Protein AF-0000000066094006 (afdb_homodimer)

pLDDT: mean 89.72, std 11.64, range [42.0, 98.19]

Organism: Thiobacillus denitrificans (strain ATCC 25259 / T1) (NCBI:txid292415)

Structure (mmCIF, N/CA/C/O backbone):
data_AF-0000000066094006-model_v1
#
loop_
_entity.id
_entity.type
_entity.pdbx_description
1 polymer 'Putative phosphoenolpyruvate synthase regulatory protein'
#
loop_
_atom_site.group_PDB
_atom_site.id
_atom_site.type_symbol
_atom_site.label_atom_id
_atom_site.label_alt_id
_atom_site.label_comp_id
_atom_site.label_asym_id
_atom_site.label_entity_id
_atom_site.label_seq_id
_atom_site.pdbx_PDB_ins_code
_atom_site.Cartn_x
_atom_site.Cartn_y
_atom_site.Cartn_z
_atom_site.occupancy
_atom_site.B_iso_or_equiv
_atom_site.auth_seq_id
_atom_site.auth_comp_id
_atom_site.auth_asym_id
_atom_site.auth_atom_id
_atom_site.pdbx_PDB_model_num
ATOM 1 N N . MET A 1 1 ? 19.656 -22.531 13.633 1 46.16 1 MET A N 1
ATOM 2 C CA . MET A 1 1 ? 18.594 -21.547 13.453 1 46.16 1 MET A CA 1
ATOM 3 C C . MET A 1 1 ? 17.734 -21.906 12.242 1 46.16 1 MET A C 1
ATOM 5 O O . MET A 1 1 ? 18.25 -22.016 11.125 1 46.16 1 MET A O 1
ATOM 9 N N . ASN A 1 2 ? 16.641 -22.859 12.305 1 68.5 2 ASN A N 1
ATOM 10 C CA . ASN A 1 2 ? 15.836 -23.766 11.492 1 68.5 2 ASN A CA 1
ATOM 11 C C . ASN A 1 2 ? 14.969 -23.016 10.492 1 68.5 2 ASN A C 1
ATOM 13 O O . ASN A 1 2 ? 14.109 -23.594 9.844 1 68.5 2 ASN A O 1
ATOM 17 N N . GLY A 1 3 ? 15.312 -21.766 10.242 1 89.25 3 GLY A N 1
ATOM 18 C CA . GLY A 1 3 ? 14.453 -20.969 9.383 1 89.25 3 GLY A CA 1
ATOM 19 C C . GLY A 1 3 ? 14.984 -20.844 7.965 1 89.25 3 GLY A C 1
ATOM 20 O O . GLY A 1 3 ? 16.078 -21.328 7.656 1 89.25 3 GLY A O 1
ATOM 21 N N . TYR A 1 4 ? 14.172 -20.594 6.98 1 94.12 4 TYR A N 1
ATOM 22 C CA . TYR A 1 4 ? 14.508 -20.406 5.574 1 94.12 4 TYR A CA 1
ATOM 23 C C . TYR A 1 4 ? 14.602 -18.922 5.238 1 94.12 4 TYR A C 1
ATOM 25 O O . TYR A 1 4 ? 13.828 -18.109 5.75 1 94.12 4 TYR A O 1
ATOM 33 N N . SER A 1 5 ? 15.625 -18.562 4.441 1 96.25 5 SER A N 1
ATOM 34 C CA . SER A 1 5 ? 15.648 -17.266 3.797 1 96.25 5 SER A CA 1
ATOM 35 C C . SER A 1 5 ? 14.883 -17.281 2.477 1 96.25 5 SER A C 1
ATOM 37 O O . SER A 1 5 ? 15.172 -18.094 1.597 1 96.25 5 SER A O 1
ATOM 39 N N . VAL A 1 6 ? 13.875 -16.438 2.414 1 97.12 6 VAL A N 1
ATOM 40 C CA . VAL A 1 6 ? 13.039 -16.391 1.22 1 97.12 6 VAL A CA 1
ATOM 41 C C . VAL A 1 6 ? 13.352 -15.125 0.424 1 97.12 6 VAL A C 1
ATOM 43 O O . VAL A 1 6 ? 13.086 -14.008 0.886 1 97.12 6 VAL A O 1
ATOM 46 N N . PHE A 1 7 ? 13.922 -15.336 -0.764 1 97.94 7 PHE A N 1
ATOM 47 C CA . PHE A 1 7 ? 14.25 -14.219 -1.643 1 97.94 7 PHE A CA 1
ATOM 48 C C . PHE A 1 7 ? 13.125 -13.961 -2.633 1 97.94 7 PHE A C 1
ATOM 50 O O . PHE A 1 7 ? 12.766 -14.844 -3.418 1 97.94 7 PHE A O 1
ATOM 57 N N . CYS A 1 8 ? 12.5 -12.789 -2.529 1 97.75 8 CYS A N 1
ATOM 58 C CA . CYS A 1 8 ? 11.492 -12.328 -3.475 1 97.75 8 CYS A CA 1
ATOM 59 C C . CYS A 1 8 ? 12.133 -11.516 -4.598 1 97.75 8 CYS A C 1
ATOM 61 O O . CYS A 1 8 ? 12.477 -10.352 -4.406 1 97.75 8 CYS A O 1
ATOM 63 N N . VAL A 1 9 ? 12.211 -12.133 -5.777 1 97.69 9 VAL A N 1
ATOM 64 C CA . VAL A 1 9 ? 12.961 -11.562 -6.895 1 97.69 9 VAL A CA 1
ATOM 65 C C . VAL A 1 9 ? 11.984 -11.008 -7.934 1 97.69 9 VAL A C 1
ATOM 67 O O . VAL A 1 9 ? 11.07 -11.703 -8.367 1 97.69 9 VAL A O 1
ATOM 70 N N . SER A 1 10 ? 12.195 -9.75 -8.32 1 95.69 10 SER A N 1
ATOM 71 C CA . SER A 1 10 ? 11.297 -9.086 -9.25 1 95.69 10 SER A CA 1
ATOM 72 C C . SER A 1 10 ? 12.047 -8.133 -10.172 1 95.69 10 SER A C 1
ATOM 74 O O . SER A 1 10 ? 13.078 -7.574 -9.789 1 95.69 10 SER A O 1
ATOM 76 N N . ASP A 1 11 ? 11.562 -7.98 -11.359 1 93.88 11 ASP A N 1
ATOM 77 C CA . ASP A 1 11 ? 12.148 -7 -12.266 1 93.88 11 ASP A CA 1
ATOM 78 C C . ASP A 1 11 ? 11.562 -5.609 -12.016 1 93.88 11 ASP A C 1
ATOM 80 O O . ASP A 1 11 ? 12.023 -4.625 -12.602 1 93.88 11 ASP A O 1
ATOM 84 N N . HIS A 1 12 ? 10.57 -5.504 -11.125 1 90.75 12 HIS A N 1
ATOM 85 C CA . HIS A 1 12 ? 9.992 -4.23 -10.703 1 90.75 12 HIS A CA 1
ATOM 86 C C . HIS A 1 12 ? 10.172 -4.023 -9.203 1 90.75 12 HIS A C 1
ATOM 88 O O . HIS A 1 12 ? 11.266 -4.211 -8.672 1 90.75 12 HIS A O 1
ATOM 94 N N . THR A 1 13 ? 9.102 -3.592 -8.5 1 91.25 13 THR A N 1
ATOM 95 C CA . THR A 1 13 ? 9.234 -3.213 -7.094 1 91.25 13 THR A CA 1
ATOM 96 C C . THR A 1 13 ? 9.305 -4.449 -6.207 1 91.25 13 THR A C 1
ATOM 98 O O . THR A 1 13 ? 9.82 -4.387 -5.086 1 91.25 13 THR A O 1
ATOM 101 N N . GLY A 1 14 ? 8.758 -5.527 -6.629 1 93.69 14 GLY A N 1
ATOM 102 C CA . GLY A 1 14 ? 8.75 -6.75 -5.848 1 93.69 14 GLY A CA 1
ATOM 103 C C . GLY A 1 14 ? 7.559 -6.852 -4.91 1 93.69 14 GLY A C 1
ATOM 104 O O . GLY A 1 14 ? 7.398 -7.855 -4.211 1 93.69 14 GLY A O 1
ATOM 105 N N . LEU A 1 15 ? 6.66 -5.871 -4.922 1 90.69 15 LEU A N 1
ATOM 106 C CA . LEU A 1 15 ? 5.527 -5.824 -4.004 1 90.69 15 LEU A CA 1
ATOM 107 C C . LEU A 1 15 ? 4.594 -7.008 -4.23 1 90.69 15 LEU A C 1
ATOM 109 O O . LEU A 1 15 ? 4.145 -7.645 -3.273 1 90.69 15 LEU A O 1
ATOM 113 N N . THR A 1 16 ? 4.359 -7.348 -5.469 1 91.88 16 THR A N 1
ATOM 114 C CA . THR A 1 16 ? 3.434 -8.422 -5.801 1 91.88 16 THR A CA 1
ATOM 115 C C . THR A 1 16 ? 3.99 -9.773 -5.355 1 91.88 16 THR A C 1
ATOM 117 O O . THR A 1 16 ? 3.312 -10.531 -4.66 1 91.88 16 THR A O 1
ATOM 120 N N . ILE A 1 17 ? 5.238 -10.016 -5.684 1 95.38 17 ILE A N 1
ATOM 121 C CA . ILE A 1 17 ? 5.805 -11.32 -5.375 1 95.38 17 ILE A CA 1
ATOM 122 C C . ILE A 1 17 ? 5.992 -11.461 -3.867 1 95.38 17 ILE A C 1
ATOM 124 O O . ILE A 1 17 ? 5.859 -12.555 -3.316 1 95.38 17 ILE A O 1
ATOM 128 N N . GLU A 1 18 ? 6.293 -10.375 -3.229 1 94.56 18 GLU A N 1
ATOM 129 C CA . GLU A 1 18 ? 6.395 -10.398 -1.772 1 94.56 18 GLU A CA 1
ATOM 130 C C . GLU A 1 18 ? 5.066 -10.797 -1.134 1 94.56 18 GLU A C 1
ATOM 132 O O . GLU A 1 18 ? 5.031 -11.633 -0.228 1 94.56 18 GLU A O 1
ATOM 137 N N . ALA A 1 19 ? 3.99 -10.156 -1.586 1 91.56 19 ALA A N 1
ATOM 138 C CA . ALA A 1 19 ? 2.662 -10.469 -1.065 1 91.56 19 ALA A CA 1
ATOM 139 C C . ALA A 1 19 ? 2.316 -11.938 -1.306 1 91.56 19 ALA A C 1
ATOM 141 O O . ALA A 1 19 ? 1.768 -12.609 -0.425 1 91.56 19 ALA A O 1
ATOM 142 N N . VAL A 1 20 ? 2.646 -12.438 -2.436 1 93.88 20 VAL A N 1
ATOM 143 C CA . VAL A 1 20 ? 2.395 -13.836 -2.777 1 93.88 20 VAL A CA 1
ATOM 144 C C . VAL A 1 20 ? 3.189 -14.75 -1.849 1 93.88 20 VAL A C 1
ATOM 146 O O . VAL A 1 20 ? 2.637 -15.688 -1.269 1 93.88 20 VAL A O 1
ATOM 149 N N . ALA A 1 21 ? 4.461 -14.461 -1.71 1 95.19 21 ALA A N 1
ATOM 150 C CA . ALA A 1 21 ? 5.316 -15.266 -0.845 1 95.19 21 ALA A CA 1
ATOM 151 C C . ALA A 1 21 ? 4.766 -15.32 0.577 1 95.19 21 ALA A C 1
ATOM 153 O O . ALA A 1 21 ? 4.625 -16.391 1.157 1 95.19 21 ALA A O 1
ATOM 154 N N . LYS A 1 22 ? 4.438 -14.18 1.089 1 92 22 LYS A N 1
ATOM 155 C CA . LYS A 1 22 ? 3.906 -14.109 2.447 1 92 22 LYS A CA 1
ATOM 156 C C . LYS A 1 22 ? 2.646 -14.961 2.59 1 92 22 LYS A C 1
ATOM 158 O O . LYS A 1 22 ? 2.482 -15.672 3.582 1 92 22 LYS A O 1
ATOM 163 N N . SER A 1 23 ? 1.777 -14.844 1.61 1 89.81 23 SER A N 1
ATOM 164 C CA . SER A 1 23 ? 0.522 -15.586 1.646 1 89.81 23 SER A CA 1
ATOM 165 C C . SER A 1 23 ? 0.769 -17.094 1.599 1 89.81 23 SER A C 1
ATOM 167 O O . SER A 1 23 ? 0.127 -17.844 2.322 1 89.81 23 SER A O 1
ATOM 169 N N . VAL A 1 24 ? 1.64 -17.531 0.763 1 91.31 24 VAL A N 1
ATOM 170 C CA . VAL A 1 24 ? 1.953 -18.938 0.626 1 91.31 24 VAL A CA 1
ATOM 171 C C . VAL A 1 24 ? 2.623 -19.453 1.9 1 91.31 24 VAL A C 1
ATOM 173 O O . VAL A 1 24 ? 2.234 -20.484 2.445 1 91.31 24 VAL A O 1
ATOM 176 N N . LEU A 1 25 ? 3.58 -18.688 2.41 1 92.75 25 LEU A N 1
ATOM 177 C CA . LEU A 1 25 ? 4.391 -19.125 3.541 1 92.75 25 LEU A CA 1
ATOM 178 C C . LEU A 1 25 ? 3.57 -19.125 4.828 1 92.75 25 LEU A C 1
ATOM 180 O O . LEU A 1 25 ? 3.895 -19.859 5.77 1 92.75 25 LEU A O 1
ATOM 184 N N . ALA A 1 26 ? 2.57 -18.281 4.797 1 88.75 26 ALA A N 1
ATOM 185 C CA . ALA A 1 26 ? 1.672 -18.266 5.949 1 88.75 26 ALA A CA 1
ATOM 186 C C . ALA A 1 26 ? 0.999 -19.625 6.137 1 88.75 26 ALA A C 1
ATOM 188 O O . ALA A 1 26 ? 0.467 -19.906 7.211 1 88.75 26 ALA A O 1
ATOM 189 N N . GLN A 1 27 ? 1.002 -20.469 5.121 1 88.56 27 GLN A N 1
ATOM 190 C CA . GLN A 1 27 ? 0.391 -21.797 5.188 1 88.56 27 GLN A CA 1
ATOM 191 C C . GLN A 1 27 ? 1.309 -22.797 5.891 1 88.56 27 GLN A C 1
ATOM 193 O O . GLN A 1 27 ? 0.944 -23.953 6.078 1 88.56 27 GLN A O 1
ATOM 198 N N . PHE A 1 28 ? 2.492 -22.391 6.324 1 89.75 28 PHE A N 1
ATOM 199 C CA . PHE A 1 28 ? 3.469 -23.219 7.02 1 89.75 28 PHE A CA 1
ATOM 200 C C . PHE A 1 28 ? 3.865 -22.594 8.352 1 89.75 28 PHE A C 1
ATOM 202 O O . PHE A 1 28 ? 5.027 -22.234 8.555 1 89.75 28 PHE A O 1
ATOM 209 N N . PRO A 1 29 ? 2.996 -22.625 9.289 1 86.06 29 PRO A N 1
ATOM 210 C CA . PRO A 1 29 ? 3.203 -21.891 10.531 1 86.06 29 PRO A CA 1
ATOM 211 C C . PRO A 1 29 ? 4.328 -22.453 11.383 1 86.06 29 PRO A C 1
ATOM 213 O O . PRO A 1 29 ? 4.828 -21.781 12.289 1 86.06 29 PRO A O 1
ATOM 216 N N . ARG A 1 30 ? 4.801 -23.656 11.172 1 88.25 30 ARG A N 1
ATOM 217 C CA . ARG A 1 30 ? 5.816 -24.281 12.008 1 88.25 30 ARG A CA 1
ATOM 218 C C . ARG A 1 30 ? 7.219 -23.906 11.547 1 88.25 30 ARG A C 1
ATOM 220 O O . ARG A 1 30 ? 8.203 -24.234 12.211 1 88.25 30 ARG A O 1
ATOM 227 N N . ILE A 1 31 ? 7.289 -23.281 10.445 1 91.06 31 ILE A N 1
ATOM 228 C CA . ILE A 1 31 ? 8.586 -22.922 9.875 1 91.06 31 ILE A CA 1
ATOM 229 C C . ILE A 1 31 ? 8.773 -21.406 9.938 1 91.06 31 ILE A C 1
ATOM 231 O O . ILE A 1 31 ? 7.844 -20.641 9.664 1 91.06 31 ILE A O 1
ATOM 235 N N . GLU A 1 32 ? 9.945 -21.016 10.336 1 93.06 32 GLU A N 1
ATOM 236 C CA . GLU A 1 32 ? 10.273 -19.594 10.352 1 93.06 32 GLU A CA 1
ATOM 237 C C . GLU A 1 32 ? 10.875 -19.156 9.016 1 93.06 32 GLU A C 1
ATOM 239 O O . GLU A 1 32 ? 11.703 -19.859 8.438 1 93.06 32 GLU A O 1
ATOM 244 N N . PHE A 1 33 ? 10.391 -18.062 8.562 1 94.62 33 PHE A N 1
ATOM 245 C CA . PHE A 1 33 ? 10.883 -17.516 7.297 1 94.62 33 PHE A CA 1
ATOM 246 C C . PHE A 1 33 ? 11.398 -16.094 7.473 1 94.62 33 PHE A C 1
ATOM 248 O O . PHE A 1 33 ? 10.82 -15.312 8.227 1 94.62 33 PHE A O 1
ATOM 255 N N . SER A 1 34 ? 12.484 -15.75 6.828 1 94.88 34 SER A N 1
ATOM 256 C CA . SER A 1 34 ? 12.961 -14.383 6.668 1 94.88 34 SER A CA 1
ATOM 257 C C . SER A 1 34 ? 12.867 -13.93 5.215 1 94.88 34 SER A C 1
ATOM 259 O O . SER A 1 34 ? 13.492 -14.523 4.336 1 94.88 34 SER A O 1
ATOM 261 N N . LEU A 1 35 ? 12.102 -12.922 5.031 1 94.88 35 LEU A N 1
ATOM 262 C CA . LEU A 1 35 ? 11.875 -12.469 3.664 1 94.88 35 LEU A CA 1
ATOM 263 C C . LEU A 1 35 ? 12.867 -11.375 3.281 1 94.88 35 LEU A C 1
ATOM 265 O O . LEU A 1 35 ? 13.117 -10.453 4.066 1 94.88 35 LEU A O 1
ATOM 269 N N . ILE A 1 36 ? 13.453 -11.523 2.104 1 95.38 36 ILE A N 1
ATOM 270 C CA . ILE A 1 36 ? 14.344 -10.539 1.5 1 95.38 36 ILE A CA 1
ATOM 271 C C . ILE A 1 36 ? 13.875 -10.219 0.082 1 95.38 36 ILE A C 1
ATOM 273 O O . ILE A 1 36 ? 13.781 -11.109 -0.764 1 95.38 36 ILE A O 1
ATOM 277 N N . THR A 1 37 ? 13.562 -8.961 -0.161 1 95.69 37 THR A N 1
ATOM 278 C CA . THR A 1 37 ? 13.109 -8.57 -1.49 1 95.69 37 THR A CA 1
ATOM 279 C C . THR A 1 37 ? 14.266 -8.023 -2.322 1 95.69 37 THR A C 1
ATOM 281 O O . THR A 1 37 ? 15.055 -7.211 -1.839 1 95.69 37 THR A O 1
ATOM 284 N N . LEU A 1 38 ? 14.438 -8.555 -3.51 1 96.75 38 LEU A N 1
ATOM 285 C CA . LEU A 1 38 ? 15.391 -8.086 -4.5 1 96.75 38 LEU A CA 1
ATOM 286 C C . LEU A 1 38 ? 14.68 -7.457 -5.695 1 96.75 38 LEU A C 1
ATOM 288 O O . LEU A 1 38 ? 14.422 -8.133 -6.695 1 96.75 38 LEU A O 1
ATOM 292 N N . PRO A 1 39 ? 14.422 -6.125 -5.59 1 95.75 39 PRO A N 1
ATOM 293 C CA . PRO A 1 39 ? 13.688 -5.43 -6.652 1 95.75 39 PRO A CA 1
ATOM 294 C C . PRO A 1 39 ? 14.594 -4.992 -7.801 1 95.75 39 PRO A C 1
ATOM 296 O O . PRO A 1 39 ? 15.812 -4.953 -7.648 1 95.75 39 PRO A O 1
ATOM 299 N N . PHE A 1 40 ? 14.023 -4.742 -8.93 1 93.69 40 PHE A N 1
ATOM 300 C CA . PHE A 1 40 ? 14.641 -4.121 -10.094 1 93.69 40 PHE A CA 1
ATOM 301 C C . PHE A 1 40 ? 15.734 -5.012 -10.672 1 93.69 40 PHE A C 1
ATOM 303 O O . PHE A 1 40 ? 16.812 -4.527 -11.047 1 93.69 40 PHE A O 1
ATOM 310 N N . ILE A 1 41 ? 15.484 -6.352 -10.562 1 96.12 41 ILE A N 1
ATOM 311 C CA . ILE A 1 41 ? 16.312 -7.32 -11.273 1 96.12 41 ILE A CA 1
ATOM 312 C C . ILE A 1 41 ? 15.875 -7.375 -12.742 1 96.12 41 ILE A C 1
ATOM 314 O O . ILE A 1 41 ? 15.148 -8.281 -13.148 1 96.12 41 ILE A O 1
ATOM 318 N N . ASP A 1 42 ? 16.422 -6.383 -13.531 1 94.19 42 ASP A N 1
ATOM 319 C CA . ASP A 1 42 ? 15.844 -6.168 -14.852 1 94.19 42 ASP A CA 1
ATOM 320 C C . ASP A 1 42 ? 16.875 -6.379 -15.953 1 94.19 42 ASP A C 1
ATOM 322 O O . ASP A 1 42 ? 16.625 -6.051 -17.125 1 94.19 42 ASP A O 1
ATOM 326 N N . ASP A 1 43 ? 18.031 -6.867 -15.602 1 96 43 ASP A N 1
ATOM 327 C CA . ASP A 1 43 ? 19.016 -7.246 -16.594 1 96 43 ASP A CA 1
ATOM 328 C C . ASP A 1 43 ? 19.844 -8.453 -16.141 1 96 43 ASP A C 1
ATOM 330 O O . ASP A 1 43 ? 19.719 -8.883 -14.992 1 96 43 ASP A O 1
ATOM 334 N N . ALA A 1 44 ? 20.625 -8.953 -17.125 1 96.44 44 ALA A N 1
ATOM 335 C CA . ALA A 1 44 ? 21.328 -10.219 -16.906 1 96.44 44 ALA A CA 1
ATOM 336 C C . ALA A 1 44 ? 22.375 -10.078 -15.789 1 96.44 44 ALA A C 1
ATOM 338 O O . ALA A 1 44 ? 22.547 -10.992 -14.984 1 96.44 44 ALA A O 1
ATOM 339 N N . ALA A 1 45 ? 23.047 -8.984 -15.734 1 97.62 45 ALA A N 1
ATOM 340 C CA . ALA A 1 45 ? 24.078 -8.781 -14.719 1 97.62 45 ALA A CA 1
ATOM 341 C C . ALA A 1 45 ? 23.469 -8.781 -13.32 1 97.62 45 ALA A C 1
ATOM 343 O O . ALA A 1 45 ? 23.984 -9.438 -12.414 1 97.62 45 ALA A O 1
ATOM 344 N N . LYS A 1 46 ? 22.422 -8.07 -13.156 1 97.25 46 LYS A N 1
ATOM 345 C CA . LYS A 1 46 ? 21.719 -8.039 -11.875 1 97.25 46 LYS A CA 1
ATOM 346 C C . LYS A 1 46 ? 21.203 -9.422 -11.492 1 97.25 46 LYS A C 1
ATOM 348 O O . LYS A 1 46 ? 21.281 -9.82 -10.336 1 97.25 46 LYS A O 1
ATOM 353 N N . ALA A 1 47 ? 20.625 -10.109 -12.469 1 97.81 47 ALA A N 1
ATOM 354 C CA . ALA A 1 47 ? 20.078 -11.445 -12.227 1 97.81 47 ALA A CA 1
ATOM 355 C C . ALA A 1 47 ? 21.172 -12.406 -11.773 1 97.81 47 ALA A C 1
ATOM 357 O O . ALA A 1 47 ? 20.984 -13.172 -10.82 1 97.81 47 ALA A O 1
ATOM 358 N N . ARG A 1 48 ? 22.281 -12.344 -12.438 1 97.38 48 ARG A N 1
ATOM 359 C CA . ARG A 1 48 ? 23.406 -13.203 -12.078 1 97.38 48 ARG A CA 1
ATOM 360 C C . ARG A 1 48 ? 23.906 -12.898 -10.672 1 97.38 48 ARG A C 1
ATOM 362 O O . ARG A 1 48 ? 24.172 -13.812 -9.891 1 97.38 48 ARG A O 1
ATOM 369 N N . ALA A 1 49 ? 24.031 -11.656 -10.398 1 97.5 49 ALA A N 1
ATOM 370 C CA . ALA A 1 49 ? 24.484 -11.25 -9.07 1 97.5 49 ALA A CA 1
ATOM 371 C C . ALA A 1 49 ? 23.5 -11.727 -7.996 1 97.5 49 ALA A C 1
ATOM 373 O O . ALA A 1 49 ? 23.922 -12.234 -6.953 1 97.5 49 ALA A O 1
ATOM 374 N N . ALA A 1 50 ? 22.25 -11.516 -8.234 1 97.62 50 ALA A N 1
ATOM 375 C CA . ALA A 1 50 ? 21.219 -11.938 -7.289 1 97.62 50 ALA A CA 1
ATOM 376 C C . ALA A 1 50 ? 21.25 -13.453 -7.094 1 97.62 50 ALA A C 1
ATOM 378 O O . ALA A 1 50 ? 21.203 -13.938 -5.961 1 97.62 50 ALA A O 1
ATOM 379 N N . ALA A 1 51 ? 21.328 -14.164 -8.203 1 97.81 51 ALA A N 1
ATOM 380 C CA . ALA A 1 51 ? 21.391 -15.625 -8.133 1 97.81 51 ALA A CA 1
ATOM 381 C C . ALA A 1 51 ? 22.594 -16.094 -7.32 1 97.81 51 ALA A C 1
ATOM 383 O O . ALA A 1 51 ? 22.5 -17.016 -6.52 1 97.81 51 ALA A O 1
ATOM 384 N N . GLY A 1 52 ? 23.688 -15.453 -7.559 1 96.88 52 GLY A N 1
ATOM 385 C CA . GLY A 1 52 ? 24.891 -15.773 -6.789 1 96.88 52 GLY A CA 1
ATOM 386 C C . GLY A 1 52 ? 24.719 -15.547 -5.301 1 96.88 52 GLY A C 1
ATOM 387 O O . GLY A 1 52 ? 25.141 -16.375 -4.492 1 96.88 52 GLY A O 1
ATOM 388 N N . ARG A 1 53 ? 24.109 -14.43 -4.965 1 96.19 53 ARG A N 1
ATOM 389 C CA . ARG A 1 53 ? 23.844 -14.102 -3.57 1 96.19 53 ARG A CA 1
ATOM 390 C C . ARG A 1 53 ? 22.953 -15.148 -2.916 1 96.19 53 ARG A C 1
ATOM 392 O O . ARG A 1 53 ? 23.219 -15.586 -1.793 1 96.19 53 ARG A O 1
ATOM 399 N N . VAL A 1 54 ? 21.938 -15.57 -3.602 1 96.69 54 VAL A N 1
ATOM 400 C CA . VAL A 1 54 ? 20.984 -16.531 -3.066 1 96.69 54 VAL A CA 1
ATOM 401 C C . VAL A 1 54 ? 21.656 -17.891 -2.92 1 96.69 54 VAL A C 1
ATOM 403 O O . VAL A 1 54 ? 21.453 -18.594 -1.925 1 96.69 54 VAL A O 1
ATOM 406 N N . ALA A 1 55 ? 22.516 -18.25 -3.848 1 95.56 55 ALA A N 1
ATOM 407 C CA . ALA A 1 55 ? 23.125 -19.578 -3.91 1 95.56 55 ALA A CA 1
ATOM 408 C C . ALA A 1 55 ? 24.016 -19.828 -2.703 1 95.56 55 ALA A C 1
ATOM 410 O O . ALA A 1 55 ? 24.219 -20.969 -2.291 1 95.56 55 ALA A O 1
ATOM 411 N N . VAL A 1 56 ? 24.547 -18.812 -2.123 1 95.5 56 VAL A N 1
ATOM 412 C CA . VAL A 1 56 ? 25.469 -18.984 -1.011 1 95.5 56 VAL A CA 1
ATOM 413 C C . VAL A 1 56 ? 24.719 -18.906 0.312 1 95.5 56 VAL A C 1
ATOM 415 O O . VAL A 1 56 ? 25.312 -19.016 1.385 1 95.5 56 VAL A O 1
ATOM 418 N N . THR A 1 57 ? 23.453 -18.641 0.262 1 94.69 57 THR A N 1
ATOM 419 C CA . THR A 1 57 ? 22.625 -18.578 1.462 1 94.69 57 THR A CA 1
ATOM 420 C C . THR A 1 57 ? 22.062 -19.953 1.801 1 94.69 57 THR A C 1
ATOM 422 O O . THR A 1 57 ? 21.469 -20.625 0.944 1 94.69 57 THR A O 1
ATOM 425 N N . ALA A 1 58 ? 22.312 -20.422 2.986 1 91.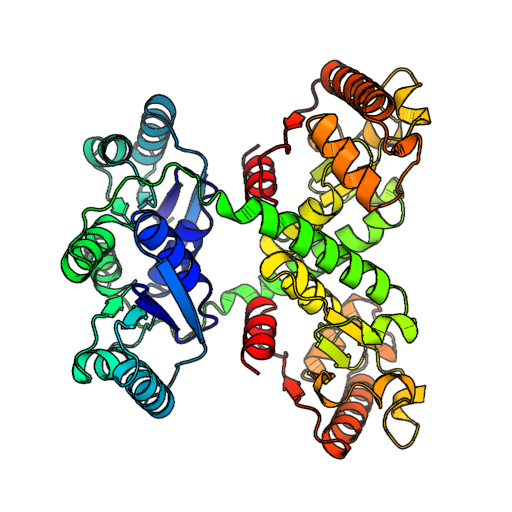44 58 ALA A N 1
ATOM 426 C CA . ALA A 1 58 ? 21.797 -21.719 3.404 1 91.44 58 ALA A CA 1
ATOM 427 C C . ALA A 1 58 ? 20.281 -21.688 3.527 1 91.44 58 ALA A C 1
ATOM 429 O O . ALA A 1 58 ? 19.703 -20.703 3.998 1 91.44 58 ALA A O 1
ATOM 430 N N . ARG A 1 59 ? 19.625 -22.812 3.055 1 93 59 ARG A N 1
ATOM 431 C CA . ARG A 1 59 ? 18.172 -22.984 3.162 1 93 59 ARG A CA 1
ATOM 432 C C . ARG A 1 59 ? 17.438 -21.797 2.533 1 93 59 ARG A C 1
ATOM 434 O O . ARG A 1 59 ? 16.609 -21.156 3.188 1 93 59 ARG A O 1
ATOM 441 N N . ALA A 1 60 ? 17.781 -21.469 1.299 1 94.94 60 ALA A N 1
ATOM 442 C CA . ALA A 1 60 ? 17.203 -20.344 0.565 1 94.94 60 ALA A CA 1
ATOM 443 C C . ALA A 1 60 ? 16.109 -20.812 -0.388 1 94.94 60 ALA A C 1
ATOM 445 O O . ALA A 1 60 ? 16.234 -21.875 -0.996 1 94.94 60 ALA A O 1
ATOM 446 N N . LEU A 1 61 ? 15.016 -20.078 -0.419 1 95.44 61 LEU A N 1
ATOM 447 C CA . LEU A 1 61 ? 13.945 -20.219 -1.401 1 95.44 61 LEU A CA 1
ATOM 448 C C . LEU A 1 61 ? 13.836 -18.969 -2.266 1 95.44 61 LEU A C 1
ATOM 450 O O . LEU A 1 61 ? 14.133 -17.875 -1.804 1 95.44 61 LEU A O 1
ATOM 454 N N . VAL A 1 62 ? 13.438 -19.172 -3.518 1 97.75 62 VAL A N 1
ATOM 455 C CA . VAL A 1 62 ? 13.273 -18.031 -4.406 1 97.75 62 VAL A CA 1
ATOM 456 C C . VAL A 1 62 ? 11.836 -17.969 -4.906 1 97.75 62 VAL A C 1
ATOM 458 O O . VAL A 1 62 ? 11.336 -18.922 -5.512 1 97.75 62 VAL A O 1
ATOM 461 N N . PHE A 1 63 ? 11.156 -16.906 -4.562 1 97.31 63 PHE A N 1
ATOM 462 C CA . PHE A 1 63 ? 9.914 -16.516 -5.227 1 97.31 63 PHE A CA 1
ATOM 463 C C . PHE A 1 63 ? 10.18 -15.461 -6.297 1 97.31 63 PHE A C 1
ATOM 465 O O . PHE A 1 63 ? 10.852 -14.461 -6.035 1 97.31 63 PHE A O 1
ATOM 472 N N . SER A 1 64 ? 9.648 -15.711 -7.5 1 96.81 64 SER A N 1
ATOM 473 C CA . SER A 1 64 ? 10.039 -14.852 -8.609 1 96.81 64 SER A CA 1
ATOM 474 C C . SER A 1 64 ? 8.82 -14.328 -9.359 1 96.81 64 SER A C 1
ATOM 476 O O . SER A 1 64 ? 7.859 -15.07 -9.586 1 96.81 64 SER A O 1
ATOM 478 N N . SER A 1 65 ? 8.812 -13.023 -9.68 1 94.5 65 SER A N 1
ATOM 479 C CA . SER A 1 65 ? 7.883 -12.43 -10.641 1 94.5 65 SER A CA 1
ATOM 480 C C . SER A 1 65 ? 8.625 -11.844 -11.836 1 94.5 65 SER A C 1
ATOM 482 O O . SER A 1 65 ? 8.203 -10.828 -12.398 1 94.5 65 SER A O 1
ATOM 484 N N . LEU A 1 66 ? 9.758 -12.469 -12.133 1 93.25 66 LEU A N 1
ATOM 485 C CA . LEU A 1 66 ? 10.484 -12.062 -13.328 1 93.25 66 LEU A CA 1
ATOM 486 C C . LEU A 1 66 ? 9.703 -12.43 -14.586 1 93.25 66 LEU A C 1
ATOM 488 O O . LEU A 1 66 ? 9.328 -13.586 -14.773 1 93.25 66 LEU A O 1
ATOM 492 N N . THR A 1 67 ? 9.492 -11.438 -15.453 1 87.69 67 THR A N 1
ATOM 493 C CA . THR A 1 67 ? 8.695 -11.672 -16.656 1 87.69 67 THR A CA 1
ATOM 494 C C . THR A 1 67 ? 9.547 -12.305 -17.75 1 87.69 67 THR A C 1
ATOM 496 O O . THR A 1 67 ? 9.031 -13.039 -18.594 1 87.69 67 THR A O 1
ATOM 499 N N . ASP A 1 68 ? 10.789 -12.008 -17.719 1 89.19 68 ASP A N 1
ATOM 500 C CA . ASP A 1 68 ? 11.703 -12.508 -18.734 1 89.19 68 ASP A CA 1
ATOM 501 C C . ASP A 1 68 ? 12.266 -13.875 -18.359 1 89.19 68 ASP A C 1
ATOM 503 O O . ASP A 1 68 ? 13.023 -13.992 -17.391 1 89.19 68 ASP A O 1
ATOM 507 N N . PRO A 1 69 ? 11.992 -14.82 -19.156 1 88.25 69 PRO A N 1
ATOM 508 C CA . PRO A 1 69 ? 12.492 -16.156 -18.844 1 88.25 69 PRO A CA 1
ATOM 509 C C . PRO A 1 69 ? 14.016 -16.234 -18.844 1 88.25 69 PRO A C 1
ATOM 511 O O . PRO A 1 69 ? 14.602 -17.047 -18.109 1 88.25 69 PRO A O 1
ATOM 514 N N . ALA A 1 70 ? 14.609 -15.391 -19.625 1 92.88 70 ALA A N 1
ATOM 515 C CA . ALA A 1 70 ? 16.062 -15.391 -19.672 1 92.88 70 ALA A CA 1
ATOM 516 C C . ALA A 1 70 ? 16.656 -14.992 -18.312 1 92.88 70 ALA A C 1
ATOM 518 O O . ALA A 1 70 ? 17.719 -15.492 -17.922 1 92.88 70 ALA A O 1
ATOM 519 N N . LEU A 1 71 ? 15.992 -14.094 -17.641 1 95 71 LEU A N 1
ATOM 520 C CA . LEU A 1 71 ? 16.453 -13.688 -16.328 1 95 71 LEU A CA 1
ATOM 521 C C . LEU A 1 71 ? 16.219 -14.797 -15.305 1 95 71 LEU A C 1
ATOM 523 O O . LEU A 1 71 ? 17.062 -15.039 -14.438 1 95 71 LEU A O 1
ATOM 527 N N . ARG A 1 72 ? 15.141 -15.477 -15.406 1 93.25 72 ARG A N 1
ATOM 528 C CA . ARG A 1 72 ? 14.789 -16.562 -14.492 1 93.25 72 ARG A CA 1
ATOM 529 C C . ARG A 1 72 ? 15.797 -17.703 -14.594 1 93.25 72 ARG A C 1
ATOM 531 O O . ARG A 1 72 ? 16.094 -18.359 -13.594 1 93.25 72 ARG A O 1
ATOM 538 N N . ALA A 1 73 ? 16.281 -17.922 -15.766 1 94.5 73 ALA A N 1
ATOM 539 C CA . ALA A 1 73 ? 17.203 -19.016 -16.031 1 94.5 73 ALA A CA 1
ATOM 540 C C . ALA A 1 73 ? 18.438 -18.938 -15.156 1 94.5 73 ALA A C 1
ATOM 542 O O . ALA A 1 73 ? 19.016 -19.969 -14.766 1 94.5 73 ALA A O 1
ATOM 543 N N . HIS A 1 74 ? 18.844 -17.734 -14.805 1 96.19 74 HIS A N 1
ATOM 544 C CA . HIS A 1 74 ? 20.031 -17.562 -13.977 1 96.19 74 HIS A CA 1
ATOM 545 C C . HIS A 1 74 ? 19.844 -18.172 -12.594 1 96.19 74 HIS A C 1
ATOM 547 O O . HIS A 1 74 ? 20.797 -18.703 -12 1 96.19 74 HIS A O 1
ATOM 553 N N . PHE A 1 75 ? 18.672 -18.141 -12.062 1 96.19 75 PHE A N 1
ATOM 554 C CA . PHE A 1 75 ? 18.375 -18.703 -10.75 1 96.19 75 PHE A CA 1
ATOM 555 C C . PHE A 1 75 ? 18.25 -20.219 -10.828 1 96.19 75 PHE A C 1
ATOM 557 O O . PHE A 1 75 ? 18.75 -20.938 -9.953 1 96.19 75 PHE A O 1
ATOM 564 N N . LYS A 1 76 ? 17.625 -20.656 -11.867 1 92.56 76 LYS A N 1
ATOM 565 C CA . LYS A 1 76 ? 17.469 -22.094 -12.07 1 92.56 76 LYS A CA 1
ATOM 566 C C . LYS A 1 76 ? 18.828 -22.75 -12.297 1 92.56 76 LYS A C 1
ATOM 568 O O . LYS A 1 76 ? 19.109 -23.812 -11.734 1 92.56 76 LYS A O 1
ATOM 573 N N . ASP A 1 77 ? 19.594 -22.156 -13.094 1 94.19 77 ASP A N 1
ATOM 574 C CA . ASP A 1 77 ? 20.922 -22.672 -13.422 1 94.19 77 ASP A CA 1
ATOM 575 C C . ASP A 1 77 ? 21.812 -22.734 -12.188 1 94.19 77 ASP A C 1
ATOM 577 O O . ASP A 1 77 ? 22.75 -23.531 -12.141 1 94.19 77 ASP A O 1
ATOM 581 N N . ALA A 1 78 ? 21.547 -21.938 -11.195 1 93.94 78 ALA A N 1
ATOM 582 C CA . ALA A 1 78 ? 22.328 -21.922 -9.953 1 93.94 78 ALA A CA 1
ATOM 583 C C . ALA A 1 78 ? 21.844 -23.016 -9 1 93.94 78 ALA A C 1
ATOM 585 O O . ALA A 1 78 ? 22.328 -23.109 -7.867 1 93.94 78 ALA A O 1
ATOM 586 N N . GLY A 1 79 ? 20.875 -23.844 -9.391 1 91.25 79 GLY A N 1
ATOM 587 C CA . GLY A 1 79 ? 20.391 -24.953 -8.594 1 91.25 79 GLY A CA 1
ATOM 588 C C . GLY A 1 79 ? 19.391 -24.547 -7.523 1 91.25 79 GLY A C 1
ATOM 589 O O . GLY A 1 79 ? 19.172 -25.266 -6.555 1 91.25 79 GLY A O 1
ATOM 590 N N . LEU A 1 80 ? 18.844 -23.359 -7.664 1 93.56 80 LEU A N 1
ATOM 591 C CA . LEU A 1 80 ? 17.953 -22.828 -6.645 1 93.56 80 LEU A CA 1
ATOM 592 C C . LEU A 1 80 ? 16.516 -23.297 -6.898 1 93.56 80 LEU A C 1
ATOM 594 O O . LEU A 1 80 ? 16.125 -23.516 -8.047 1 93.56 80 LEU A O 1
ATOM 598 N N . HIS A 1 81 ? 15.789 -23.484 -5.867 1 92 81 HIS A N 1
ATOM 599 C CA . HIS A 1 81 ? 14.352 -23.719 -5.988 1 92 81 HIS A CA 1
ATOM 600 C C . HIS A 1 81 ? 13.602 -22.422 -6.262 1 92 81 HIS A C 1
ATOM 602 O O . HIS A 1 81 ? 13.508 -21.562 -5.387 1 92 81 HIS A O 1
ATOM 608 N N . VAL A 1 82 ? 13.031 -22.328 -7.477 1 94.75 82 VAL A N 1
ATOM 609 C CA . VAL A 1 82 ? 12.375 -21.094 -7.883 1 94.75 82 VAL A CA 1
ATOM 610 C C . VAL A 1 82 ? 10.867 -21.328 -8.016 1 94.75 82 VAL A C 1
ATOM 612 O O . VAL A 1 82 ? 10.438 -22.188 -8.789 1 94.75 82 VAL A O 1
ATOM 615 N N . PHE A 1 83 ? 10.156 -20.625 -7.23 1 95.25 83 PHE A N 1
ATOM 616 C CA . PHE A 1 83 ? 8.703 -20.578 -7.375 1 95.25 83 PHE A CA 1
ATOM 617 C C . PHE A 1 83 ? 8.289 -19.328 -8.164 1 95.25 83 PHE A C 1
ATOM 619 O O . PHE A 1 83 ? 8.227 -18.234 -7.613 1 95.25 83 PHE A O 1
ATOM 626 N N . ASP A 1 84 ? 7.98 -19.516 -9.352 1 93.12 84 ASP A N 1
ATOM 627 C CA . ASP A 1 84 ? 7.711 -18.391 -10.242 1 93.12 84 ASP A CA 1
ATOM 628 C C . ASP A 1 84 ? 6.211 -18.141 -10.359 1 93.12 84 ASP A C 1
ATOM 630 O O . ASP A 1 84 ? 5.43 -19.062 -10.594 1 93.12 84 ASP A O 1
ATOM 634 N N . LEU A 1 85 ? 5.883 -16.828 -10.25 1 90.75 85 LEU A N 1
ATOM 635 C CA . LEU A 1 85 ? 4.492 -16.391 -10.273 1 90.75 85 LEU A CA 1
ATOM 636 C C . LEU A 1 85 ? 3.857 -16.672 -11.633 1 90.75 85 LEU A C 1
ATOM 638 O O . LEU A 1 85 ? 2.684 -17.031 -11.711 1 90.75 85 LEU A O 1
ATOM 642 N N . PHE A 1 86 ? 4.609 -16.609 -12.719 1 87.06 86 PHE A N 1
ATOM 643 C CA . PHE A 1 86 ? 4.047 -16.609 -14.062 1 87.06 86 PHE A CA 1
ATOM 644 C C . PHE A 1 86 ? 4.152 -17.984 -14.695 1 87.06 86 PHE A C 1
ATOM 646 O O . PHE A 1 86 ? 3.451 -18.281 -15.664 1 87.06 86 PHE A O 1
ATOM 653 N N . GLU A 1 87 ? 4.934 -18.828 -14.172 1 84.81 87 GLU A N 1
ATOM 654 C CA . GLU A 1 87 ? 5.297 -20.109 -14.781 1 84.81 87 GLU A CA 1
ATOM 655 C C . GLU A 1 87 ? 4.055 -20.922 -15.117 1 84.8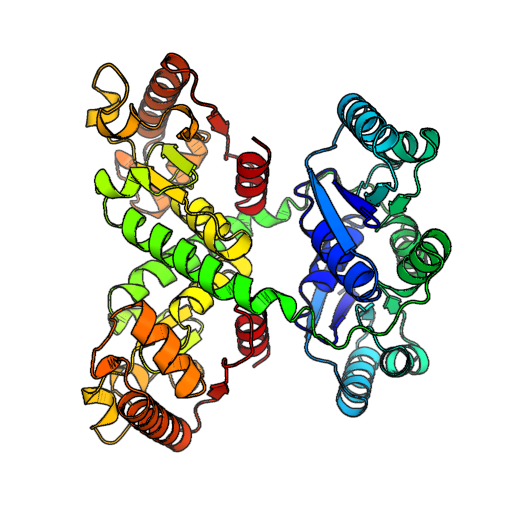1 87 GLU A C 1
ATOM 657 O O . GLU A 1 87 ? 3.982 -21.547 -16.188 1 84.81 87 GLU A O 1
ATOM 662 N N . HIS A 1 88 ? 3.041 -20.953 -14.336 1 86.81 88 HIS A N 1
ATOM 663 C CA . HIS A 1 88 ? 1.881 -21.797 -14.562 1 86.81 88 HIS A CA 1
ATOM 664 C C . HIS A 1 88 ? 0.659 -20.984 -14.961 1 86.81 88 HIS A C 1
ATOM 666 O O . HIS A 1 88 ? -0.179 -21.453 -15.734 1 86.81 88 HIS A O 1
ATOM 672 N N . VAL A 1 89 ? 0.662 -19.781 -14.547 1 90.12 89 VAL A N 1
ATOM 673 C CA . VAL A 1 89 ? -0.536 -18.969 -14.719 1 90.12 89 VAL A CA 1
ATOM 674 C C . VAL A 1 89 ? -0.585 -18.406 -16.141 1 90.12 89 VAL A C 1
ATOM 676 O O . VAL A 1 89 ? -1.617 -18.5 -16.812 1 90.12 89 VAL A O 1
ATOM 679 N N . SER A 1 90 ? 0.542 -17.922 -16.641 1 89.69 90 SER A N 1
ATOM 680 C CA . SER A 1 90 ? 0.568 -17.266 -17.938 1 89.69 90 SER A CA 1
ATOM 681 C C . SER A 1 90 ? 0.189 -18.234 -19.062 1 89.69 90 SER A C 1
ATOM 683 O O . SER A 1 90 ? -0.667 -17.922 -19.891 1 89.69 90 SER A O 1
ATOM 685 N N . PRO A 1 91 ? 0.729 -19.469 -19.016 1 90.62 91 PRO A N 1
ATOM 686 C CA . PRO A 1 91 ? 0.327 -20.406 -20.062 1 90.62 91 PRO A CA 1
ATOM 687 C C . PRO A 1 91 ? -1.157 -20.766 -20 1 90.62 91 PRO A C 1
ATOM 689 O O . PRO A 1 91 ? -1.8 -20.938 -21.047 1 90.62 91 PRO A O 1
ATOM 692 N N . ALA A 1 92 ? -1.641 -20.906 -18.812 1 92.62 92 ALA A N 1
ATOM 693 C CA . ALA A 1 92 ? -3.061 -21.219 -18.672 1 92.62 92 ALA A CA 1
ATOM 694 C C . ALA A 1 92 ? -3.93 -20.094 -19.234 1 92.62 92 ALA A C 1
ATOM 696 O O . ALA A 1 92 ? -4.926 -20.359 -19.906 1 92.62 92 ALA A O 1
ATOM 697 N N . VAL A 1 93 ? -3.537 -18.891 -19 1 93.56 93 VAL A N 1
ATOM 698 C CA . VAL A 1 93 ? -4.277 -17.734 -19.5 1 93.56 93 VAL A CA 1
ATOM 699 C C . VAL A 1 93 ? -4.156 -17.656 -21.016 1 93.56 93 VAL A C 1
ATOM 701 O O . VAL A 1 93 ? -5.133 -17.344 -21.703 1 93.56 93 VAL A O 1
ATOM 704 N N . GLU A 1 94 ? -2.979 -17.984 -21.531 1 93.56 94 GLU A N 1
ATOM 705 C CA . GLU A 1 94 ? -2.764 -18.016 -22.984 1 93.56 94 GLU A CA 1
ATOM 706 C C . GLU A 1 94 ? -3.744 -18.969 -23.656 1 93.56 94 GLU A C 1
ATOM 708 O O . GLU A 1 94 ? -4.309 -18.641 -24.703 1 93.56 94 GLU A O 1
ATOM 713 N N . ARG A 1 95 ? -3.891 -20.062 -23.031 1 94.06 95 ARG A N 1
ATOM 714 C CA . ARG A 1 95 ? -4.766 -21.078 -23.609 1 94.06 95 ARG A CA 1
ATOM 715 C C . ARG A 1 95 ? -6.207 -20.594 -23.672 1 94.06 95 ARG A C 1
ATOM 717 O O . ARG A 1 95 ? -6.887 -20.766 -24.672 1 94.06 95 ARG A O 1
ATOM 724 N N . VAL A 1 96 ? -6.625 -19.969 -22.688 1 93.12 96 VAL A N 1
ATOM 725 C CA . VAL A 1 96 ? -8.008 -19.516 -22.609 1 93.12 96 VAL A CA 1
ATOM 726 C C . VAL A 1 96 ? -8.234 -18.344 -23.562 1 93.12 96 VAL A C 1
ATOM 728 O O . VAL A 1 96 ? -9.258 -18.297 -24.25 1 93.12 96 VAL A O 1
ATOM 731 N N . LEU A 1 97 ? -7.254 -17.422 -23.625 1 93.31 97 LEU A N 1
ATOM 732 C CA . LEU A 1 97 ? -7.41 -16.219 -24.438 1 93.31 97 LEU A CA 1
ATOM 733 C C . LEU A 1 97 ? -7.09 -16.5 -25.906 1 93.31 97 LEU A C 1
ATOM 735 O O . LEU A 1 97 ? -7.477 -15.734 -26.781 1 93.31 97 LEU A O 1
ATOM 739 N N . GLY A 1 98 ? -6.344 -17.562 -26.172 1 92.44 98 GLY A N 1
ATOM 740 C CA . GLY A 1 98 ? -5.926 -17.891 -27.516 1 92.44 98 GLY A CA 1
ATOM 741 C C . GLY A 1 98 ? -4.871 -16.953 -28.062 1 92.44 98 GLY A C 1
ATOM 742 O O . GLY A 1 98 ? -4.809 -16.703 -29.266 1 92.44 98 GLY A O 1
ATOM 743 N N . GLU A 1 99 ? -4.254 -1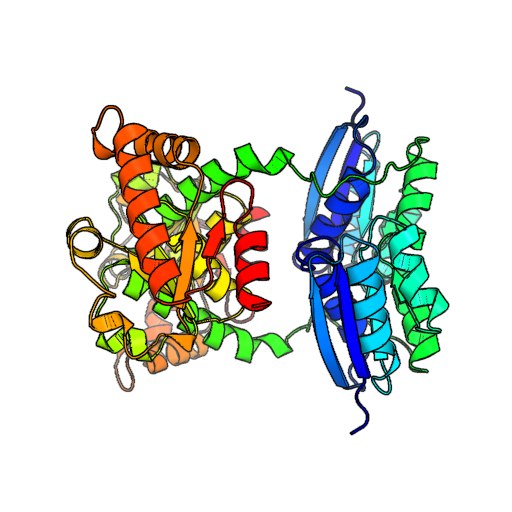6.234 -27.219 1 91.19 99 GLU A N 1
ATOM 744 C CA . GLU A 1 99 ? -3.193 -15.289 -27.547 1 91.19 99 GLU A CA 1
ATOM 745 C C . GLU A 1 99 ? -1.935 -15.562 -26.734 1 91.19 99 GLU A C 1
ATOM 747 O O . GLU A 1 99 ? -2.018 -15.867 -25.531 1 91.19 99 GLU A O 1
ATOM 752 N N . PRO A 1 100 ? -0.814 -15.508 -27.438 1 88.62 100 PRO A N 1
ATOM 753 C CA . PRO A 1 100 ? 0.421 -15.688 -26.672 1 88.62 100 PRO A CA 1
ATOM 754 C C . PRO A 1 100 ? 0.734 -14.508 -25.766 1 88.62 100 PRO A C 1
ATOM 756 O O . PRO A 1 100 ? 0.399 -13.367 -26.094 1 88.62 100 PRO A O 1
ATOM 759 N N . ALA A 1 101 ? 1.335 -14.797 -24.609 1 85.5 101 ALA A N 1
ATOM 760 C CA . ALA A 1 101 ? 1.796 -13.758 -23.688 1 85.5 101 ALA A CA 1
ATOM 761 C C . ALA A 1 101 ? 3.027 -13.047 -24.234 1 85.5 101 ALA A C 1
ATOM 763 O O . ALA A 1 101 ? 3.883 -13.672 -24.875 1 85.5 101 ALA A O 1
ATOM 764 N N . THR A 1 102 ? 2.979 -11.781 -24.172 1 82.88 102 THR A N 1
ATOM 765 C CA . THR A 1 102 ? 4.164 -10.992 -24.5 1 82.88 102 THR A CA 1
ATOM 766 C C . THR A 1 102 ? 4.785 -10.398 -23.25 1 82.88 102 THR A C 1
ATOM 768 O O . THR A 1 102 ? 4.074 -9.914 -22.375 1 82.88 102 THR A O 1
ATOM 771 N N . PRO A 1 103 ? 6.105 -10.672 -23.125 1 69.19 103 PRO A N 1
ATOM 772 C CA . PRO A 1 103 ? 6.73 -10.07 -21.953 1 69.19 103 PRO A CA 1
ATOM 773 C C . PRO A 1 103 ? 6.445 -8.578 -21.812 1 69.19 103 PRO A C 1
ATOM 775 O O . PRO A 1 103 ? 6.449 -7.855 -22.828 1 69.19 103 PRO A O 1
ATOM 778 N N . SER A 1 104 ? 5.469 -8.188 -21.016 1 58.94 104 SER A N 1
ATOM 779 C CA . SER A 1 104 ? 5.141 -6.773 -20.828 1 58.94 104 SER A CA 1
ATOM 780 C C . SER A 1 104 ? 6.305 -6.012 -20.219 1 58.94 104 SER A C 1
ATOM 782 O O . SER A 1 104 ? 6.945 -6.5 -19.281 1 58.94 104 SER A O 1
ATOM 784 N N . GLY A 1 105 ? 7.23 -5.504 -21.078 1 50.53 105 GLY A N 1
ATOM 785 C CA . GLY A 1 105 ? 8.109 -4.598 -20.359 1 50.53 105 GLY A CA 1
ATOM 786 C C . GLY A 1 105 ? 7.406 -3.84 -19.25 1 50.53 105 GLY A C 1
ATOM 787 O O . GLY A 1 105 ? 6.176 -3.76 -19.219 1 50.53 105 GLY A O 1
ATOM 788 N N . GLY A 1 106 ? 8.008 -3.707 -18.062 1 48.06 106 GLY A N 1
ATOM 789 C CA . GLY A 1 106 ? 7.68 -2.957 -16.875 1 48.06 106 GLY A CA 1
ATOM 790 C C . GLY A 1 106 ? 6.496 -2.027 -17.047 1 48.06 106 GLY A C 1
ATOM 791 O O . GLY A 1 106 ? 6.266 -1.138 -16.234 1 48.06 106 GLY A O 1
ATOM 792 N N . HIS A 1 107 ? 5.988 -1.908 -18.344 1 44.56 107 HIS A N 1
ATOM 793 C CA . HIS A 1 107 ? 5.152 -0.735 -18.594 1 44.56 107 HIS A CA 1
ATOM 794 C C . HIS A 1 107 ? 3.771 -0.902 -17.969 1 44.56 107 HIS A C 1
ATOM 796 O O . HIS A 1 107 ? 2.818 -1.281 -18.641 1 44.56 107 HIS A O 1
ATOM 802 N N . THR A 1 108 ? 3.631 -1.555 -17.031 1 45.59 108 THR A N 1
ATOM 803 C CA . THR A 1 108 ? 2.316 -1.216 -16.5 1 45.59 108 THR A CA 1
ATOM 804 C C . THR A 1 108 ? 2.102 0.295 -16.5 1 45.59 108 THR A C 1
ATOM 806 O O . THR A 1 108 ? 2.184 0.947 -15.461 1 45.59 108 THR A O 1
ATOM 809 N N . HIS A 1 109 ? 2.707 1.082 -17.547 1 42 109 HIS A N 1
ATOM 810 C CA . HIS A 1 109 ? 2.688 2.52 -17.781 1 42 109 HIS A CA 1
ATOM 811 C C . HIS A 1 109 ? 1.281 3.088 -17.641 1 42 109 HIS A C 1
ATOM 813 O O . HIS A 1 109 ? 1.083 4.301 -17.719 1 42 109 HIS A O 1
ATOM 819 N N . GLY A 1 110 ? 0.33 2.422 -18.078 1 42.69 110 GLY A N 1
ATOM 820 C CA . GLY A 1 110 ? -0.95 3.111 -18.078 1 42.69 110 GLY A CA 1
ATOM 821 C C . GLY A 1 110 ? -1.227 3.855 -16.781 1 42.69 110 GLY A C 1
ATOM 822 O O . GLY A 1 110 ? -2.309 4.418 -16.609 1 42.69 110 GLY A O 1
ATOM 823 N N . MET A 1 111 ? -0.307 3.758 -15.812 1 42.59 111 MET A N 1
ATOM 824 C CA . MET A 1 111 ? -0.592 4.199 -14.445 1 42.59 111 MET A CA 1
ATOM 825 C C . MET A 1 111 ? -0.313 5.688 -14.289 1 42.59 111 MET A C 1
ATOM 827 O O . MET A 1 111 ? -0.538 6.254 -13.219 1 42.59 111 MET A O 1
ATOM 831 N N . ALA A 1 112 ? 0.364 6.414 -15.344 1 45.72 112 ALA A N 1
ATOM 832 C CA . ALA A 1 112 ? 0.605 7.844 -15.188 1 45.72 112 ALA A CA 1
ATOM 833 C C . ALA A 1 112 ? -0.673 8.578 -14.789 1 45.72 112 ALA A C 1
ATOM 835 O O . ALA A 1 112 ? -0.647 9.453 -13.93 1 45.72 112 ALA A O 1
ATOM 836 N N . SER A 1 113 ? -1.771 8.484 -15.672 1 51.62 113 SER A N 1
ATOM 837 C CA . SER A 1 113 ? -3.055 9.117 -15.383 1 51.62 113 SER A CA 1
ATOM 838 C C . SER A 1 113 ? -3.52 8.812 -13.961 1 51.62 113 SER A C 1
ATOM 840 O O . SER A 1 113 ? -4.047 9.688 -13.273 1 51.62 113 SER A O 1
ATOM 842 N N . ASP A 1 114 ? -2.887 7.688 -13.422 1 74.25 114 ASP A N 1
ATOM 843 C CA . ASP A 1 114 ? -3.338 7.207 -12.117 1 74.25 114 ASP A CA 1
ATOM 844 C C . ASP A 1 114 ? -2.553 7.871 -10.992 1 74.25 114 ASP A C 1
ATOM 846 O O . ASP A 1 114 ? -3.104 8.141 -9.922 1 74.25 114 ASP A O 1
ATOM 850 N N . TYR A 1 115 ? -1.544 8.617 -11.484 1 74.06 115 TYR A N 1
ATOM 851 C CA . TYR A 1 115 ? -0.712 9.234 -10.461 1 74.06 115 TYR A CA 1
ATOM 852 C C . TYR A 1 115 ? -1.295 10.57 -10.008 1 74.06 115 TYR A C 1
ATOM 854 O O . TYR A 1 115 ? -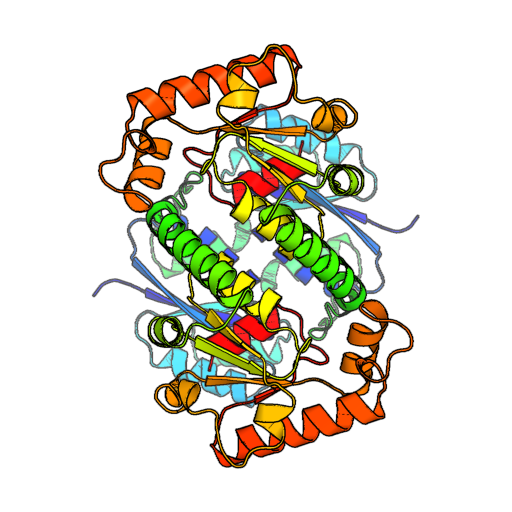1.4 10.836 -8.812 1 74.06 115 TYR A O 1
ATOM 862 N N . GLU A 1 116 ? -1.712 11.328 -10.977 1 77.94 116 GLU A N 1
ATOM 863 C CA . GLU A 1 116 ? -2.26 12.641 -10.656 1 77.94 116 GLU A CA 1
ATOM 864 C C . GLU A 1 116 ? -3.533 12.523 -9.82 1 77.94 116 GLU A C 1
ATOM 866 O O . GLU A 1 116 ? -3.732 13.281 -8.867 1 77.94 116 GLU A O 1
ATOM 871 N N . ALA A 1 117 ? -4.301 11.586 -10.25 1 83.25 117 ALA A N 1
ATOM 872 C CA . ALA A 1 117 ? -5.547 11.383 -9.516 1 83.25 117 ALA A CA 1
ATOM 873 C C . ALA A 1 117 ? -5.273 10.938 -8.078 1 83.25 117 ALA A C 1
ATOM 875 O O . ALA A 1 117 ? -5.918 11.414 -7.141 1 83.25 117 ALA A O 1
ATOM 876 N N . ARG A 1 118 ? -4.328 10.125 -7.91 1 87.06 118 ARG A N 1
ATOM 877 C CA . ARG A 1 118 ? -3.957 9.664 -6.578 1 87.06 118 ARG A CA 1
ATOM 878 C C . ARG A 1 118 ? -3.389 10.805 -5.742 1 87.06 118 ARG A C 1
ATOM 880 O O . ARG A 1 118 ? -3.742 10.953 -4.57 1 87.06 118 ARG A O 1
ATOM 887 N N . MET A 1 119 ? -2.643 11.648 -6.363 1 87 119 MET A N 1
ATOM 888 C CA . MET A 1 119 ? -2.037 12.75 -5.621 1 87 119 MET A CA 1
ATOM 889 C C . MET A 1 119 ? -3.086 13.781 -5.23 1 87 119 MET A C 1
ATOM 891 O O . MET A 1 119 ? -3.018 14.359 -4.145 1 87 119 MET A O 1
ATOM 895 N N . ASP A 1 120 ? -3.984 13.914 -6.141 1 88.5 120 ASP A N 1
ATOM 896 C CA . ASP A 1 120 ? -5.09 14.812 -5.816 1 88.5 120 ASP A CA 1
ATOM 897 C C . ASP A 1 120 ? -5.879 14.297 -4.613 1 88.5 120 ASP A C 1
ATOM 899 O O . ASP A 1 120 ? -6.242 15.07 -3.725 1 88.5 120 ASP A O 1
ATOM 903 N N . ALA A 1 121 ? -6.098 13.016 -4.602 1 91.69 121 ALA A N 1
ATOM 904 C CA . ALA A 1 121 ? -6.824 12.398 -3.494 1 91.69 121 ALA A CA 1
ATOM 905 C C . ALA A 1 121 ? -6.031 12.5 -2.193 1 91.69 121 ALA A C 1
ATOM 907 O O . ALA A 1 121 ? -6.602 12.727 -1.127 1 91.69 121 ALA A O 1
ATOM 908 N N . VAL A 1 122 ? -4.777 12.367 -2.297 1 89.94 122 VAL A N 1
ATOM 909 C CA . VAL A 1 122 ? -3.914 12.461 -1.124 1 89.94 122 VAL A CA 1
ATOM 910 C C . VAL A 1 122 ? -3.955 13.883 -0.566 1 89.94 122 VAL A C 1
ATOM 912 O O . VAL A 1 122 ? -4.133 14.078 0.639 1 89.94 122 VAL A O 1
ATOM 915 N N . ASN A 1 123 ? -3.836 14.805 -1.402 1 86.31 123 ASN A N 1
ATOM 916 C CA . ASN A 1 123 ? -3.916 16.203 -0.975 1 86.31 123 ASN A CA 1
ATOM 917 C C . ASN A 1 123 ? -5.27 16.516 -0.343 1 86.31 123 ASN A C 1
ATOM 919 O O . ASN A 1 123 ? -5.34 17.25 0.649 1 86.31 123 ASN A O 1
ATOM 923 N N . PHE A 1 124 ? -6.227 15.945 -0.954 1 89.62 124 PHE A N 1
ATOM 924 C CA . PHE A 1 124 ? -7.57 16.109 -0.412 1 89.62 124 PHE A CA 1
ATOM 925 C C . PHE A 1 124 ? -7.652 15.555 1.006 1 89.62 124 PHE A C 1
ATOM 927 O O . PHE A 1 124 ? -8.141 16.234 1.915 1 89.62 124 PHE A O 1
ATOM 934 N N . ALA A 1 125 ? -7.145 14.383 1.168 1 88.69 125 ALA A N 1
ATOM 935 C CA . ALA A 1 125 ? -7.195 13.727 2.473 1 88.69 125 ALA A CA 1
ATOM 936 C C . ALA A 1 125 ? -6.379 14.5 3.506 1 88.69 125 ALA A C 1
ATOM 938 O O . ALA A 1 125 ? -6.773 14.602 4.668 1 88.69 125 ALA A O 1
ATOM 939 N N . LEU A 1 126 ? -5.301 15.062 3.08 1 84.62 126 LEU A N 1
ATOM 940 C CA . LEU A 1 126 ? -4.414 15.797 3.982 1 84.62 126 LEU A CA 1
ATOM 941 C C . LEU A 1 126 ? -5.055 17.109 4.434 1 84.62 126 LEU A C 1
ATOM 943 O O . LEU A 1 126 ? -4.859 17.531 5.57 1 84.62 126 LEU A O 1
ATOM 947 N N . ARG A 1 127 ? -5.727 17.703 3.586 1 78.56 127 ARG A N 1
ATOM 948 C CA . ARG A 1 127 ? -6.367 18.969 3.9 1 78.56 127 ARG A CA 1
ATOM 949 C C . ARG A 1 127 ? -7.512 18.781 4.891 1 78.56 127 ARG A C 1
ATOM 951 O O . ARG A 1 127 ? -7.758 19.641 5.734 1 78.56 127 ARG A O 1
ATOM 958 N N . LEU A 1 128 ? -8.203 17.75 4.695 1 66.31 128 LEU A N 1
ATOM 959 C CA . LEU A 1 128 ? -9.414 17.562 5.488 1 66.31 128 LEU A CA 1
ATOM 960 C C . LEU A 1 128 ? -9.094 16.844 6.797 1 66.31 128 LEU A C 1
ATOM 962 O O . LEU A 1 128 ? -9.977 16.672 7.645 1 66.31 128 LEU A O 1
ATOM 966 N N . ASP A 1 129 ? -7.918 16.438 6.883 1 58.31 129 ASP A N 1
ATOM 967 C CA . ASP A 1 129 ? -7.52 15.938 8.195 1 58.31 129 ASP A CA 1
ATOM 968 C C . ASP A 1 129 ? -7.352 17.078 9.195 1 58.31 129 ASP A C 1
ATOM 970 O O . ASP A 1 129 ? -7.602 16.906 10.391 1 58.31 129 ASP A O 1
ATOM 974 N N . ASP A 1 130 ? -6.898 18.328 8.703 1 53.84 130 ASP A N 1
ATOM 975 C CA . ASP A 1 130 ? -6.59 19.469 9.57 1 53.84 130 ASP A CA 1
ATOM 976 C C . ASP A 1 130 ? -7.82 20.328 9.805 1 53.84 130 ASP A C 1
ATOM 978 O O . ASP A 1 130 ? -7.719 21.422 10.367 1 53.84 130 ASP A O 1
ATOM 982 N N . GLY A 1 131 ? -9.047 19.781 9.523 1 54.28 131 GLY A N 1
ATOM 983 C CA . GLY A 1 131 ? -10.211 20.578 9.875 1 54.28 131 GLY A CA 1
ATOM 984 C C . GLY A 1 131 ? -11.242 20.656 8.758 1 54.28 131 GLY A C 1
ATOM 985 O O . GLY A 1 131 ? -10.891 20.625 7.578 1 54.28 131 GLY A O 1
ATOM 986 N N . LEU A 1 132 ? -12.383 20.172 9.102 1 57 132 LEU A N 1
ATOM 987 C CA . LEU A 1 132 ? -13.578 19.984 8.281 1 57 132 LEU A CA 1
ATOM 988 C C . LEU A 1 132 ? -14.078 21.312 7.734 1 57 132 LEU A C 1
ATOM 990 O O . LEU A 1 132 ? -14.391 22.234 8.5 1 57 132 LEU A O 1
ATOM 994 N N . SER A 1 133 ? -13.57 21.812 6.562 1 62.5 133 SER A N 1
ATOM 995 C CA . SER A 1 133 ? -14.422 22.828 5.938 1 62.5 133 SER A CA 1
ATOM 996 C C . SER A 1 133 ? -15.586 22.188 5.191 1 62.5 133 SER A C 1
ATOM 998 O O . SER A 1 133 ? -15.383 21.312 4.344 1 62.5 133 SER A O 1
ATOM 1000 N N . PRO A 1 134 ? -16.766 22.391 5.723 1 64.44 134 PRO A N 1
ATOM 1001 C CA . PRO A 1 134 ? -17.969 21.812 5.113 1 64.44 134 PRO A CA 1
ATOM 1002 C C . PRO A 1 134 ? -17.938 21.875 3.586 1 64.44 134 PRO A C 1
ATOM 1004 O O . PRO A 1 134 ? -18.438 20.969 2.92 1 64.44 134 PRO A O 1
ATOM 1007 N N . GLU A 1 135 ? -17.422 22.938 3.131 1 68.19 135 GLU A N 1
ATOM 1008 C CA . GLU A 1 135 ? -17.391 23.109 1.682 1 68.19 135 GLU A CA 1
ATOM 1009 C C . GLU A 1 135 ? -16.594 21.984 1.011 1 68.19 135 GLU A C 1
ATOM 1011 O O . GLU A 1 135 ?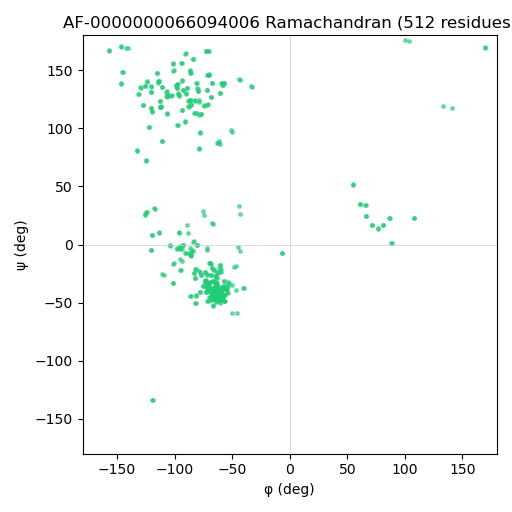 -16.891 21.609 -0.127 1 68.19 135 GLU A O 1
ATOM 1016 N N . HIS A 1 136 ? -15.797 21.391 1.772 1 79.69 136 HIS A N 1
ATOM 1017 C CA . HIS A 1 136 ? -14.93 20.422 1.132 1 79.69 136 HIS A CA 1
ATOM 1018 C C . HIS A 1 136 ? -15.516 19.016 1.229 1 79.69 136 HIS A C 1
ATOM 1020 O O . HIS A 1 136 ? -15.141 18.125 0.462 1 79.69 136 HIS A O 1
ATOM 1026 N N . LEU A 1 137 ? -16.562 18.875 2.092 1 88.12 137 LEU A N 1
ATOM 1027 C CA . LEU A 1 137 ? -17.188 17.562 2.219 1 88.12 137 LEU A CA 1
ATOM 1028 C C . LEU A 1 137 ? -17.922 17.188 0.94 1 88.12 137 LEU A C 1
ATOM 1030 O O . LEU A 1 137 ? -18.031 16.016 0.597 1 88.12 137 LEU A O 1
ATOM 1034 N N . GLY A 1 138 ? -18.328 18.234 0.232 1 89.44 138 GLY A N 1
ATOM 1035 C CA . GLY A 1 138 ? -19.062 18 -0.997 1 89.44 138 GLY A CA 1
ATOM 1036 C C . GLY A 1 138 ? -18.234 17.359 -2.09 1 89.44 138 GLY A C 1
ATOM 1037 O O . GLY A 1 138 ? -18.766 16.734 -2.996 1 89.44 138 GLY A O 1
ATOM 1038 N N . GLN A 1 139 ? -16.938 17.469 -1.978 1 91.31 139 GLN A N 1
ATOM 1039 C CA . GLN A 1 139 ? -16.047 16.953 -3.012 1 91.31 139 GLN A CA 1
ATOM 1040 C C . GLN A 1 139 ? -15.562 15.547 -2.672 1 91.31 139 GLN A C 1
ATOM 1042 O O . GLN A 1 139 ? -14.852 14.914 -3.463 1 91.31 139 GLN A O 1
ATOM 1047 N N . ALA A 1 140 ? -15.977 15.047 -1.527 1 94 140 ALA A N 1
ATOM 1048 C CA . ALA A 1 140 ? -15.492 13.742 -1.081 1 94 140 ALA A CA 1
ATOM 1049 C C . ALA A 1 140 ? -16.266 12.609 -1.762 1 94 140 ALA A C 1
ATOM 1051 O O . ALA A 1 140 ? -17.484 12.703 -1.946 1 94 140 ALA A O 1
ATOM 1052 N N . ASP A 1 141 ? -15.57 11.578 -2.158 1 94.94 141 ASP A N 1
ATOM 1053 C CA . ASP A 1 141 ? -16.188 10.344 -2.623 1 94.94 141 ASP A CA 1
ATOM 1054 C C . ASP A 1 141 ? -16.781 9.555 -1.456 1 94.94 141 ASP A C 1
ATOM 1056 O O . ASP A 1 141 ? -17.766 8.828 -1.623 1 94.94 141 ASP A O 1
ATOM 1060 N N . LEU A 1 142 ? -16.141 9.688 -0.362 1 94.81 142 LEU A N 1
ATOM 1061 C CA . LEU A 1 142 ? -16.469 8.984 0.875 1 94.81 142 LEU A CA 1
ATOM 1062 C C . LEU A 1 142 ? -16.172 9.852 2.09 1 94.81 142 LEU A C 1
ATOM 1064 O O . LEU A 1 142 ? -15.172 10.586 2.104 1 94.81 142 LEU A O 1
ATOM 1068 N N . ILE A 1 143 ? -17.094 9.812 3.072 1 95.5 143 ILE A N 1
ATOM 1069 C CA . ILE A 1 143 ? -16.875 10.57 4.301 1 95.5 143 ILE A CA 1
ATOM 1070 C C . ILE A 1 143 ? -16.844 9.609 5.492 1 95.5 143 ILE A C 1
ATOM 1072 O O . ILE A 1 143 ? -17.844 8.977 5.812 1 95.5 143 ILE A O 1
ATOM 1076 N N . LEU A 1 144 ? -15.656 9.523 6.121 1 96 144 LEU A N 1
ATOM 1077 C CA . LEU A 1 144 ? -15.469 8.68 7.293 1 96 144 LEU A CA 1
ATOM 1078 C C . LEU A 1 144 ? -15.859 9.43 8.57 1 96 144 LEU A C 1
ATOM 1080 O O . LEU A 1 144 ? -15.352 10.523 8.828 1 96 144 LEU A O 1
ATOM 1084 N N . VAL A 1 145 ? -16.766 8.797 9.281 1 96.19 145 VAL A N 1
ATOM 1085 C CA . VAL A 1 145 ? -17.266 9.43 10.492 1 96.19 145 VAL A CA 1
ATOM 1086 C C . VAL A 1 145 ? -16.984 8.547 11.703 1 96.19 145 VAL A C 1
ATOM 1088 O O . VAL A 1 145 ? -17.109 7.32 11.625 1 96.19 145 VAL A O 1
ATOM 1091 N N . GLY A 1 146 ? -16.531 9.117 12.766 1 96.06 146 GLY A N 1
ATOM 1092 C CA . GLY A 1 146 ? -16.234 8.398 14 1 96.06 146 GLY A CA 1
ATOM 1093 C C . GLY A 1 146 ? -15.492 9.234 15.023 1 96.06 146 GLY A C 1
ATOM 1094 O O . GLY A 1 146 ? -15.055 10.344 14.719 1 96.06 146 GLY A O 1
ATOM 1095 N N . VAL A 1 147 ? -15.422 8.672 16.219 1 95.94 147 VAL A N 1
ATOM 1096 C CA . VAL A 1 147 ? -14.719 9.391 17.281 1 95.94 147 VAL A CA 1
ATOM 1097 C C . VAL A 1 147 ? -13.219 9.406 16.984 1 95.94 147 VAL A C 1
ATOM 1099 O O . VAL A 1 147 ? -12.75 8.703 16.094 1 95.94 147 VAL A O 1
ATOM 1102 N N . SER A 1 148 ? -12.531 10.234 17.703 1 93.06 148 SER A N 1
ATOM 1103 C CA . SER A 1 148 ? -11.094 10.375 17.516 1 93.06 148 SER A CA 1
ATOM 1104 C C . SER A 1 148 ? -10.367 9.062 17.781 1 93.06 148 SER A C 1
ATOM 1106 O O . SER A 1 148 ? -10.656 8.383 18.766 1 93.06 148 SER A O 1
ATOM 1108 N N . ARG A 1 149 ? -9.492 8.625 16.875 1 91.38 149 ARG A N 1
ATOM 1109 C CA . ARG A 1 149 ? -8.57 7.512 17 1 91.38 149 ARG A CA 1
ATOM 1110 C C . ARG A 1 149 ? -9.234 6.195 16.609 1 91.38 149 ARG A C 1
ATOM 1112 O O . ARG A 1 149 ? -8.758 5.121 16.984 1 91.38 149 ARG A O 1
ATOM 1119 N N . VAL A 1 150 ? -10.336 6.301 15.773 1 93.94 150 VAL A N 1
ATOM 1120 C CA . VAL A 1 150 ? -10.961 5.051 15.359 1 93.94 150 VAL A CA 1
ATOM 1121 C C . VAL A 1 150 ? -10.375 4.59 14.031 1 93.94 150 VAL A C 1
ATOM 1123 O O . VAL A 1 150 ? -10.82 3.596 13.453 1 93.94 150 VAL A O 1
ATOM 1126 N N . GLY A 1 151 ? -9.398 5.387 13.453 1 90.75 151 GLY A N 1
ATOM 1127 C CA . GLY A 1 151 ? -8.656 4.914 12.297 1 90.75 151 GLY A CA 1
ATOM 1128 C C . GLY A 1 151 ? -9.047 5.625 11.016 1 90.75 151 GLY A C 1
ATOM 1129 O O . GLY A 1 151 ? -8.836 5.102 9.922 1 90.75 151 GLY A O 1
ATOM 1130 N N . LYS A 1 152 ? -9.602 6.812 11.109 1 93.38 152 LYS A N 1
ATOM 1131 C CA . LYS A 1 152 ? -10.094 7.543 9.938 1 93.38 152 LYS A CA 1
ATOM 1132 C C . LYS A 1 152 ? -8.93 8.016 9.062 1 93.38 152 LYS A C 1
ATOM 1134 O O . LYS A 1 152 ? -8.922 7.77 7.855 1 93.38 152 LYS A O 1
ATOM 1139 N N . THR A 1 153 ? -7.914 8.562 9.734 1 90.81 153 THR A N 1
ATOM 1140 C CA . THR A 1 153 ? -6.832 9.219 9.008 1 90.81 153 THR A CA 1
ATOM 1141 C C . THR A 1 153 ? -6.039 8.211 8.188 1 90.81 153 THR A C 1
ATOM 1143 O O . THR A 1 153 ? -5.879 8.375 6.977 1 90.81 153 THR A O 1
ATOM 1146 N N . PRO A 1 154 ? -5.566 7.117 8.812 1 92.69 154 PRO A N 1
ATOM 1147 C CA . PRO A 1 154 ? -4.809 6.16 8 1 92.69 154 PRO A CA 1
ATOM 1148 C C . PRO A 1 154 ? -5.656 5.523 6.902 1 92.69 154 PRO A C 1
ATOM 1150 O O . PRO A 1 154 ? -5.148 5.242 5.816 1 92.69 154 PRO A O 1
ATOM 1153 N N . THR A 1 155 ? -6.922 5.352 7.203 1 94.12 155 THR A N 1
ATOM 1154 C CA . THR A 1 155 ? -7.816 4.758 6.215 1 94.12 155 THR A CA 1
ATOM 1155 C C . THR A 1 155 ? -7.996 5.691 5.02 1 94.12 155 THR A C 1
ATOM 1157 O O . THR A 1 155 ? -7.898 5.262 3.869 1 94.12 155 THR A O 1
ATOM 1160 N N . ALA A 1 156 ? -8.219 6.949 5.316 1 94.31 156 ALA A N 1
ATOM 1161 C CA . ALA A 1 156 ? -8.391 7.941 4.258 1 94.31 156 ALA A CA 1
ATOM 1162 C C . ALA A 1 156 ? -7.137 8.031 3.389 1 94.31 156 ALA A C 1
ATOM 1164 O O . ALA A 1 156 ? -7.23 8.078 2.158 1 94.31 156 ALA A O 1
ATOM 1165 N N . LEU A 1 157 ? -6.043 8.055 4.062 1 93.88 157 LEU A N 1
ATOM 1166 C CA . LEU A 1 157 ? -4.777 8.156 3.342 1 93.88 157 LEU A CA 1
ATOM 1167 C C . LEU A 1 157 ? -4.543 6.922 2.48 1 93.88 157 LEU A C 1
ATOM 1169 O O . LEU A 1 157 ? -4.062 7.027 1.35 1 93.88 157 LEU A O 1
ATOM 1173 N N . TYR A 1 158 ? -4.91 5.809 2.992 1 93.69 158 TYR A N 1
ATOM 1174 C CA . TYR A 1 158 ? -4.762 4.578 2.225 1 93.69 158 TYR A CA 1
ATOM 1175 C C . TYR A 1 158 ? -5.668 4.582 1 1 93.69 158 TYR A C 1
ATOM 1177 O O . TYR A 1 158 ? -5.234 4.238 -0.102 1 93.69 158 TYR A O 1
ATOM 1185 N N . LEU A 1 159 ? -6.883 4.953 1.216 1 95.12 159 LEU A N 1
ATOM 1186 C CA . LEU A 1 159 ? -7.84 5.02 0.119 1 95.12 159 LEU A CA 1
ATOM 1187 C C . LEU A 1 159 ? -7.352 5.973 -0.97 1 95.12 159 LEU A C 1
ATOM 1189 O O . LEU A 1 159 ? -7.488 5.68 -2.16 1 95.12 159 LEU A O 1
ATOM 1193 N N . ALA A 1 160 ? -6.742 7.027 -0.53 1 94.06 160 ALA A N 1
ATOM 1194 C CA . ALA A 1 160 ? -6.23 8.016 -1.475 1 94.06 160 ALA A CA 1
ATOM 1195 C C . ALA A 1 160 ? -5.012 7.48 -2.223 1 94.06 160 ALA A C 1
ATOM 1197 O O . ALA A 1 160 ? -4.98 7.488 -3.455 1 94.06 160 ALA A O 1
ATOM 1198 N N . LEU A 1 161 ? -4.105 6.941 -1.486 1 91.31 161 LEU A N 1
ATOM 1199 C CA . LEU A 1 161 ? -2.824 6.52 -2.039 1 91.31 161 LEU A CA 1
ATOM 1200 C C . LEU A 1 161 ? -3 5.309 -2.951 1 91.31 161 LEU A C 1
ATOM 1202 O O . LEU A 1 161 ? -2.295 5.176 -3.955 1 91.31 161 LEU A O 1
ATOM 1206 N N . HIS A 1 162 ? -3.955 4.477 -2.619 1 88.56 162 HIS A N 1
ATOM 1207 C CA . HIS A 1 162 ? -4.051 3.203 -3.322 1 88.56 162 HIS A CA 1
ATOM 1208 C C . HIS A 1 162 ? -5.148 3.24 -4.383 1 88.56 162 HIS A C 1
ATOM 1210 O O . HIS A 1 162 ? -5.016 2.625 -5.441 1 88.56 162 HIS A O 1
ATOM 1216 N N . TYR A 1 163 ? -6.199 3.982 -4.105 1 89.62 163 TYR A N 1
ATOM 1217 C CA . TYR A 1 163 ? -7.355 3.893 -4.992 1 89.62 163 TYR A CA 1
ATOM 1218 C C . TYR A 1 163 ? -7.68 5.25 -5.605 1 89.62 163 TYR A C 1
ATOM 1220 O O . TYR A 1 163 ? -8.562 5.359 -6.453 1 89.62 163 TYR A O 1
ATOM 1228 N N . GLY A 1 164 ? -6.98 6.289 -5.207 1 92 164 GLY A N 1
ATOM 1229 C CA . GLY A 1 164 ? -7.285 7.617 -5.715 1 92 164 GLY A CA 1
ATOM 1230 C C . GLY A 1 164 ? -8.641 8.133 -5.262 1 92 164 GLY A C 1
ATOM 1231 O O . GLY A 1 164 ? -9.258 8.945 -5.949 1 92 164 GLY A O 1
ATOM 1232 N N . LEU A 1 165 ? -9.117 7.594 -4.109 1 94.12 165 LEU A N 1
ATOM 1233 C CA . LEU A 1 165 ? -10.422 7.996 -3.596 1 94.12 165 LEU A CA 1
ATOM 1234 C C . LEU A 1 165 ? -10.289 9.188 -2.654 1 94.12 165 LEU A C 1
ATOM 1236 O O . LEU A 1 165 ? -9.43 9.195 -1.771 1 94.12 165 LEU A O 1
ATOM 1240 N N . ARG A 1 166 ? -11.102 10.195 -2.914 1 93.75 166 ARG A N 1
ATOM 1241 C CA . ARG A 1 166 ? -11.156 11.336 -2.008 1 93.75 166 ARG A CA 1
ATOM 1242 C C . ARG A 1 166 ? -11.977 11.016 -0.767 1 93.75 166 ARG A C 1
ATOM 1244 O O . ARG A 1 166 ? -13.203 11.141 -0.78 1 93.75 166 ARG A O 1
ATOM 1251 N N . ALA A 1 167 ? -11.312 10.648 0.233 1 93.75 167 ALA A N 1
ATOM 1252 C CA . ALA A 1 167 ? -11.984 10.367 1.495 1 93.75 167 ALA A CA 1
ATOM 1253 C C . ALA A 1 167 ? -11.805 11.516 2.484 1 93.75 167 ALA A C 1
ATOM 1255 O O . ALA A 1 167 ? -10.688 12 2.678 1 93.75 167 ALA A O 1
ATOM 1256 N N . ALA A 1 168 ? -12.898 11.984 3.035 1 92.94 168 ALA A N 1
ATOM 1257 C CA . ALA A 1 168 ? -12.867 13.008 4.078 1 92.94 168 ALA A CA 1
ATOM 1258 C C . ALA A 1 168 ? -13.078 12.391 5.457 1 92.94 168 ALA A C 1
ATOM 1260 O O . ALA A 1 168 ? -13.695 11.336 5.586 1 92.94 168 ALA A O 1
ATOM 1261 N N . ASN A 1 169 ? -12.492 13.023 6.391 1 92.19 169 ASN A N 1
ATOM 1262 C CA . ASN A 1 169 ? -12.688 12.625 7.781 1 92.19 169 ASN A CA 1
ATOM 1263 C C . ASN A 1 169 ? -13.57 13.617 8.531 1 92.19 169 ASN A C 1
ATOM 1265 O O . ASN A 1 169 ? -13.398 14.828 8.398 1 92.19 169 ASN A O 1
ATOM 1269 N N . TYR A 1 170 ? -14.523 13.086 9.211 1 92.62 170 TYR A N 1
ATOM 1270 C CA . TYR A 1 170 ? -15.312 13.898 10.125 1 92.62 170 TYR A CA 1
ATOM 1271 C C . TYR A 1 170 ? -15.25 13.344 11.547 1 92.62 170 TYR A C 1
ATOM 1273 O O . TYR A 1 170 ? -15.969 12.398 11.875 1 92.62 170 TYR A O 1
ATOM 1281 N N . PRO A 1 171 ? -14.438 13.992 12.305 1 92.75 171 PRO A N 1
ATOM 1282 C CA . PRO A 1 171 ? -14.352 13.555 13.703 1 92.75 171 PRO A CA 1
ATOM 1283 C C . PRO A 1 171 ? -15.562 13.977 14.531 1 92.75 171 PRO A C 1
ATOM 1285 O O . PRO A 1 171 ? -15.852 15.172 14.633 1 92.75 171 PRO A O 1
ATOM 1288 N N . LEU A 1 172 ? -16.234 13.023 15.047 1 93.69 172 LEU A N 1
ATOM 1289 C CA . LEU A 1 172 ? -17.328 13.352 15.953 1 93.69 172 LEU A CA 1
ATOM 1290 C C . LEU A 1 172 ? -16.797 13.883 17.281 1 93.69 172 LEU A C 1
ATOM 1292 O O . LEU A 1 172 ? -16.062 13.195 17.984 1 93.69 172 LEU A O 1
ATOM 1296 N N . THR A 1 173 ? -17.219 15.078 17.562 1 91.88 173 THR A N 1
ATOM 1297 C CA . THR A 1 173 ? -16.812 15.711 18.812 1 91.88 173 THR A CA 1
ATOM 1298 C C . THR A 1 173 ? -17.828 15.414 19.922 1 91.88 173 THR A C 1
ATOM 1300 O O . THR A 1 173 ? -18.922 14.953 19.641 1 91.88 173 THR A O 1
ATOM 1303 N N . PRO A 1 174 ? -17.328 15.68 21.125 1 89.81 174 PRO A N 1
ATOM 1304 C CA . PRO A 1 174 ? -18.297 15.539 22.219 1 89.81 174 PRO A CA 1
ATOM 1305 C C . PRO A 1 174 ? -19.562 16.344 21.984 1 89.81 174 PRO A C 1
ATOM 1307 O O . PRO A 1 174 ? -20.656 15.906 22.344 1 89.81 174 PRO A O 1
ATOM 1310 N N . ASP A 1 175 ? -19.453 17.5 21.391 1 91.19 175 ASP A N 1
ATOM 1311 C CA . ASP A 1 175 ? -20.625 18.328 21.094 1 91.19 175 ASP A CA 1
ATOM 1312 C C . ASP A 1 175 ? -21.531 17.656 20.078 1 91.19 175 ASP A C 1
ATOM 1314 O O . ASP A 1 175 ? -22.75 17.719 20.188 1 91.19 175 ASP A O 1
ATOM 1318 N N . ASP A 1 176 ? -20.922 17.078 19.078 1 92.19 176 ASP A N 1
ATOM 1319 C CA . ASP A 1 176 ? -21.703 16.328 18.094 1 92.19 176 ASP A CA 1
ATOM 1320 C C . ASP A 1 176 ? -22.484 15.195 18.75 1 92.19 176 ASP A C 1
ATOM 1322 O O . ASP A 1 176 ? -23.641 14.945 18.406 1 92.19 176 ASP A O 1
ATOM 1326 N N . LEU A 1 177 ? -21.828 14.586 19.719 1 93.19 177 LEU A N 1
ATOM 1327 C CA . LEU A 1 177 ? -22.391 13.391 20.344 1 93.19 177 LEU A CA 1
ATOM 1328 C C . LEU A 1 177 ? -23.484 13.758 21.359 1 93.19 177 LEU A C 1
ATOM 1330 O O . LEU A 1 177 ? -24.328 12.938 21.688 1 93.19 177 LEU A O 1
ATOM 1334 N N . ALA A 1 178 ? -23.391 15 21.828 1 90.06 178 ALA A N 1
ATOM 1335 C CA . ALA A 1 178 ? -24.359 15.469 22.812 1 90.06 178 ALA A CA 1
ATOM 1336 C C . ALA A 1 178 ? -25.641 15.961 22.156 1 90.06 178 ALA A C 1
ATOM 1338 O O . ALA A 1 178 ? -26.688 16.031 22.781 1 90.06 178 ALA A O 1
ATOM 1339 N N . ASN A 1 179 ? -25.469 16.344 20.922 1 84.56 179 ASN A N 1
ATOM 1340 C CA . ASN A 1 179 ? -26.609 16.891 20.203 1 84.56 179 ASN A CA 1
ATOM 1341 C C . ASN A 1 179 ? -27.438 15.789 19.531 1 84.56 179 ASN A C 1
ATOM 1343 O O . ASN A 1 179 ? -26.906 14.711 19.25 1 84.56 179 ASN A O 1
ATOM 1347 N N . ASP A 1 180 ? -28.688 16.172 19.484 1 80.31 180 ASP A N 1
ATOM 1348 C CA . ASP A 1 180 ? -29.578 15.227 18.812 1 80.31 180 ASP A CA 1
ATOM 1349 C C . ASP A 1 180 ? -29.453 15.344 17.297 1 80.31 180 ASP A C 1
ATOM 1351 O O . ASP A 1 180 ? -29.375 16.453 16.75 1 80.31 180 ASP A O 1
ATOM 1355 N N . GLY A 1 181 ? -29.141 14.297 16.719 1 90.88 181 GLY A N 1
ATOM 1356 C CA . GLY A 1 181 ? -29.172 14.266 15.266 1 90.88 181 GLY A CA 1
ATOM 1357 C C . GLY A 1 181 ? -27.781 14.344 14.641 1 90.88 181 GLY A C 1
ATOM 1358 O O . GLY A 1 181 ? -26.797 14.578 15.344 1 90.88 181 GLY A O 1
ATOM 1359 N N . LEU A 1 182 ? -27.781 14.227 13.391 1 93.69 182 LEU A N 1
ATOM 1360 C CA . LEU A 1 182 ? -26.547 14.258 12.609 1 93.69 182 LEU A CA 1
ATOM 1361 C C . LEU A 1 182 ? -26.078 15.695 12.406 1 93.69 182 LEU A C 1
ATOM 1363 O O . LEU A 1 182 ? -26.891 16.578 12.125 1 93.69 182 LEU A O 1
ATOM 1367 N N . PRO A 1 183 ? -24.781 15.992 12.641 1 91.94 183 PRO A N 1
ATOM 1368 C CA . PRO A 1 183 ? -24.281 17.328 12.344 1 91.94 183 PRO A CA 1
ATOM 1369 C C . PRO A 1 183 ? -24.766 17.859 10.992 1 91.94 183 PRO A C 1
ATOM 1371 O O . PRO A 1 183 ? -24.844 17.109 10.023 1 91.94 183 PRO A O 1
ATOM 1374 N N . ARG A 1 184 ? -25.062 19.172 10.945 1 90.81 184 ARG A N 1
ATOM 1375 C CA . ARG A 1 184 ? -25.641 19.797 9.773 1 90.81 184 ARG A CA 1
ATOM 1376 C C . ARG A 1 184 ? -24.75 19.609 8.555 1 90.81 184 ARG A C 1
ATOM 1378 O O . ARG A 1 184 ? -25.234 19.406 7.441 1 90.81 184 ARG A O 1
ATOM 1385 N N . ALA A 1 185 ? -23.469 19.625 8.742 1 90.62 185 ALA A N 1
ATOM 1386 C CA . ALA A 1 185 ? -22.516 19.531 7.656 1 90.62 185 ALA A CA 1
ATOM 1387 C C . ALA A 1 185 ? -22.578 18.172 6.973 1 90.62 185 ALA A C 1
ATOM 1389 O O . ALA A 1 185 ? -22.203 18.031 5.805 1 90.62 185 ALA A O 1
ATOM 1390 N N . LEU A 1 186 ? -23.094 17.156 7.688 1 93.94 186 LEU A N 1
ATOM 1391 C CA . LEU A 1 186 ? -23.094 15.781 7.188 1 93.94 186 LEU A CA 1
ATOM 1392 C C . LEU A 1 186 ? -24.406 15.445 6.492 1 93.94 186 LEU A C 1
ATOM 1394 O O . LEU A 1 186 ? -24.469 14.516 5.688 1 93.94 186 LEU A O 1
ATOM 1398 N N . GLN A 1 187 ? -25.406 16.141 6.785 1 94.44 187 GLN A N 1
ATOM 1399 C CA . GLN A 1 187 ? -26.781 15.797 6.41 1 94.44 187 GLN A CA 1
ATOM 1400 C C . GLN A 1 187 ? -26.922 15.703 4.895 1 94.44 187 GLN A C 1
ATOM 1402 O O . GLN A 1 187 ? -27.547 14.766 4.383 1 94.44 187 GLN A O 1
ATOM 1407 N N . PRO A 1 188 ? -26.297 16.609 4.129 1 93.56 188 PRO A N 1
ATOM 1408 C CA . PRO A 1 188 ? -26.453 16.547 2.676 1 93.56 188 PRO A CA 1
ATOM 1409 C C . PRO A 1 188 ? -25.703 15.359 2.057 1 93.56 188 PRO A C 1
ATOM 1411 O O . PRO A 1 188 ? -25.891 15.062 0.873 1 93.56 188 PRO A O 1
ATOM 1414 N N . HIS A 1 189 ? -24.938 14.594 2.842 1 95.06 189 HIS A N 1
ATOM 1415 C CA . HIS A 1 189 ? -24.016 13.617 2.266 1 95.06 189 HIS A CA 1
ATOM 1416 C C . HIS A 1 189 ? -24.281 12.219 2.807 1 95.06 189 HIS A C 1
ATOM 1418 O O . HIS A 1 189 ? -23.391 11.367 2.818 1 95.06 189 HIS A O 1
ATOM 1424 N N . LEU A 1 190 ? -25.5 11.938 3.188 1 95.81 190 LEU A N 1
ATOM 1425 C CA . LEU A 1 190 ? -25.891 10.711 3.879 1 95.81 190 LEU A CA 1
ATOM 1426 C C . LEU A 1 190 ? -25.438 9.477 3.096 1 95.81 190 LEU A C 1
ATOM 1428 O O . LEU A 1 190 ? -24.844 8.562 3.658 1 95.81 190 LEU A O 1
ATOM 1432 N N . PRO A 1 191 ? -25.594 9.539 1.78 1 95.56 191 PRO A N 1
ATOM 1433 C CA . PRO A 1 191 ? -25.281 8.312 1.043 1 95.56 191 PRO A CA 1
ATOM 1434 C C . PRO A 1 191 ? -23.781 8.008 1.034 1 95.56 191 PRO A C 1
ATOM 1436 O O . PRO A 1 191 ? -23.375 6.879 0.759 1 95.56 191 PRO A O 1
ATOM 1439 N N . ARG A 1 192 ? -22.891 8.984 1.366 1 96.06 192 ARG A N 1
ATOM 1440 C CA . ARG A 1 192 ? -21.438 8.82 1.275 1 96.06 192 ARG A CA 1
ATOM 1441 C C . ARG A 1 192 ? -20.828 8.617 2.654 1 96.06 192 ARG A C 1
ATOM 1443 O O . ARG A 1 192 ? -19.609 8.438 2.779 1 96.06 192 ARG A O 1
ATOM 1450 N N . LEU A 1 193 ? -21.688 8.633 3.689 1 97.12 193 LEU A N 1
ATOM 1451 C CA . LEU A 1 193 ? -21.172 8.508 5.051 1 97.12 193 LEU A CA 1
ATOM 1452 C C . LEU A 1 193 ? -20.891 7.047 5.395 1 97.12 193 LEU A C 1
ATOM 1454 O O . LEU A 1 193 ? -21.672 6.164 5.043 1 97.12 193 LEU A O 1
ATOM 1458 N N . ARG A 1 194 ? -19.766 6.824 5.984 1 97.88 194 ARG A N 1
ATOM 1459 C CA . ARG A 1 194 ? -19.391 5.543 6.574 1 97.88 194 ARG A CA 1
ATOM 1460 C C . ARG A 1 194 ? -18.844 5.734 7.984 1 97.88 194 ARG A C 1
ATOM 1462 O O . ARG A 1 194 ? -17.953 6.559 8.195 1 97.88 194 ARG A O 1
ATOM 1469 N N . GLY A 1 195 ? -19.391 4.973 8.859 1 97.69 195 GLY A N 1
ATOM 1470 C CA . GLY A 1 195 ? -18.922 5.051 10.234 1 97.69 195 GLY A CA 1
ATOM 1471 C C . GLY A 1 195 ? -17.844 4.035 10.555 1 97.69 195 GLY A C 1
ATOM 1472 O O . GLY A 1 195 ? -17.875 2.906 10.062 1 97.69 195 GLY A O 1
ATOM 1473 N N . LEU A 1 196 ? -16.891 4.457 11.344 1 97.56 196 LEU A N 1
ATOM 1474 C CA . LEU A 1 196 ? -15.891 3.551 11.914 1 97.56 196 LEU A CA 1
ATOM 1475 C C . LEU A 1 196 ? -16.031 3.477 13.43 1 97.56 196 LEU A C 1
ATOM 1477 O O . LEU A 1 196 ? -16.328 4.484 14.086 1 97.56 196 LEU A O 1
ATOM 1481 N N . THR A 1 197 ? -15.906 2.326 13.93 1 97.88 197 THR A N 1
ATOM 1482 C CA . THR A 1 197 ? -15.922 2.102 15.375 1 97.88 197 THR A CA 1
ATOM 1483 C C . THR A 1 197 ? -14.891 1.048 15.766 1 97.88 197 THR A C 1
ATOM 1485 O O . THR A 1 197 ? -14.156 0.54 14.914 1 97.88 197 THR A O 1
ATOM 1488 N N . LEU A 1 198 ? -14.656 0.931 17.031 1 96.25 198 LEU A N 1
ATOM 1489 C CA . LEU A 1 198 ? -13.781 -0.115 17.547 1 96.25 198 LEU A CA 1
ATOM 1490 C C . LEU A 1 198 ? -14.102 -0.416 19.016 1 96.25 198 LEU A C 1
ATOM 1492 O O . LEU A 1 198 ? -14.875 0.305 19.641 1 96.25 198 LEU A O 1
ATOM 1496 N N . ALA A 1 199 ? -13.547 -1.523 19.469 1 97.38 199 ALA A N 1
ATOM 1497 C CA . ALA A 1 199 ? -13.758 -1.884 20.875 1 97.38 199 ALA A CA 1
ATOM 1498 C C . ALA A 1 199 ? -13.242 -0.791 21.812 1 97.38 199 ALA A C 1
ATOM 1500 O O . ALA A 1 199 ? -12.172 -0.217 21.562 1 97.38 199 ALA A O 1
ATOM 1501 N N . PRO A 1 200 ? -14.023 -0.538 22.844 1 97.94 200 PRO A N 1
ATOM 1502 C CA . PRO A 1 200 ? -13.617 0.522 23.766 1 97.94 200 PRO A CA 1
ATOM 1503 C C . PRO A 1 200 ? -12.219 0.302 24.328 1 97.94 200 PRO A C 1
ATOM 1505 O O . PRO A 1 200 ? -11.453 1.259 24.5 1 97.94 200 PRO A O 1
ATOM 1508 N N . GLU A 1 201 ? -11.914 -0.941 24.594 1 97.38 201 GLU A N 1
ATOM 1509 C CA . GLU A 1 201 ? -10.602 -1.252 25.156 1 97.38 201 GLU A CA 1
ATOM 1510 C C . GLU A 1 201 ? -9.484 -0.92 24.172 1 97.38 201 GLU A C 1
ATOM 1512 O O . GLU A 1 201 ? -8.422 -0.433 24.578 1 97.38 201 GLU A O 1
ATOM 1517 N N . ARG A 1 202 ? -9.781 -1.216 22.969 1 94.12 202 ARG A N 1
ATOM 1518 C CA . ARG A 1 202 ? -8.805 -0.905 21.938 1 94.12 202 ARG A CA 1
ATOM 1519 C C . ARG A 1 202 ? -8.641 0.602 21.766 1 94.12 202 ARG A C 1
ATOM 1521 O O . ARG A 1 202 ? -7.516 1.103 21.688 1 94.12 202 ARG A O 1
ATOM 1528 N N . LEU A 1 203 ? -9.758 1.31 21.75 1 96.12 203 LEU A N 1
ATOM 1529 C CA . LEU A 1 203 ? -9.703 2.764 21.656 1 96.12 203 LEU A CA 1
ATOM 1530 C C . LEU A 1 203 ? -8.922 3.352 22.828 1 96.12 203 LEU A C 1
ATOM 1532 O O . LEU A 1 203 ? -8.078 4.23 22.641 1 96.12 203 LEU A O 1
ATOM 1536 N N . ALA A 1 204 ? -9.18 2.84 23.953 1 96.81 204 ALA A N 1
ATOM 1537 C CA . ALA A 1 204 ? -8.508 3.326 25.156 1 96.81 204 ALA A CA 1
ATOM 1538 C C . ALA A 1 204 ? -6.996 3.127 25.062 1 96.81 204 ALA A C 1
ATOM 1540 O O . ALA A 1 204 ? -6.223 4.008 25.453 1 96.81 204 ALA A O 1
ATOM 1541 N N . ALA A 1 205 ? -6.645 1.971 24.562 1 93.69 205 ALA A N 1
ATOM 1542 C CA . ALA A 1 205 ? -5.223 1.679 24.406 1 93.69 205 ALA A CA 1
ATOM 1543 C C . ALA A 1 205 ? -4.555 2.666 23.453 1 93.69 205 ALA A C 1
ATOM 1545 O O . ALA A 1 205 ? -3.461 3.164 23.734 1 93.69 205 ALA A O 1
ATOM 1546 N N . ILE A 1 206 ? -5.211 2.967 22.375 1 90.38 206 ILE A N 1
ATOM 1547 C CA . ILE A 1 206 ? -4.676 3.891 21.375 1 90.38 206 ILE A CA 1
ATOM 1548 C C . ILE A 1 206 ? -4.586 5.293 21.969 1 90.38 206 ILE A C 1
ATOM 1550 O O . ILE A 1 206 ? -3.568 5.977 21.812 1 90.38 206 ILE A O 1
ATOM 1554 N N . ARG A 1 207 ? -5.59 5.711 22.734 1 93.56 207 ARG A N 1
ATOM 1555 C CA . ARG A 1 207 ? -5.637 7.043 23.312 1 93.56 207 ARG A CA 1
ATOM 1556 C C . ARG A 1 207 ? -4.645 7.164 24.469 1 93.56 207 ARG A C 1
ATOM 1558 O O . ARG A 1 207 ? -4.09 8.242 24.719 1 93.56 207 ARG A O 1
ATOM 1565 N N . GLU A 1 208 ? -4.441 6.027 25.125 1 94.12 208 GLU A N 1
ATOM 1566 C CA . GLU A 1 208 ? -3.453 6.004 26.203 1 94.12 208 GLU A CA 1
ATOM 1567 C C . GLU A 1 208 ? -2.047 6.258 25.672 1 94.12 208 GLU A C 1
ATOM 1569 O O . GLU A 1 208 ? -1.247 6.945 26.312 1 94.12 208 GLU A O 1
ATOM 1574 N N . ALA A 1 209 ? -1.792 5.723 24.547 1 86.75 209 ALA A N 1
ATOM 1575 C CA . ALA A 1 209 ? -0.493 5.938 23.906 1 86.75 209 ALA A CA 1
ATOM 1576 C C . ALA A 1 209 ? -0.316 7.398 23.5 1 86.75 209 ALA A C 1
ATOM 1578 O O . ALA A 1 209 ? 0.793 7.934 23.547 1 86.75 209 ALA A O 1
ATOM 1579 N N . ARG A 1 210 ? -1.404 8.062 23.156 1 84.69 210 ARG A N 1
ATOM 1580 C CA . ARG A 1 210 ? -1.361 9.445 22.703 1 84.69 210 ARG A CA 1
ATOM 1581 C C . ARG A 1 210 ? -1.293 10.406 23.891 1 84.69 210 ARG A C 1
ATOM 1583 O O . ARG A 1 210 ? -0.47 11.328 23.891 1 84.69 210 ARG A O 1
ATOM 1590 N N . LEU A 1 211 ? -2.229 10.156 24.797 1 92 211 LEU A N 1
ATOM 1591 C CA . LEU A 1 211 ? -2.314 10.992 25.984 1 92 211 LEU A CA 1
ATOM 1592 C C . LEU A 1 211 ? -2.438 10.141 27.25 1 92 211 LEU A C 1
ATOM 1594 O O . LEU A 1 211 ? -3.529 10 27.797 1 92 211 LEU A O 1
ATOM 1598 N N . PRO A 1 212 ? -1.262 9.656 27.688 1 92.19 212 PRO A N 1
ATOM 1599 C CA . PRO A 1 212 ? -1.277 8.727 28.828 1 92.19 212 PRO A CA 1
ATOM 1600 C C . PRO A 1 212 ? -1.921 9.328 30.078 1 92.19 212 PRO A C 1
ATOM 1602 O O . PRO A 1 212 ? -1.711 10.508 30.375 1 92.19 212 PRO A O 1
ATOM 1605 N N . GLY A 1 213 ? -2.725 8.578 30.75 1 94.06 213 GLY A N 1
ATOM 1606 C CA . GLY A 1 213 ? -3.283 8.922 32.031 1 94.06 213 GLY A CA 1
ATOM 1607 C C . GLY A 1 213 ? -4.41 9.93 31.969 1 94.06 213 GLY A C 1
ATOM 1608 O O . GLY A 1 213 ? -4.812 10.5 32.969 1 94.06 213 GLY A O 1
ATOM 1609 N N . SER A 1 214 ? -4.945 10.18 30.844 1 94.75 214 SER A N 1
ATOM 1610 C CA . SER A 1 214 ? -5.996 11.172 30.656 1 94.75 214 SER A CA 1
ATOM 1611 C C . SER A 1 214 ? -7.379 10.523 30.734 1 94.75 214 SER A C 1
ATOM 1613 O O . SER A 1 214 ? -7.516 9.312 30.547 1 94.75 214 SER A O 1
ATOM 1615 N N . ARG A 1 215 ? -8.375 11.32 31.062 1 94.5 215 ARG A N 1
ATOM 1616 C CA . ARG A 1 215 ? -9.766 10.867 30.969 1 94.5 215 ARG A CA 1
ATOM 1617 C C . ARG A 1 215 ? -10.109 10.445 29.547 1 94.5 215 ARG A C 1
ATOM 1619 O O . ARG A 1 215 ? -10.836 9.469 29.344 1 94.5 215 ARG A O 1
ATOM 1626 N N . TYR A 1 216 ? -9.562 11.141 28.656 1 92.62 216 TYR A N 1
ATOM 1627 C CA . TYR A 1 216 ? -9.703 10.883 27.219 1 92.62 216 TYR A CA 1
ATOM 1628 C C . TYR A 1 216 ? -9.352 9.438 26.891 1 92.62 216 TYR A C 1
ATOM 1630 O O . TYR A 1 216 ? -10 8.805 26.062 1 92.62 216 TYR A O 1
ATOM 1638 N N . ALA A 1 217 ? -8.43 8.898 27.625 1 96.19 217 ALA A N 1
ATOM 1639 C CA . ALA A 1 217 ? -7.895 7.57 27.328 1 96.19 217 ALA A CA 1
ATOM 1640 C C . ALA A 1 217 ? -8.578 6.504 28.188 1 96.19 217 ALA A C 1
ATOM 1642 O O . ALA A 1 217 ? -8.336 5.309 28.016 1 96.19 217 ALA A O 1
ATOM 1643 N N . SER A 1 218 ? -9.477 6.863 29.094 1 97.38 218 SER A N 1
ATOM 1644 C CA . SER A 1 218 ? -10.109 5.887 29.984 1 97.38 218 SER A CA 1
ATOM 1645 C C . SER A 1 218 ? -11.102 5.016 29.219 1 97.38 218 SER A C 1
ATOM 1647 O O . SER A 1 218 ? -11.797 5.5 28.312 1 97.38 218 SER A O 1
ATOM 1649 N N . VAL A 1 219 ? -11.188 3.828 29.625 1 97.88 219 VAL A N 1
ATOM 1650 C CA . VAL A 1 219 ? -12.094 2.889 28.969 1 97.88 219 VAL A CA 1
ATOM 1651 C C . VAL A 1 219 ? -13.531 3.385 29.094 1 97.88 219 VAL A C 1
ATOM 1653 O O . VAL A 1 219 ? -14.32 3.279 28.156 1 97.88 219 VAL A O 1
ATOM 1656 N N . ALA A 1 220 ? -13.875 3.934 30.219 1 97.62 220 ALA A N 1
ATOM 1657 C CA . ALA A 1 220 ? -15.227 4.43 30.469 1 97.62 220 ALA A CA 1
ATOM 1658 C C . ALA A 1 220 ? -15.586 5.547 29.484 1 97.62 220 ALA A C 1
ATOM 1660 O O . ALA A 1 220 ? -16.672 5.539 28.906 1 97.62 220 ALA A O 1
ATOM 1661 N N . GLN A 1 221 ? -14.711 6.48 29.312 1 97.06 221 GLN A N 1
ATOM 1662 C CA . GLN A 1 221 ? -14.93 7.574 28.375 1 97.06 221 GLN A CA 1
ATOM 1663 C C . GLN A 1 221 ? -15.031 7.051 26.938 1 97.06 221 GLN A C 1
ATOM 1665 O O . GLN A 1 221 ? -15.906 7.469 26.188 1 97.06 221 GLN A O 1
ATOM 1670 N N . CYS A 1 222 ? -14.109 6.195 26.609 1 97.81 222 CYS A N 1
ATOM 1671 C CA . CYS A 1 222 ? -14.109 5.605 25.281 1 97.81 222 CYS A CA 1
ATOM 1672 C C . CYS A 1 222 ? -15.414 4.871 25 1 97.81 222 CYS A C 1
ATOM 1674 O O . CYS A 1 222 ? -16.016 5.043 23.938 1 97.81 222 CYS A O 1
ATOM 1676 N N . ARG A 1 223 ? -15.844 4.137 25.969 1 98.12 223 ARG A N 1
ATOM 1677 C CA . ARG A 1 223 ? -17.094 3.393 25.812 1 98.12 223 ARG A CA 1
ATOM 1678 C C . ARG A 1 223 ? -18.266 4.336 25.625 1 98.12 223 ARG A C 1
ATOM 1680 O O . ARG A 1 223 ? -19.109 4.117 24.75 1 98.12 223 ARG A O 1
ATOM 1687 N N . SER A 1 224 ? -18.312 5.316 26.422 1 97.31 224 SER A N 1
ATOM 1688 C CA . SER A 1 224 ? -19.406 6.289 26.344 1 97.31 224 SER A CA 1
ATOM 1689 C C . SER A 1 224 ? -19.453 6.965 24.984 1 97.31 224 SER A C 1
ATOM 1691 O O . SER A 1 224 ? -20.531 7.055 24.375 1 97.31 224 SER A O 1
ATOM 1693 N N . GLU A 1 225 ? -18.359 7.395 24.5 1 97.38 225 GLU A N 1
ATOM 1694 C CA . GLU A 1 225 ? -18.297 8.078 23.203 1 97.38 225 GLU A CA 1
ATOM 1695 C C . GLU A 1 225 ? -18.656 7.129 22.062 1 97.38 225 GLU A C 1
ATOM 1697 O O . GLU A 1 225 ? -19.391 7.504 21.156 1 97.38 225 GLU A O 1
ATOM 1702 N N . LEU A 1 226 ? -18.109 5.934 22.125 1 98.19 226 LEU A N 1
ATOM 1703 C CA . LEU A 1 226 ? -18.375 4.957 21.078 1 98.19 226 LEU A CA 1
ATOM 1704 C C . LEU A 1 226 ? -19.859 4.586 21.047 1 98.19 226 LEU A C 1
ATOM 1706 O O . LEU A 1 226 ? -20.453 4.496 19.969 1 98.19 226 LEU A O 1
ATOM 1710 N N . ASP A 1 227 ? -20.406 4.441 22.25 1 97.62 227 ASP A N 1
ATOM 1711 C CA . ASP A 1 227 ? -21.828 4.121 22.328 1 97.62 227 ASP A CA 1
ATOM 1712 C C . ASP A 1 227 ? -22.688 5.238 21.734 1 97.62 227 ASP A C 1
ATOM 1714 O O . ASP A 1 227 ? -23.625 4.98 20.984 1 97.62 227 ASP A O 1
ATOM 1718 N N . ALA A 1 228 ? -22.375 6.418 22.094 1 97.06 228 ALA A N 1
ATOM 1719 C CA . ALA A 1 228 ? -23.109 7.574 21.594 1 97.06 228 ALA A CA 1
ATOM 1720 C C . ALA A 1 228 ? -22.969 7.68 20.078 1 97.06 228 ALA A C 1
ATOM 1722 O O . ALA A 1 228 ? -23.953 7.93 19.375 1 97.06 228 ALA A O 1
ATOM 1723 N N . ALA A 1 229 ? -21.812 7.488 19.578 1 97.69 229 ALA A N 1
ATOM 1724 C CA . ALA A 1 229 ? -21.547 7.559 18.156 1 97.69 229 ALA A CA 1
ATOM 1725 C C . ALA A 1 229 ? -22.328 6.477 17.406 1 97.69 229 ALA A C 1
ATOM 1727 O O . ALA A 1 229 ? -22.938 6.746 16.359 1 97.69 229 ALA A O 1
ATOM 1728 N N . GLU A 1 230 ? -22.234 5.293 17.938 1 97.31 230 GLU A N 1
ATOM 1729 C CA . GLU A 1 230 ? -22.938 4.18 17.312 1 97.31 230 GLU A CA 1
ATOM 1730 C C . GLU A 1 230 ? -24.438 4.422 17.25 1 97.31 230 GLU A C 1
ATOM 1732 O O . GLU A 1 230 ? -25.094 4.129 16.25 1 97.31 230 GLU A O 1
ATOM 1737 N N . ARG A 1 231 ? -24.969 4.949 18.328 1 96.25 231 ARG A N 1
ATOM 1738 C CA . ARG A 1 231 ? -26.391 5.277 18.375 1 96.25 231 ARG A CA 1
ATOM 1739 C C . ARG A 1 231 ? -26.734 6.32 17.312 1 96.25 231 ARG A C 1
ATOM 1741 O O . ARG A 1 231 ? -27.734 6.184 16.609 1 96.25 231 ARG A O 1
ATOM 1748 N N . LEU A 1 232 ? -25.953 7.312 17.266 1 96.62 232 LEU A N 1
ATOM 1749 C CA . LEU A 1 232 ? -26.156 8.391 16.297 1 96.62 232 LEU A CA 1
ATOM 1750 C C . LEU A 1 232 ? -26.141 7.848 14.875 1 96.62 232 LEU A C 1
ATOM 1752 O O . LEU A 1 232 ? -27.047 8.148 14.094 1 96.62 232 LEU A O 1
ATOM 1756 N N . LEU A 1 233 ? -25.172 7.039 14.539 1 96.88 233 LEU A N 1
ATOM 1757 C CA . LEU A 1 233 ? -25.031 6.516 13.188 1 96.88 233 LEU A CA 1
ATOM 1758 C C . LEU A 1 233 ? -26.141 5.523 12.859 1 96.88 233 LEU A C 1
ATOM 1760 O O . LEU A 1 233 ? -26.656 5.512 11.742 1 96.88 233 LEU A O 1
ATOM 1764 N N . ALA A 1 234 ? -26.469 4.773 13.836 1 96.12 234 ALA A N 1
ATOM 1765 C CA . ALA A 1 234 ? -27.562 3.824 13.648 1 96.12 234 ALA A CA 1
ATOM 1766 C C . ALA A 1 234 ? -28.875 4.551 13.375 1 96.12 234 ALA A C 1
ATOM 1768 O O . ALA A 1 234 ? -29.672 4.129 12.523 1 96.12 234 ALA A O 1
ATOM 1769 N N . ALA A 1 235 ? -29.109 5.598 14.07 1 95.19 235 ALA A N 1
ATOM 1770 C CA . ALA A 1 235 ? -30.344 6.363 13.93 1 95.19 235 ALA A CA 1
ATOM 1771 C C . ALA A 1 235 ? -30.516 6.895 12.508 1 95.19 235 ALA A C 1
ATOM 1773 O O . ALA A 1 235 ? -31.625 7.145 12.055 1 95.19 235 ALA A O 1
ATOM 1774 N N . HIS A 1 236 ? -29.484 7.035 11.805 1 95.69 236 HIS A N 1
ATOM 1775 C CA . HIS A 1 236 ? -29.531 7.59 10.461 1 95.69 236 HIS A CA 1
ATOM 1776 C C . HIS A 1 236 ? -29.156 6.539 9.422 1 95.69 236 HIS A C 1
ATOM 1778 O O . HIS A 1 236 ? -28.844 6.875 8.273 1 95.69 236 HIS A O 1
ATOM 1784 N N . ALA A 1 237 ? -29.062 5.316 9.797 1 95.88 237 ALA A N 1
ATOM 1785 C CA . ALA A 1 237 ? -28.828 4.16 8.945 1 95.88 237 ALA A CA 1
ATOM 1786 C C . ALA A 1 237 ? -27.484 4.277 8.211 1 95.88 237 ALA A C 1
ATOM 1788 O O . ALA A 1 237 ? -27.391 3.916 7.031 1 95.88 237 ALA A O 1
ATOM 1789 N N . ILE A 1 238 ? -26.531 4.871 8.906 1 97 238 ILE A N 1
ATOM 1790 C CA . ILE A 1 238 ? -25.188 4.965 8.344 1 97 238 ILE A CA 1
ATOM 1791 C C . ILE A 1 238 ? -24.422 3.656 8.594 1 97 238 ILE A C 1
ATOM 1793 O O . ILE A 1 238 ? -24.312 3.207 9.734 1 97 238 ILE A O 1
ATOM 1797 N N . PRO A 1 239 ? -23.922 3.031 7.516 1 97.06 239 PRO A N 1
ATOM 1798 C CA . PRO A 1 239 ? -23.172 1.787 7.707 1 97.06 239 PRO A CA 1
ATOM 1799 C C . PRO A 1 239 ? -21.984 1.955 8.641 1 97.06 239 PRO A C 1
ATOM 1801 O O . PRO A 1 239 ? -21.297 2.984 8.609 1 97.06 239 PRO A O 1
ATOM 1804 N N . LEU A 1 240 ? -21.812 0.986 9.461 1 97.12 240 LEU A N 1
ATOM 1805 C CA . LEU A 1 240 ? -20.766 1.022 10.484 1 97.12 240 LEU A CA 1
ATOM 1806 C C . LEU A 1 240 ? -19.797 -0.139 10.312 1 97.12 240 LEU A C 1
ATOM 1808 O O . LEU A 1 240 ? -20.219 -1.277 10.086 1 97.12 240 LEU A O 1
ATOM 1812 N N . ILE A 1 241 ? -18.484 0.173 10.336 1 96.31 241 ILE A N 1
ATOM 1813 C CA . ILE A 1 241 ? -17.453 -0.848 10.25 1 96.31 241 ILE A CA 1
ATOM 1814 C C . ILE A 1 241 ? -16.703 -0.927 11.578 1 96.31 241 ILE A C 1
ATOM 1816 O O . ILE A 1 241 ? -16.188 0.082 12.07 1 96.31 241 ILE A O 1
ATOM 1820 N N . ASP A 1 242 ? -16.672 -2.059 12.172 1 96.12 242 ASP A N 1
ATOM 1821 C CA . ASP A 1 242 ? -15.852 -2.297 13.359 1 96.12 242 ASP A CA 1
ATOM 1822 C C . ASP A 1 242 ? -14.406 -2.605 12.969 1 96.12 242 ASP A C 1
ATOM 1824 O O . ASP A 1 242 ? -14.125 -3.668 12.414 1 96.12 242 ASP A O 1
ATOM 1828 N N . THR A 1 243 ? -13.539 -1.717 13.328 1 93.38 243 THR A N 1
ATOM 1829 C CA . THR A 1 243 ? -12.156 -1.789 12.867 1 93.38 243 THR A CA 1
ATOM 1830 C C . THR A 1 243 ? -11.273 -2.467 13.914 1 93.38 243 THR A C 1
ATOM 1832 O O . THR A 1 243 ? -10.055 -2.496 13.773 1 93.38 243 THR A O 1
ATOM 1835 N N . SER A 1 244 ? -11.812 -3.09 14.984 1 91.25 244 SER A N 1
ATOM 1836 C CA . SER A 1 244 ? -11.078 -3.58 16.156 1 91.25 244 SER A CA 1
ATOM 1837 C C . SER A 1 244 ? -9.984 -4.566 15.742 1 91.25 244 SER A C 1
ATOM 1839 O O . SER A 1 244 ? -8.898 -4.574 16.312 1 91.25 244 SER A O 1
ATOM 1841 N N . ARG A 1 245 ? -10.305 -5.371 14.742 1 87.12 245 ARG A N 1
ATOM 1842 C CA . ARG A 1 245 ? -9.375 -6.441 14.391 1 87.12 245 ARG A CA 1
ATOM 1843 C C . ARG A 1 245 ? -9.008 -6.379 12.914 1 87.12 245 ARG A C 1
ATOM 1845 O O . ARG A 1 245 ? -8.711 -7.406 12.297 1 87.12 245 ARG A O 1
ATOM 1852 N N . MET A 1 246 ? -9.109 -5.188 12.383 1 88.94 246 MET A N 1
ATOM 1853 C CA . MET A 1 246 ? -8.875 -5.051 10.945 1 88.94 246 MET A CA 1
ATOM 1854 C C . MET A 1 246 ? -7.625 -4.215 10.68 1 88.94 246 MET A C 1
ATOM 1856 O O . MET A 1 246 ? -7.355 -3.25 11.391 1 88.94 246 MET A O 1
ATOM 1860 N N . SER A 1 247 ? -6.871 -4.641 9.664 1 88.12 247 SER A N 1
ATOM 1861 C CA . SER A 1 247 ? -5.82 -3.777 9.125 1 88.12 247 SER A CA 1
ATOM 1862 C C . SER A 1 247 ? -6.414 -2.621 8.328 1 88.12 247 SER A C 1
ATOM 1864 O O . SER A 1 247 ? -7.605 -2.625 8.008 1 88.12 247 SER A O 1
ATOM 1866 N N . VAL A 1 248 ? -5.605 -1.633 8.031 1 91.81 248 VAL A N 1
ATOM 1867 C CA . VAL A 1 248 ? -6.035 -0.498 7.219 1 91.81 248 VAL A CA 1
ATOM 1868 C C . VAL A 1 248 ? -6.504 -0.988 5.852 1 91.81 248 VAL A C 1
ATOM 1870 O O . VAL A 1 248 ? -7.5 -0.495 5.316 1 91.81 248 VAL A O 1
ATOM 1873 N N . GLU A 1 249 ? -5.762 -1.992 5.312 1 91.62 249 GLU A N 1
ATOM 1874 C CA . GLU A 1 249 ? -6.105 -2.586 4.027 1 91.62 249 GLU A CA 1
ATOM 1875 C C . GLU A 1 249 ? -7.5 -3.209 4.059 1 91.62 249 GLU A C 1
ATOM 1877 O O . GLU A 1 249 ? -8.281 -3.051 3.117 1 91.62 249 GLU A O 1
ATOM 1882 N N . GLU A 1 250 ? -7.785 -3.881 5.125 1 91.94 250 GLU A N 1
ATOM 1883 C CA . GLU A 1 250 ? -9.078 -4.543 5.27 1 91.94 250 GLU A CA 1
ATOM 1884 C C . GLU A 1 250 ? -10.211 -3.527 5.395 1 91.94 250 GLU A C 1
ATOM 1886 O O . GLU A 1 250 ? -11.266 -3.688 4.773 1 91.94 250 GLU A O 1
ATOM 1891 N N . ILE A 1 251 ? -9.945 -2.506 6.191 1 93.88 251 ILE A N 1
ATOM 1892 C CA . ILE A 1 251 ? -10.945 -1.45 6.344 1 93.88 251 ILE A CA 1
ATOM 1893 C C . ILE A 1 251 ? -11.242 -0.823 4.98 1 93.88 251 ILE A C 1
ATOM 1895 O O . ILE A 1 251 ? -12.406 -0.707 4.586 1 93.88 251 ILE A O 1
ATOM 1899 N N . ALA A 1 252 ? -10.164 -0.52 4.258 1 93.88 252 ALA A N 1
ATOM 1900 C CA . ALA A 1 252 ? -10.305 0.115 2.949 1 93.88 252 ALA A CA 1
ATOM 1901 C C . ALA A 1 252 ? -11.07 -0.785 1.982 1 93.88 252 ALA A C 1
ATOM 1903 O O . ALA A 1 252 ? -11.93 -0.315 1.236 1 93.88 252 ALA A O 1
ATOM 1904 N N . ALA A 1 253 ? -10.734 -2.092 2.012 1 92.38 253 ALA A N 1
ATOM 1905 C CA . ALA A 1 253 ? -11.406 -3.041 1.132 1 92.38 253 ALA A CA 1
ATOM 1906 C C . ALA A 1 253 ? -12.898 -3.113 1.443 1 92.38 253 ALA A C 1
ATOM 1908 O O . ALA A 1 253 ? -13.727 -3.18 0.533 1 92.38 253 ALA A O 1
ATOM 1909 N N . ARG A 1 254 ? -13.266 -3.039 2.678 1 93.69 254 ARG A N 1
ATOM 1910 C CA . ARG A 1 254 ? -14.664 -3.084 3.082 1 93.69 254 ARG A CA 1
ATOM 1911 C C . ARG A 1 254 ? -15.406 -1.824 2.645 1 93.69 254 ARG A C 1
ATOM 1913 O O . ARG A 1 254 ? -16.547 -1.895 2.195 1 93.69 254 ARG A O 1
ATOM 1920 N N . LEU A 1 255 ? -14.758 -0.724 2.779 1 95.31 255 LEU A N 1
ATOM 1921 C CA . LEU A 1 255 ? -15.344 0.553 2.393 1 95.31 255 LEU A CA 1
ATOM 1922 C C . LEU A 1 255 ? -15.594 0.604 0.888 1 95.31 255 LEU A C 1
ATOM 1924 O O . LEU A 1 255 ? -16.594 1.173 0.437 1 95.31 255 LEU A O 1
ATOM 1928 N N . ARG A 1 256 ? -14.711 0.006 0.167 1 90.19 256 ARG A N 1
ATOM 1929 C CA . ARG A 1 256 ? -14.828 0.012 -1.287 1 90.19 256 ARG A CA 1
ATOM 1930 C C . ARG A 1 256 ? -15.914 -0.959 -1.752 1 90.19 256 ARG A C 1
ATOM 1932 O O . ARG A 1 256 ? -16.547 -0.736 -2.781 1 90.19 256 ARG A O 1
ATOM 1939 N N . ALA A 1 257 ? -16 -2.023 -1.037 1 81.62 257 ALA A N 1
ATOM 1940 C CA . ALA A 1 257 ? -16.984 -3.037 -1.406 1 81.62 257 ALA A CA 1
ATOM 1941 C C . ALA A 1 257 ? -18.406 -2.578 -1.066 1 81.62 257 ALA A C 1
ATOM 1943 O O . ALA A 1 257 ? -19.375 -3.102 -1.61 1 81.62 257 ALA A O 1
ATOM 1944 N N . SER A 1 258 ? -18.5 -1.658 -0.12 1 71.75 258 SER A N 1
ATOM 1945 C CA . SER A 1 258 ? -19.812 -1.189 0.312 1 71.75 258 SER A CA 1
ATOM 1946 C C . SER A 1 258 ? -20.375 -0.148 -0.651 1 71.75 258 SER A C 1
ATOM 1948 O O . SER A 1 258 ? -21.578 -0.133 -0.929 1 71.75 258 SER A O 1
ATOM 1950 N N . MET B 1 1 ? -18.234 -5.711 -27.891 1 46.53 1 MET B N 1
ATOM 1951 C CA . MET B 1 1 ? -17.297 -5.113 -26.938 1 46.53 1 MET B CA 1
ATOM 1952 C C . MET B 1 1 ? -16.344 -6.164 -26.375 1 46.53 1 MET B C 1
ATOM 1954 O O . MET B 1 1 ? -16.797 -7.141 -25.766 1 46.53 1 MET B O 1
ATOM 1958 N N . ASN B 1 2 ? -15.164 -6.605 -27.078 1 68.75 2 ASN B N 1
ATOM 1959 C CA . ASN B 1 2 ? -14.227 -7.715 -27.203 1 68.75 2 ASN B CA 1
ATOM 1960 C C . ASN B 1 2 ? -13.391 -7.891 -25.938 1 68.75 2 ASN B C 1
ATOM 1962 O O . ASN B 1 2 ? -12.43 -8.656 -25.922 1 68.75 2 ASN B O 1
ATOM 1966 N N . GLY B 1 3 ? -13.859 -7.324 -24.844 1 89.31 3 GLY B N 1
ATOM 1967 C CA . GLY B 1 3 ? -13.047 -7.379 -23.625 1 89.31 3 GLY B CA 1
ATOM 1968 C C . GLY B 1 3 ? -13.508 -8.438 -22.641 1 89.31 3 GLY B C 1
ATOM 1969 O O . GLY B 1 3 ? -14.523 -9.109 -22.875 1 89.31 3 GLY B O 1
ATOM 1970 N N . TYR B 1 4 ? -12.672 -8.945 -21.781 1 94.12 4 TYR B N 1
ATOM 1971 C CA . TYR B 1 4 ? -12.961 -9.93 -20.734 1 94.12 4 TYR B CA 1
ATOM 1972 C C . TYR B 1 4 ? -13.203 -9.25 -19.391 1 94.12 4 TYR B C 1
ATOM 1974 O O . TYR B 1 4 ? -12.547 -8.258 -19.062 1 94.12 4 TYR B O 1
ATOM 1982 N N . SER B 1 5 ? -14.211 -9.75 -18.672 1 96.25 5 SER B N 1
ATOM 1983 C CA . SER B 1 5 ? -14.344 -9.414 -17.25 1 96.25 5 SER B CA 1
ATOM 1984 C C . SER B 1 5 ? -13.516 -10.352 -16.375 1 96.25 5 SER B C 1
ATOM 1986 O O . SER B 1 5 ? -13.672 -11.57 -16.453 1 96.25 5 SER B O 1
ATOM 1988 N N . VAL B 1 6 ? -12.602 -9.758 -15.641 1 97.12 6 VAL B N 1
ATOM 1989 C CA . VAL B 1 6 ? -11.711 -10.547 -14.797 1 97.12 6 VAL B CA 1
ATOM 1990 C C . VAL B 1 6 ? -12.117 -10.383 -13.336 1 97.12 6 VAL B C 1
ATOM 1992 O O . VAL B 1 6 ? -11.992 -9.297 -12.766 1 97.12 6 VAL B O 1
ATOM 1995 N N . PHE B 1 7 ? -12.609 -11.492 -12.766 1 97.94 7 PHE B N 1
ATOM 1996 C CA . PHE B 1 7 ? -13.008 -11.492 -11.359 1 97.94 7 PHE B CA 1
ATOM 1997 C C . PHE B 1 7 ? -11.867 -11.961 -10.477 1 97.94 7 PHE B C 1
ATOM 1999 O O . PHE B 1 7 ? -11.367 -13.086 -10.625 1 97.94 7 PHE B O 1
ATOM 2006 N N . CYS B 1 8 ? -11.383 -11.078 -9.617 1 97.75 8 CYS B N 1
ATOM 2007 C CA . CYS B 1 8 ? -10.383 -11.398 -8.602 1 97.75 8 CYS B CA 1
ATOM 2008 C C . CYS B 1 8 ? -11.047 -11.812 -7.293 1 97.75 8 CYS B C 1
ATOM 2010 O O . CYS B 1 8 ? -11.531 -10.961 -6.543 1 97.75 8 CYS B O 1
ATOM 2012 N N . VAL B 1 9 ? -11.008 -13.109 -7.012 1 97.75 9 VAL B N 1
ATOM 2013 C CA . VAL B 1 9 ? -11.75 -13.68 -5.895 1 97.75 9 VAL B CA 1
ATOM 2014 C C . VAL B 1 9 ? -10.797 -14.016 -4.754 1 97.75 9 VAL B C 1
ATOM 2016 O O . VAL B 1 9 ? -9.789 -14.703 -4.957 1 97.75 9 VAL B O 1
ATOM 2019 N N . SER B 1 10 ? -11.133 -13.539 -3.557 1 95.69 10 SER B N 1
ATOM 2020 C CA . SER B 1 10 ? -10.258 -13.734 -2.402 1 95.69 10 SER B CA 1
ATOM 2021 C C . SER B 1 10 ? -11.062 -13.914 -1.121 1 95.69 10 SER B C 1
ATOM 2023 O O . SER B 1 10 ? -12.164 -13.375 -0.992 1 95.69 10 SER B O 1
ATOM 2025 N N . ASP B 1 11 ? -10.531 -14.672 -0.218 1 93.94 11 ASP B N 1
ATOM 2026 C CA . ASP B 1 11 ? -11.164 -14.805 1.089 1 93.94 11 ASP B CA 1
ATOM 2027 C C . ASP B 1 11 ? -10.758 -13.664 2.018 1 93.94 11 ASP B C 1
ATOM 2029 O O . ASP B 1 11 ? -11.297 -13.531 3.119 1 93.94 11 ASP B O 1
ATOM 2033 N N . HIS B 1 12 ? -9.828 -12.812 1.578 1 90.94 12 HIS B N 1
ATOM 2034 C CA . HIS B 1 12 ? -9.422 -11.617 2.307 1 90.94 12 HIS B CA 1
ATOM 2035 C C . HIS B 1 12 ? -9.695 -10.352 1.491 1 90.94 12 HIS B C 1
ATOM 2037 O O . HIS B 1 12 ? -10.781 -10.18 0.945 1 90.94 12 HIS B O 1
ATOM 2043 N N . THR B 1 13 ? -8.719 -9.43 1.425 1 91.31 13 THR B N 1
ATOM 2044 C CA . THR B 1 13 ? -8.953 -8.133 0.807 1 91.31 13 THR B CA 1
ATOM 2045 C C . THR B 1 13 ? -8.938 -8.242 -0.715 1 91.31 13 THR B C 1
ATOM 2047 O O . THR B 1 13 ? -9.508 -7.398 -1.412 1 91.31 13 THR B O 1
ATOM 2050 N N . GLY B 1 14 ? -8.258 -9.188 -1.23 1 93.75 14 GLY B N 1
ATOM 2051 C CA . GLY B 1 14 ? -8.164 -9.367 -2.67 1 93.75 14 GLY B CA 1
ATOM 2052 C C . GLY B 1 14 ? -7.02 -8.586 -3.291 1 93.75 14 GLY B C 1
ATOM 2053 O O . GLY B 1 14 ? -6.785 -8.664 -4.5 1 93.75 14 GLY B O 1
ATOM 2054 N N . LEU B 1 15 ? -6.223 -7.871 -2.494 1 90.81 15 LEU B N 1
ATOM 2055 C CA . LEU B 1 15 ? -5.156 -7.016 -2.994 1 90.81 15 LEU B CA 1
ATOM 2056 C C . LEU B 1 15 ? -4.086 -7.836 -3.705 1 90.81 15 LEU B C 1
ATOM 2058 O O . LEU B 1 15 ? -3.619 -7.457 -4.781 1 90.81 15 LEU B O 1
ATOM 2062 N N . THR B 1 16 ? -3.752 -8.977 -3.154 1 92 16 THR B N 1
ATOM 2063 C CA . THR B 1 16 ? -2.697 -9.812 -3.715 1 92 16 THR B CA 1
ATOM 2064 C C . THR B 1 16 ? -3.125 -10.391 -5.059 1 92 16 THR B C 1
ATOM 2066 O O . THR B 1 16 ? -2.406 -10.266 -6.055 1 92 16 THR B O 1
ATOM 2069 N N . ILE B 1 17 ? -4.312 -10.93 -5.098 1 95.44 17 ILE B N 1
ATOM 2070 C CA . ILE B 1 17 ? -4.75 -11.586 -6.324 1 95.44 17 ILE B CA 1
ATOM 2071 C C . ILE B 1 17 ? -5 -10.539 -7.41 1 95.44 17 ILE B C 1
ATOM 2073 O O . ILE B 1 17 ? -4.773 -10.805 -8.594 1 95.44 17 ILE B O 1
ATOM 2077 N N . GLU B 1 18 ? -5.449 -9.398 -7.008 1 94.62 18 GLU B N 1
ATOM 2078 C CA . GLU B 1 18 ? -5.621 -8.312 -7.965 1 94.62 18 GLU B CA 1
ATOM 2079 C C . GLU B 1 18 ? -4.293 -7.926 -8.609 1 94.62 18 GLU B C 1
ATOM 2081 O O . GLU B 1 18 ? -4.215 -7.762 -9.828 1 94.62 18 GLU B O 1
ATOM 2086 N N . ALA B 1 19 ? -3.277 -7.746 -7.77 1 91.62 19 ALA B N 1
ATOM 2087 C CA . ALA B 1 19 ? -1.951 -7.406 -8.281 1 91.62 19 ALA B CA 1
ATOM 2088 C C . ALA B 1 19 ? -1.434 -8.484 -9.227 1 91.62 19 ALA B C 1
ATOM 2090 O O . ALA B 1 19 ? -0.862 -8.172 -10.273 1 91.62 19 ALA B O 1
ATOM 2091 N N . VAL B 1 20 ? -1.648 -9.703 -8.906 1 93.88 20 VAL B N 1
ATOM 2092 C CA . VAL B 1 20 ? -1.226 -10.82 -9.734 1 93.88 20 VAL B CA 1
ATOM 2093 C C . VAL B 1 20 ? -1.963 -10.781 -11.07 1 93.88 20 VAL B C 1
ATOM 2095 O O . VAL B 1 20 ? -1.342 -10.867 -12.133 1 93.88 20 VAL B O 1
ATOM 2098 N N . ALA B 1 21 ? -3.268 -10.625 -11.008 1 95.19 21 ALA B N 1
ATOM 2099 C CA . ALA B 1 21 ? -4.074 -10.57 -12.227 1 95.19 21 ALA B CA 1
ATOM 2100 C C . ALA B 1 21 ? -3.594 -9.453 -13.148 1 95.19 21 ALA B C 1
ATOM 2102 O O . ALA B 1 21 ? -3.367 -9.68 -14.336 1 95.19 21 ALA B O 1
ATOM 2103 N N . LYS B 1 22 ? -3.416 -8.305 -12.586 1 91.94 22 LYS B N 1
ATOM 2104 C CA . LYS B 1 22 ? -2.965 -7.16 -13.375 1 91.94 22 LYS B CA 1
ATOM 2105 C C . LYS B 1 22 ? -1.629 -7.453 -14.055 1 91.94 22 LYS B C 1
ATOM 2107 O O . LYS B 1 22 ? -1.438 -7.133 -15.227 1 91.94 22 LYS B O 1
ATOM 2112 N N . SER B 1 23 ? -0.728 -8.031 -13.289 1 89.75 23 SER B N 1
ATOM 2113 C CA . SER B 1 23 ? 0.598 -8.336 -13.812 1 89.75 23 SER B CA 1
ATOM 2114 C C . SER B 1 23 ? 0.521 -9.352 -14.945 1 89.75 23 SER B C 1
ATOM 2116 O O . SER B 1 23 ? 1.203 -9.211 -15.969 1 89.75 23 SER B O 1
ATOM 2118 N N . VAL B 1 24 ? -0.25 -10.367 -14.789 1 91.31 24 VAL B N 1
ATOM 2119 C CA . VAL B 1 24 ? -0.399 -11.406 -15.805 1 91.31 24 VAL B CA 1
ATOM 2120 C C . VAL B 1 24 ? -1.074 -10.828 -17.047 1 91.31 24 VAL B C 1
ATOM 2122 O O . VAL B 1 24 ? -0.602 -11.023 -18.172 1 91.31 24 VAL B O 1
ATOM 2125 N N . LEU B 1 25 ? -2.135 -10.047 -16.844 1 92.69 25 LEU B N 1
ATOM 2126 C CA . LEU B 1 25 ? -2.949 -9.555 -17.938 1 92.69 25 LEU B CA 1
ATOM 2127 C C . LEU B 1 25 ? -2.199 -8.484 -18.734 1 92.69 25 LEU B C 1
ATOM 2129 O O . LEU B 1 25 ? -2.49 -8.258 -19.906 1 92.69 25 LEU B O 1
ATOM 2133 N N . ALA B 1 26 ? -1.301 -7.855 -18.016 1 88.62 26 ALA B N 1
ATOM 2134 C CA . ALA B 1 26 ? -0.47 -6.867 -18.688 1 88.62 26 ALA B CA 1
ATOM 2135 C C . ALA B 1 26 ? 0.339 -7.508 -19.812 1 88.62 26 ALA B C 1
ATOM 2137 O O . ALA B 1 26 ? 0.841 -6.812 -20.703 1 88.62 26 ALA B O 1
ATOM 2138 N N . GLN B 1 27 ? 0.48 -8.82 -19.812 1 88.44 27 GLN B N 1
ATOM 2139 C CA . GLN B 1 27 ? 1.232 -9.539 -20.844 1 88.44 27 GLN B CA 1
ATOM 2140 C C . GLN B 1 27 ? 0.397 -9.734 -22.094 1 88.44 27 GLN B C 1
ATOM 2142 O O . GLN B 1 27 ? 0.88 -10.289 -23.094 1 88.44 27 GLN B O 1
ATOM 2147 N N . PHE B 1 28 ? -0.846 -9.281 -22.125 1 89.69 28 PHE B N 1
ATOM 2148 C CA . PHE B 1 28 ? -1.758 -9.391 -23.266 1 89.69 28 PHE B CA 1
ATOM 2149 C C . PHE B 1 28 ? -2.293 -8.016 -23.656 1 89.69 28 PHE B C 1
ATOM 2151 O O . PHE B 1 28 ? -3.498 -7.766 -23.578 1 89.69 28 PHE B O 1
ATOM 2158 N N . PRO B 1 29 ? -1.479 -7.227 -24.234 1 86.06 29 PRO B N 1
ATOM 2159 C CA . PRO B 1 29 ? -1.832 -5.824 -24.469 1 86.06 29 PRO B CA 1
ATOM 2160 C C . PRO B 1 29 ? -2.93 -5.66 -25.516 1 86.06 29 PRO B C 1
ATOM 2162 O O . PRO B 1 29 ? -3.545 -4.594 -25.609 1 86.06 29 PRO B O 1
ATOM 2165 N N . ARG B 1 30 ? -3.256 -6.633 -26.328 1 88.25 30 ARG B N 1
ATOM 2166 C CA . ARG B 1 30 ? -4.238 -6.504 -27.391 1 88.25 30 ARG B CA 1
ATOM 2167 C C . ARG B 1 30 ? -5.648 -6.77 -26.875 1 88.25 30 ARG B C 1
ATOM 2169 O O . ARG B 1 30 ? -6.629 -6.57 -27.609 1 88.25 30 ARG B O 1
ATOM 2176 N N . ILE B 1 31 ? -5.727 -7.215 -25.703 1 90.88 31 ILE B N 1
ATOM 2177 C CA . ILE B 1 31 ? -7.02 -7.566 -25.125 1 90.88 31 ILE B CA 1
ATOM 2178 C C . ILE B 1 31 ? -7.383 -6.578 -24.016 1 90.88 31 ILE B C 1
ATOM 2180 O O . ILE B 1 31 ? -6.531 -6.199 -23.219 1 90.88 31 ILE B O 1
ATOM 2184 N N . GLU B 1 32 ? -8.609 -6.16 -24.031 1 93 32 GLU B N 1
ATOM 2185 C CA . GLU B 1 32 ? -9.094 -5.285 -22.969 1 93 32 GLU B CA 1
ATOM 2186 C C . GLU B 1 32 ? -9.664 -6.094 -21.812 1 93 32 GLU B C 1
ATOM 2188 O O . GLU B 1 32 ? -10.375 -7.074 -22.016 1 93 32 GLU B O 1
ATOM 2193 N N . PHE B 1 33 ? -9.289 -5.688 -20.656 1 94.5 33 PHE B N 1
ATOM 2194 C CA . PHE B 1 33 ? -9.766 -6.371 -19.453 1 94.5 33 PHE B CA 1
ATOM 2195 C C . PHE B 1 33 ? -10.445 -5.391 -18.516 1 94.5 33 PHE B C 1
ATOM 2197 O O . PHE B 1 33 ? -10 -4.25 -18.359 1 94.5 33 PHE B O 1
ATOM 2204 N N . SER B 1 34 ? -11.523 -5.789 -17.891 1 94.81 34 SER B N 1
ATOM 2205 C CA . SER B 1 34 ? -12.141 -5.094 -16.766 1 94.81 34 SER B CA 1
ATOM 2206 C C . SER B 1 34 ? -12.023 -5.906 -15.484 1 94.81 34 SER B C 1
ATOM 2208 O O . SER B 1 34 ? -12.547 -7.023 -15.398 1 94.81 34 SER B O 1
ATOM 2210 N N . LEU B 1 35 ? -11.359 -5.328 -14.555 1 94.88 35 LEU B N 1
ATOM 2211 C CA . LEU B 1 35 ? -11.109 -6.059 -13.32 1 94.88 35 LEU B CA 1
ATOM 2212 C C . LEU B 1 35 ? -12.195 -5.77 -12.289 1 94.88 35 LEU B C 1
ATOM 2214 O O . LEU B 1 35 ? -12.586 -4.613 -12.102 1 94.88 35 LEU B O 1
ATOM 2218 N N . ILE B 1 36 ? -12.703 -6.832 -11.68 1 95.38 36 ILE B N 1
ATOM 2219 C CA . ILE B 1 36 ? -13.664 -6.77 -10.586 1 95.38 36 ILE B CA 1
ATOM 2220 C C . ILE B 1 36 ? -13.164 -7.598 -9.406 1 95.38 36 ILE B C 1
ATOM 2222 O O . ILE B 1 36 ? -12.922 -8.805 -9.539 1 95.38 36 ILE B O 1
ATOM 2226 N N . THR B 1 37 ? -12.984 -6.949 -8.266 1 95.69 37 THR B N 1
ATOM 2227 C CA . THR B 1 37 ? -12.508 -7.668 -7.094 1 95.69 37 THR B CA 1
ATOM 2228 C C . THR B 1 37 ? -13.672 -8.086 -6.199 1 95.69 37 THR B C 1
ATOM 2230 O O . THR B 1 37 ? -14.57 -7.281 -5.93 1 95.69 37 THR B O 1
ATOM 2233 N N . LEU B 1 38 ? -13.719 -9.344 -5.848 1 96.75 38 LEU B N 1
ATOM 2234 C CA . LEU B 1 38 ? -14.672 -9.906 -4.895 1 96.75 38 LEU B CA 1
ATOM 2235 C C . LEU B 1 38 ? -13.969 -10.336 -3.613 1 96.75 38 LEU B C 1
ATOM 2237 O O . LEU B 1 38 ? -13.586 -11.5 -3.473 1 96.75 38 LEU B O 1
ATOM 2241 N N . PRO B 1 39 ? -13.859 -9.383 -2.65 1 95.81 39 PRO B N 1
ATOM 2242 C CA . PRO B 1 39 ? -13.148 -9.672 -1.4 1 95.81 39 PRO B CA 1
ATOM 2243 C C . PRO B 1 39 ? -14.039 -10.367 -0.37 1 95.81 39 PRO B C 1
ATOM 2245 O O . PRO B 1 39 ? -15.266 -10.359 -0.502 1 95.81 39 PRO B O 1
ATOM 2248 N N . PHE B 1 40 ? -13.445 -11.016 0.57 1 93.69 40 PHE B N 1
ATOM 2249 C CA . PHE B 1 40 ? -14.07 -11.578 1.763 1 93.69 40 PHE B CA 1
ATOM 2250 C C . PHE B 1 40 ? -15.031 -12.703 1.393 1 93.69 40 PHE B C 1
ATOM 2252 O O . PHE B 1 40 ? -16.125 -12.797 1.952 1 93.69 40 PHE B O 1
ATOM 2259 N N . ILE B 1 41 ? -14.641 -13.445 0.314 1 96.19 41 ILE B N 1
ATOM 2260 C CA . ILE B 1 41 ? -15.32 -14.695 -0.005 1 96.19 41 ILE B CA 1
ATOM 2261 C C . ILE B 1 41 ? -14.812 -15.805 0.917 1 96.19 41 ILE B C 1
ATOM 2263 O O . ILE B 1 41 ? -13.961 -16.609 0.527 1 96.19 41 ILE B O 1
ATOM 2267 N N . ASP B 1 42 ? -15.414 -15.836 2.15 1 94.25 42 ASP B N 1
ATOM 2268 C CA . ASP B 1 42 ? -14.797 -16.641 3.191 1 94.25 42 ASP B CA 1
ATOM 2269 C C . ASP B 1 42 ? -15.742 -17.734 3.686 1 94.25 42 ASP B C 1
ATOM 2271 O O . ASP B 1 42 ? -15.477 -18.375 4.699 1 94.25 42 ASP B O 1
ATOM 2275 N N . ASP B 1 43 ? -16.859 -17.906 3.018 1 96 43 ASP B N 1
ATOM 2276 C CA . ASP B 1 43 ? -17.75 -19.016 3.32 1 96 43 ASP B CA 1
ATOM 2277 C C . ASP B 1 43 ? -18.453 -19.516 2.059 1 96 43 ASP B C 1
ATOM 2279 O O . ASP B 1 43 ? -18.344 -18.906 0.997 1 96 43 ASP B O 1
ATOM 2283 N N . ALA B 1 44 ? -19.125 -20.672 2.262 1 96.44 44 ALA B N 1
ATOM 2284 C CA . ALA B 1 44 ? -19.703 -21.391 1.121 1 96.44 44 ALA B CA 1
ATOM 2285 C C . ALA B 1 44 ? -20.797 -20.562 0.462 1 96.44 44 ALA B C 1
ATOM 2287 O O . ALA B 1 44 ? -20.922 -20.547 -0.766 1 96.44 44 ALA B O 1
ATOM 2288 N N . ALA B 1 45 ? -21.594 -19.891 1.229 1 97.62 45 ALA B N 1
ATOM 2289 C CA . ALA B 1 45 ? -22.688 -19.109 0.682 1 97.62 45 ALA B CA 1
ATOM 2290 C C . ALA B 1 45 ? -22.156 -17.969 -0.192 1 97.62 45 ALA B C 1
ATOM 2292 O O . ALA B 1 45 ? -22.641 -17.75 -1.306 1 97.62 45 ALA B O 1
ATOM 2293 N N . LYS B 1 46 ? -21.203 -17.281 0.297 1 97.25 46 LYS B N 1
ATOM 2294 C CA . LYS B 1 46 ? -20.578 -16.203 -0.464 1 97.25 46 LYS B CA 1
ATOM 2295 C C . LYS B 1 46 ? -19.922 -16.734 -1.736 1 97.25 46 LYS B C 1
ATOM 2297 O O . LYS B 1 46 ? -20.016 -16.109 -2.797 1 97.25 46 LYS B O 1
ATOM 2302 N N . ALA B 1 47 ? -19.234 -17.859 -1.602 1 97.75 47 ALA B N 1
ATOM 2303 C CA . ALA B 1 47 ? -18.562 -18.469 -2.75 1 97.75 47 ALA B CA 1
ATOM 2304 C C . ALA B 1 47 ? -19.562 -18.844 -3.834 1 97.75 47 ALA B C 1
ATOM 2306 O O . ALA B 1 47 ? -19.344 -18.594 -5.02 1 97.75 47 ALA B O 1
ATOM 2307 N N . ARG B 1 48 ? -20.641 -19.438 -3.416 1 97.38 48 ARG B N 1
ATOM 2308 C CA . ARG B 1 48 ? -21.672 -19.828 -4.359 1 97.38 48 ARG B CA 1
ATOM 2309 C C . ARG B 1 48 ? -22.281 -18.609 -5.059 1 97.38 48 ARG B C 1
ATOM 2311 O O . ARG B 1 48 ? -22.484 -18.641 -6.277 1 97.38 48 ARG B O 1
ATOM 2318 N N . ALA B 1 49 ? -22.547 -17.641 -4.293 1 97.5 49 ALA B N 1
ATOM 2319 C CA . ALA B 1 49 ? -23.109 -16.422 -4.863 1 97.5 49 ALA B CA 1
ATOM 2320 C C . ALA B 1 49 ? -22.141 -15.789 -5.867 1 97.5 49 ALA B C 1
ATOM 2322 O O . ALA B 1 49 ? -22.547 -15.359 -6.949 1 97.5 49 ALA B O 1
ATOM 2323 N N . ALA B 1 50 ? -20.906 -15.695 -5.48 1 97.62 50 ALA B N 1
ATOM 2324 C CA . ALA B 1 50 ? -19.875 -15.133 -6.359 1 97.62 50 ALA B CA 1
ATOM 2325 C C . ALA B 1 50 ? -19.75 -15.953 -7.641 1 97.62 50 ALA B C 1
ATOM 2327 O O . ALA B 1 50 ? -19.719 -15.391 -8.742 1 97.62 50 ALA B O 1
ATOM 2328 N N . ALA B 1 51 ? -19.703 -17.25 -7.48 1 97.81 51 ALA B N 1
ATOM 2329 C CA . ALA B 1 51 ? -19.609 -18.141 -8.641 1 97.81 51 ALA B CA 1
ATOM 2330 C C . ALA B 1 51 ? -20.797 -17.938 -9.578 1 97.81 51 ALA B C 1
ATOM 2332 O O . ALA B 1 51 ? -20.625 -17.906 -10.797 1 97.81 51 ALA B O 1
ATOM 2333 N N . GLY B 1 52 ? -21.938 -17.844 -9 1 96.88 52 GLY B N 1
ATOM 2334 C CA . GLY B 1 52 ? -23.125 -17.594 -9.805 1 96.88 52 GLY B CA 1
ATOM 2335 C C . GLY B 1 52 ? -23.062 -16.281 -10.578 1 96.88 52 GLY B C 1
ATOM 2336 O O . GLY B 1 52 ? -23.422 -16.25 -11.758 1 96.88 52 GLY B O 1
ATOM 2337 N N . ARG B 1 53 ? -22.594 -15.25 -9.914 1 96.19 53 ARG B N 1
ATOM 2338 C CA . ARG B 1 53 ? -22.438 -13.945 -10.547 1 96.19 53 ARG B CA 1
ATOM 2339 C C . ARG B 1 53 ? -21.469 -14.023 -11.719 1 96.19 53 ARG B C 1
ATOM 2341 O O . ARG B 1 53 ? -21.734 -13.469 -12.789 1 96.19 53 ARG B O 1
ATOM 2348 N N . VAL B 1 54 ? -20.391 -14.703 -11.539 1 96.69 54 VAL B N 1
ATOM 2349 C CA . VAL B 1 54 ? -19.359 -14.805 -12.578 1 96.69 54 VAL B CA 1
ATOM 2350 C C . VAL B 1 54 ? -19.891 -15.633 -13.742 1 96.69 54 VAL B C 1
ATOM 2352 O O . VAL B 1 54 ? -19.656 -15.297 -14.906 1 96.69 54 VAL B O 1
ATOM 2355 N N . ALA B 1 55 ? -20.641 -16.656 -13.461 1 95.56 55 ALA B N 1
ATOM 2356 C CA . ALA B 1 55 ? -21.109 -17.609 -14.461 1 95.56 55 ALA B CA 1
ATOM 2357 C C . ALA B 1 55 ? -22.031 -16.953 -15.469 1 95.56 55 ALA B C 1
ATOM 2359 O O . ALA B 1 55 ? -22.125 -17.375 -16.625 1 95.56 55 ALA B O 1
ATOM 2360 N N . VAL B 1 56 ? -22.688 -15.914 -15.109 1 95.5 56 VAL B N 1
ATOM 2361 C CA . VAL B 1 56 ? -23.656 -15.281 -16 1 95.5 56 VAL B CA 1
ATOM 2362 C C . VAL B 1 56 ? -22.984 -14.125 -16.75 1 95.5 56 VAL B C 1
ATOM 2364 O O . VAL B 1 56 ? -23.625 -13.445 -17.562 1 95.5 56 VAL B O 1
ATOM 2367 N N . THR B 1 57 ? -21.75 -13.859 -16.438 1 94.69 57 THR B N 1
ATOM 2368 C CA . THR B 1 57 ? -21 -12.812 -17.125 1 94.69 57 THR B CA 1
ATOM 2369 C C . THR B 1 57 ? -20.312 -13.359 -18.375 1 94.69 57 THR B C 1
ATOM 2371 O O . THR B 1 57 ? -19.609 -14.383 -18.312 1 94.69 57 THR B O 1
ATOM 2374 N N . ALA B 1 58 ? -20.562 -12.773 -19.5 1 91.44 58 ALA B N 1
ATOM 2375 C CA . ALA B 1 58 ? -19.922 -13.219 -20.734 1 91.44 58 ALA B CA 1
ATOM 2376 C C . ALA B 1 58 ? -18.422 -12.945 -20.719 1 91.44 58 ALA B C 1
ATOM 2378 O O . ALA B 1 58 ? -17.984 -11.906 -20.219 1 91.44 58 ALA B O 1
ATOM 2379 N N . ARG B 1 59 ? -17.641 -13.945 -21.234 1 92.94 59 ARG B N 1
ATOM 2380 C CA . ARG B 1 59 ? -16.188 -13.812 -21.359 1 92.94 59 ARG B CA 1
ATOM 2381 C C . ARG B 1 59 ? -15.547 -13.461 -20.016 1 92.94 59 ARG B C 1
ATOM 2383 O O . ARG B 1 59 ? -14.844 -12.461 -19.891 1 92.94 59 ARG B O 1
ATOM 2390 N N . ALA B 1 60 ? -15.867 -14.234 -18.984 1 94.88 60 ALA B N 1
ATOM 2391 C CA . ALA B 1 60 ? -15.383 -14.016 -17.625 1 94.88 60 ALA B CA 1
ATOM 2392 C C . ALA B 1 60 ? -14.188 -14.922 -17.312 1 94.88 60 ALA B C 1
ATOM 2394 O O . ALA B 1 60 ? -14.148 -16.078 -17.75 1 94.88 60 ALA B O 1
ATOM 2395 N N . LEU B 1 61 ? -13.188 -14.367 -16.672 1 95.38 61 LEU B N 1
ATOM 2396 C CA . LEU B 1 61 ? -12.055 -15.086 -16.094 1 95.38 61 LEU B CA 1
ATOM 2397 C C . LEU B 1 61 ? -12.039 -14.938 -14.578 1 95.38 61 LEU B C 1
ATOM 2399 O O . LEU B 1 61 ? -12.484 -13.922 -14.047 1 95.38 61 LEU B O 1
ATOM 2403 N N . VAL B 1 62 ? -11.562 -15.984 -13.906 1 97.75 62 VAL B N 1
ATOM 2404 C CA . VAL B 1 62 ? -11.477 -15.914 -12.453 1 97.75 62 VAL B CA 1
ATOM 2405 C C . VAL B 1 62 ? -10.031 -16.094 -12.008 1 97.75 62 VAL B C 1
ATOM 2407 O O . VAL B 1 62 ? -9.398 -17.109 -12.328 1 97.75 62 VAL B O 1
ATOM 2410 N N . PHE B 1 63 ? -9.484 -15.094 -11.383 1 97.25 63 PHE B N 1
ATOM 2411 C CA . PHE B 1 63 ? -8.266 -15.219 -10.594 1 97.25 63 PHE B CA 1
ATOM 2412 C C . PHE B 1 63 ? -8.586 -15.398 -9.117 1 97.25 63 PHE B C 1
ATOM 2414 O O . PHE B 1 63 ? -9.383 -14.641 -8.555 1 97.25 63 PHE B O 1
ATOM 2421 N N . SER B 1 64 ? -7.977 -16.422 -8.5 1 96.75 64 SER B N 1
ATOM 2422 C CA . SER B 1 64 ? -8.406 -16.766 -7.152 1 96.75 64 SER B CA 1
ATOM 2423 C C . SER B 1 64 ? -7.215 -16.875 -6.207 1 96.75 64 SER B C 1
ATOM 2425 O O . SER B 1 64 ? -6.168 -17.406 -6.574 1 96.75 64 SER B O 1
ATOM 2427 N N . SER B 1 65 ? -7.336 -16.281 -5.004 1 94.5 65 SER B N 1
ATOM 2428 C CA . SER B 1 65 ? -6.43 -16.547 -3.891 1 94.5 65 SER B CA 1
ATOM 2429 C C . SER B 1 65 ? -7.168 -17.156 -2.709 1 94.5 65 SER B C 1
ATOM 2431 O O . SER B 1 65 ? -6.828 -16.906 -1.553 1 94.5 65 SER B O 1
ATOM 2433 N N . LEU B 1 66 ? -8.211 -17.906 -3.057 1 93.38 66 LEU B N 1
ATOM 2434 C CA . LEU B 1 66 ? -8.914 -18.641 -2.014 1 93.38 66 LEU B CA 1
ATOM 2435 C C . LEU B 1 66 ? -8.039 -19.75 -1.444 1 93.38 66 LEU B C 1
ATOM 2437 O O . LEU B 1 66 ? -7.527 -20.594 -2.191 1 93.38 66 LEU B O 1
ATOM 2441 N N . THR B 1 67 ? -7.891 -19.766 -0.122 1 87.88 67 THR B N 1
ATOM 2442 C CA . THR B 1 67 ? -7.012 -20.75 0.51 1 87.88 67 THR B CA 1
ATOM 2443 C C . THR B 1 67 ? -7.727 -22.078 0.693 1 87.88 67 THR B C 1
ATOM 2445 O O . THR B 1 67 ? -7.09 -23.141 0.695 1 87.88 67 THR B O 1
ATOM 2448 N N . ASP B 1 68 ? -9 -22 0.836 1 89.25 68 ASP B N 1
ATOM 2449 C CA . ASP B 1 68 ? -9.797 -23.203 1.065 1 89.25 68 ASP B CA 1
ATOM 2450 C C . ASP B 1 68 ? -10.227 -23.828 -0.255 1 89.25 68 ASP B C 1
ATOM 2452 O O . ASP B 1 68 ? -11.016 -23.25 -1.003 1 89.25 68 ASP B O 1
ATOM 2456 N N . PRO B 1 69 ? -9.812 -25.016 -0.451 1 88.31 69 PRO B N 1
ATOM 2457 C CA . PRO B 1 69 ? -10.18 -25.672 -1.703 1 88.31 69 PRO B CA 1
ATOM 2458 C C . PRO B 1 69 ? -11.688 -25.891 -1.839 1 88.31 69 PRO B C 1
ATOM 2460 O O . PRO B 1 69 ? -12.211 -25.906 -2.955 1 88.31 69 PRO B O 1
ATOM 2463 N N . ALA B 1 70 ? -12.32 -26.016 -0.738 1 92.81 70 ALA B N 1
ATOM 2464 C CA . ALA B 1 70 ? -13.766 -26.219 -0.783 1 92.81 70 ALA B CA 1
ATOM 2465 C C . ALA B 1 70 ? -14.469 -25 -1.375 1 92.81 70 ALA B C 1
ATOM 2467 O O . ALA B 1 70 ? -15.477 -25.125 -2.068 1 92.81 70 ALA B O 1
ATOM 2468 N N . LEU B 1 71 ? -13.938 -23.828 -1.081 1 95 71 LEU B N 1
ATOM 2469 C CA . LEU B 1 71 ? -14.516 -22.609 -1.646 1 95 71 LEU B CA 1
ATOM 2470 C C . LEU B 1 71 ? -14.211 -22.5 -3.137 1 95 71 LEU B C 1
ATOM 2472 O O . LEU B 1 71 ? -15.07 -22.109 -3.924 1 95 71 LEU B O 1
ATOM 2476 N N . ARG B 1 72 ? -13.055 -22.906 -3.531 1 93.25 72 ARG B N 1
ATOM 2477 C CA . ARG B 1 72 ? -12.633 -22.859 -4.93 1 93.25 72 ARG B CA 1
ATOM 2478 C C . ARG B 1 72 ? -13.508 -23.766 -5.789 1 93.25 72 ARG B C 1
ATOM 2480 O O . ARG B 1 72 ? -13.773 -23.469 -6.953 1 93.25 72 ARG B O 1
ATOM 2487 N N . ALA B 1 73 ? -13.906 -24.859 -5.227 1 94.44 73 ALA B N 1
ATOM 2488 C CA . ALA B 1 73 ? -14.68 -25.859 -5.945 1 94.44 73 ALA B CA 1
ATOM 2489 C C . ALA B 1 73 ? -15.969 -25.266 -6.512 1 94.44 73 ALA B C 1
ATOM 2491 O O . ALA B 1 73 ? -16.438 -25.688 -7.574 1 94.44 73 ALA B O 1
ATOM 2492 N N . HIS B 1 74 ? -16.516 -24.281 -5.828 1 96.12 74 HIS B N 1
ATOM 2493 C CA . HIS B 1 74 ? -17.75 -23.672 -6.289 1 96.12 74 HIS B CA 1
ATOM 2494 C C . HIS B 1 74 ? -17.562 -22.984 -7.641 1 96.12 74 HIS B C 1
ATOM 2496 O O . HIS B 1 74 ? -18.484 -22.969 -8.469 1 96.12 74 HIS B O 1
ATOM 2502 N N . PHE B 1 75 ? -16.438 -22.438 -7.895 1 96.12 75 PHE B N 1
ATOM 2503 C CA . PHE B 1 75 ? -16.141 -21.75 -9.156 1 96.12 75 PHE B CA 1
ATOM 2504 C C . PHE B 1 75 ? -15.844 -22.766 -10.258 1 96.12 75 PHE B C 1
ATOM 2506 O O . PHE B 1 75 ? -16.312 -22.609 -11.391 1 96.12 75 PHE B O 1
ATOM 2513 N N . LYS B 1 76 ? -15.125 -23.766 -9.891 1 92.5 76 LYS B N 1
ATOM 2514 C CA . LYS B 1 76 ? -14.805 -24.812 -10.852 1 92.5 76 LYS B CA 1
ATOM 2515 C C . LYS B 1 76 ? -16.062 -25.562 -11.281 1 92.5 76 LYS B C 1
ATOM 2517 O O . LYS B 1 76 ? -16.25 -25.844 -12.469 1 92.5 76 LYS B O 1
ATOM 2522 N N . ASP B 1 77 ? -16.859 -25.875 -10.344 1 94.06 77 ASP B N 1
ATOM 2523 C CA . ASP B 1 77 ? -18.094 -26.609 -10.602 1 94.06 77 ASP B CA 1
ATOM 2524 C C . ASP B 1 77 ? -19.031 -25.797 -11.492 1 94.06 77 ASP B C 1
ATOM 2526 O O . ASP B 1 77 ? -19.891 -26.375 -12.172 1 94.06 77 ASP B O 1
ATOM 2530 N N . ALA B 1 78 ? -18.906 -24.516 -11.516 1 93.81 78 ALA B N 1
ATOM 2531 C CA . ALA B 1 78 ? -19.734 -23.641 -12.344 1 93.81 78 ALA B CA 1
ATOM 2532 C C . ALA B 1 78 ? -19.188 -23.547 -13.766 1 93.81 78 ALA B C 1
ATOM 2534 O O . ALA B 1 78 ? -19.719 -22.797 -14.586 1 93.81 78 ALA B O 1
ATOM 2535 N N . GLY B 1 79 ? -18.109 -24.266 -14.094 1 91.12 79 GLY B N 1
ATOM 2536 C CA . GLY B 1 79 ? -17.547 -24.312 -15.43 1 91.12 79 GLY B CA 1
ATOM 2537 C C . GLY B 1 79 ? -16.672 -23.109 -15.742 1 91.12 79 GLY B C 1
ATOM 2538 O O . GLY B 1 79 ? -16.422 -22.812 -16.922 1 91.12 79 GLY B O 1
ATOM 2539 N N . LEU B 1 80 ? -16.266 -22.406 -14.727 1 93.44 80 LEU B N 1
ATOM 2540 C CA . LEU B 1 80 ? -15.477 -21.203 -14.93 1 93.44 80 LEU B CA 1
ATOM 2541 C C . LEU B 1 80 ? -13.992 -21.531 -15.047 1 93.44 80 LEU B C 1
ATOM 2543 O O . LEU B 1 80 ? -13.523 -22.5 -14.453 1 93.44 80 LEU B O 1
ATOM 2547 N N . HIS B 1 81 ? -13.297 -20.781 -15.812 1 91.88 81 HIS B N 1
ATOM 2548 C CA . HIS B 1 81 ? -11.844 -20.859 -15.844 1 91.88 81 HIS B CA 1
ATOM 2549 C C . HIS B 1 81 ? -11.227 -20.156 -14.641 1 91.88 81 HIS B C 1
ATOM 2551 O O . HIS B 1 81 ? -11.266 -18.938 -14.539 1 91.88 81 HIS B O 1
ATOM 2557 N N . VAL B 1 82 ? -10.609 -20.969 -13.75 1 94.69 82 VAL B N 1
ATOM 2558 C CA . VAL B 1 82 ? -10.07 -20.422 -12.516 1 94.69 82 VAL B CA 1
ATOM 2559 C C . VAL B 1 82 ? -8.547 -20.5 -12.531 1 94.69 82 VAL B C 1
ATOM 2561 O O . VAL B 1 82 ? -7.98 -21.594 -12.664 1 94.69 82 VAL B O 1
ATOM 2564 N N . PHE B 1 83 ? -7.953 -19.391 -12.469 1 95.19 83 PHE B N 1
ATOM 2565 C CA . PHE B 1 83 ? -6.512 -19.312 -12.258 1 95.19 83 PHE B CA 1
ATOM 2566 C C . PHE B 1 83 ? -6.195 -19.078 -10.781 1 95.19 83 PHE B C 1
ATOM 2568 O O . PHE B 1 83 ? -6.285 -17.953 -10.289 1 95.19 83 PHE B O 1
ATOM 2575 N N . ASP B 1 84 ? -5.797 -20.078 -10.148 1 93.12 84 ASP B N 1
ATOM 2576 C CA . ASP B 1 84 ? -5.605 -20.016 -8.703 1 93.12 84 ASP B CA 1
ATOM 2577 C C . ASP B 1 84 ? -4.141 -19.766 -8.352 1 93.12 84 ASP B C 1
ATOM 2579 O O . ASP B 1 84 ? -3.248 -20.438 -8.875 1 93.12 84 ASP B O 1
ATOM 2583 N N . LEU B 1 85 ? -3.973 -18.828 -7.402 1 90.88 85 LEU B N 1
ATOM 2584 C CA . LEU B 1 85 ? -2.639 -18.406 -6.984 1 90.88 85 LEU B CA 1
ATOM 2585 C C . LEU B 1 85 ? -1.908 -19.547 -6.285 1 90.88 85 LEU B C 1
ATOM 2587 O O . LEU B 1 85 ? -0.698 -19.703 -6.453 1 90.88 85 LEU B O 1
ATOM 2591 N N . PHE B 1 86 ? -2.609 -20.438 -5.59 1 87.31 86 PHE B N 1
ATOM 2592 C CA . PHE B 1 86 ? -1.985 -21.406 -4.695 1 87.31 86 PHE B CA 1
ATOM 2593 C C . PHE B 1 86 ? -1.897 -22.781 -5.355 1 87.31 86 PHE B C 1
ATOM 2595 O O . PHE B 1 86 ? -1.113 -23.625 -4.934 1 87.31 86 PHE B O 1
ATOM 2602 N N . GLU B 1 87 ? -2.615 -23 -6.379 1 84.81 87 GLU B N 1
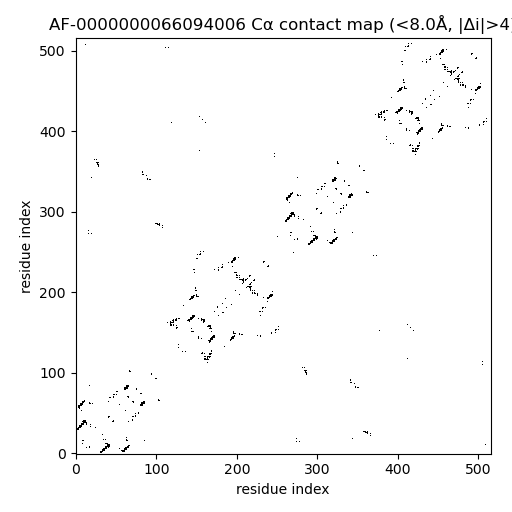ATOM 2603 C CA . GLU B 1 87 ? -2.799 -24.312 -6.992 1 84.81 87 GLU B CA 1
ATOM 2604 C C . GLU B 1 87 ? -1.457 -24.953 -7.34 1 84.81 87 GLU B C 1
ATOM 2606 O O . GLU B 1 87 ? -1.262 -26.141 -7.125 1 84.81 87 GLU B O 1
ATOM 2611 N N . HIS B 1 88 ? -0.479 -24.25 -7.793 1 86.75 88 HIS B N 1
ATOM 2612 C CA . HIS B 1 88 ? 0.779 -24.844 -8.242 1 86.75 88 HIS B CA 1
ATOM 2613 C C . HIS B 1 88 ? 1.92 -24.484 -7.293 1 86.75 88 HIS B C 1
ATOM 2615 O O . HIS B 1 88 ? 2.844 -25.281 -7.105 1 86.75 88 HIS B O 1
ATOM 2621 N N . VAL B 1 89 ? 1.756 -23.422 -6.645 1 90.19 89 VAL B N 1
ATOM 2622 C CA . VAL B 1 89 ? 2.863 -22.891 -5.848 1 90.19 89 VAL B CA 1
ATOM 2623 C C . VAL B 1 89 ? 2.924 -23.625 -4.508 1 90.19 89 VAL B C 1
ATOM 2625 O O . VAL B 1 89 ? 3.992 -24.078 -4.086 1 90.19 89 VAL B O 1
ATOM 2628 N N . SER B 1 90 ? 1.78 -23.828 -3.873 1 89.81 90 SER B N 1
ATOM 2629 C CA . SER B 1 90 ? 1.749 -24.406 -2.535 1 89.81 90 SER B CA 1
ATOM 2630 C C . SER B 1 90 ? 2.289 -25.828 -2.539 1 89.81 90 SER B C 1
ATOM 2632 O O . SER B 1 90 ? 3.148 -26.172 -1.726 1 89.81 90 SER B O 1
ATOM 2634 N N . PRO B 1 91 ? 1.886 -26.641 -3.535 1 90.81 91 PRO B N 1
ATOM 2635 C CA . PRO B 1 91 ? 2.443 -28 -3.574 1 90.81 91 PRO B CA 1
ATOM 2636 C C . PRO B 1 91 ? 3.953 -28.016 -3.807 1 90.81 91 PRO B C 1
ATOM 2638 O O . PRO B 1 91 ? 4.664 -28.844 -3.238 1 90.81 91 PRO B O 1
ATOM 2641 N N . ALA B 1 92 ? 4.383 -27.141 -4.652 1 92.75 92 ALA B N 1
ATOM 2642 C CA . ALA B 1 92 ? 5.82 -27.062 -4.914 1 92.75 92 ALA B CA 1
ATOM 2643 C C . ALA B 1 92 ? 6.586 -26.688 -3.648 1 92.75 92 ALA B C 1
ATOM 2645 O O . ALA B 1 92 ? 7.641 -27.266 -3.361 1 92.75 92 ALA B O 1
ATOM 2646 N N . VAL B 1 93 ? 6.059 -25.797 -2.893 1 93.56 93 VAL B N 1
ATOM 2647 C CA . VAL B 1 93 ? 6.688 -25.359 -1.652 1 93.56 93 VAL B CA 1
ATOM 2648 C C . VAL B 1 93 ? 6.641 -26.484 -0.625 1 93.56 93 VAL B C 1
ATOM 2650 O O . VAL B 1 93 ? 7.613 -26.719 0.1 1 93.56 93 VAL B O 1
ATOM 2653 N N . GLU B 1 94 ? 5.535 -27.219 -0.59 1 93.62 94 GLU B N 1
ATOM 2654 C CA . GLU B 1 94 ? 5.402 -28.375 0.297 1 93.62 94 GLU B CA 1
ATOM 2655 C C . GLU B 1 94 ? 6.512 -29.391 0.056 1 93.62 94 GLU B C 1
ATOM 2657 O O . GLU B 1 94 ? 7.094 -29.922 1.007 1 93.62 94 GLU B O 1
ATOM 2662 N N . ARG B 1 95 ? 6.738 -29.594 -1.186 1 94.19 95 ARG B N 1
ATOM 2663 C CA . ARG B 1 95 ? 7.746 -30.578 -1.559 1 94.19 95 ARG B CA 1
ATOM 2664 C C . ARG B 1 95 ? 9.125 -30.156 -1.075 1 94.19 95 ARG B C 1
ATOM 2666 O O . ARG B 1 95 ? 9.875 -30.969 -0.533 1 94.19 95 ARG B O 1
ATOM 2673 N N . VAL B 1 96 ? 9.422 -28.969 -1.201 1 93.19 96 VAL B N 1
ATOM 2674 C CA . VAL B 1 96 ? 10.742 -28.469 -0.839 1 93.19 96 VAL B CA 1
ATOM 2675 C C . VAL B 1 96 ? 10.891 -28.438 0.681 1 93.19 96 VAL B C 1
ATOM 2677 O O . VAL B 1 96 ? 11.93 -28.812 1.219 1 93.19 96 VAL B O 1
ATOM 2680 N N . LEU B 1 97 ? 9.828 -28.016 1.386 1 93.38 97 LEU B N 1
ATOM 2681 C CA . LEU B 1 97 ? 9.898 -27.844 2.834 1 93.38 97 LEU B CA 1
ATOM 2682 C C . LEU B 1 97 ? 9.68 -29.188 3.541 1 93.38 97 LEU B C 1
ATOM 2684 O O . LEU B 1 97 ? 10.031 -29.328 4.715 1 93.38 97 LEU B O 1
ATOM 2688 N N . GLY B 1 98 ? 9.078 -30.125 2.863 1 92.5 98 GLY B N 1
ATOM 2689 C CA . GLY B 1 98 ? 8.766 -31.406 3.461 1 92.5 98 GLY B CA 1
ATOM 2690 C C . GLY B 1 98 ? 7.645 -31.344 4.48 1 92.5 98 GLY B C 1
ATOM 2691 O O . GLY B 1 98 ? 7.621 -32.125 5.438 1 92.5 98 GLY B O 1
ATOM 2692 N N . GLU B 1 99 ? 6.914 -30.297 4.449 1 91.31 99 GLU B N 1
ATOM 2693 C CA . GLU B 1 99 ? 5.777 -30.078 5.332 1 91.31 99 GLU B CA 1
ATOM 2694 C C . GLU B 1 99 ? 4.512 -29.766 4.535 1 91.31 99 GLU B C 1
ATOM 2696 O O . GLU B 1 99 ? 4.566 -29.031 3.537 1 91.31 99 GLU B O 1
ATOM 2701 N N . PRO B 1 100 ? 3.43 -30.391 4.969 1 88.69 100 PRO B N 1
ATOM 2702 C CA . PRO B 1 100 ? 2.182 -30.062 4.273 1 88.69 100 PRO B CA 1
ATOM 2703 C C . PRO B 1 100 ? 1.692 -28.656 4.574 1 88.69 100 PRO B C 1
ATOM 2705 O O . PRO B 1 100 ? 1.916 -28.141 5.676 1 88.69 100 PRO B O 1
ATOM 2708 N N . ALA B 1 101 ? 1.06 -28.016 3.576 1 85.62 101 ALA B N 1
ATOM 2709 C CA . ALA B 1 101 ? 0.439 -26.703 3.754 1 85.62 101 ALA B CA 1
ATOM 2710 C C . ALA B 1 101 ? -0.833 -26.812 4.59 1 85.62 101 ALA B C 1
ATOM 2712 O O . ALA B 1 101 ? -1.581 -27.781 4.473 1 85.62 101 ALA B O 1
ATOM 2713 N N . THR B 1 102 ? -0.929 -25.953 5.516 1 82.94 102 THR B N 1
ATOM 2714 C CA . THR B 1 102 ? -2.176 -25.844 6.266 1 82.94 102 THR B CA 1
ATOM 2715 C C . THR B 1 102 ? -2.922 -24.562 5.879 1 82.94 102 THR B C 1
ATOM 2717 O O . THR B 1 102 ? -2.312 -23.516 5.723 1 82.94 102 THR B O 1
ATOM 2720 N N . PRO B 1 103 ? -4.219 -24.797 5.52 1 69.25 103 PRO B N 1
ATOM 2721 C CA . PRO B 1 103 ? -4.969 -23.594 5.184 1 69.25 103 PRO B CA 1
ATOM 2722 C C . PRO B 1 103 ? -4.855 -22.516 6.262 1 69.25 103 PRO B C 1
ATOM 2724 O O . PRO B 1 103 ? -4.891 -22.812 7.453 1 69.25 103 PRO B O 1
ATOM 2727 N N . SER B 1 104 ? -3.973 -21.531 6.09 1 59.12 104 SER B N 1
ATOM 2728 C CA . SER B 1 104 ? -3.809 -20.469 7.066 1 59.12 104 SER B CA 1
ATOM 2729 C C . SER B 1 104 ? -5.082 -19.641 7.199 1 59.12 104 SER B C 1
ATOM 2731 O O . SER B 1 104 ? -5.719 -19.297 6.199 1 59.12 104 SER B O 1
ATOM 2733 N N . GLY B 1 105 ? -6.008 -20.078 8.094 1 50.5 105 GLY B N 1
ATOM 2734 C CA . GLY B 1 105 ? -7.023 -19.047 8.289 1 50.5 105 GLY B CA 1
ATOM 2735 C C . GLY B 1 105 ? -6.469 -17.641 8.18 1 50.5 105 GLY B C 1
ATOM 2736 O O . GLY B 1 105 ? -5.258 -17.438 8.273 1 50.5 105 GLY B O 1
ATOM 2737 N N . GLY B 1 106 ? -7.148 -16.734 7.477 1 48.16 106 GLY B N 1
ATOM 2738 C CA . GLY B 1 106 ? -6.969 -15.297 7.293 1 48.16 106 GLY B CA 1
ATOM 2739 C C . GLY B 1 106 ? -5.879 -14.711 8.172 1 48.16 106 GLY B C 1
ATOM 2740 O O . GLY B 1 106 ? -5.801 -13.492 8.344 1 48.16 106 GLY B O 1
ATOM 2741 N N . HIS B 1 107 ? -5.332 -15.562 9.125 1 44.38 107 HIS B N 1
ATOM 2742 C CA . HIS B 1 107 ? -4.621 -14.914 10.219 1 44.38 107 HIS B CA 1
ATOM 2743 C C . HIS B 1 107 ? -3.266 -14.391 9.766 1 44.38 107 HIS B C 1
ATOM 2745 O O . HIS B 1 107 ? -2.236 -15.023 9.992 1 44.38 107 HIS B O 1
ATOM 2751 N N . THR B 1 108 ? -3.088 -14.133 8.664 1 45.72 108 THR B N 1
ATOM 2752 C CA . THR B 1 108 ? -1.856 -13.352 8.625 1 45.72 108 THR B CA 1
ATOM 2753 C C . THR B 1 108 ? -1.832 -12.328 9.758 1 45.72 108 THR B C 1
ATOM 2755 O O . THR B 1 108 ? -1.976 -11.125 9.516 1 45.72 108 THR B O 1
ATOM 2758 N N . HIS B 1 109 ? -2.592 -12.609 10.945 1 42.53 109 HIS B N 1
ATOM 2759 C CA . HIS B 1 109 ? -2.773 -11.781 12.141 1 42.53 109 HIS B CA 1
ATOM 2760 C C . HIS B 1 109 ? -1.436 -11.289 12.68 1 42.53 109 HIS B C 1
ATOM 2762 O O . HIS B 1 109 ? -1.393 -10.562 13.672 1 42.53 109 HIS B O 1
ATOM 2768 N N . GLY B 1 110 ? -0.466 -12.062 12.57 1 42.31 110 GLY B N 1
ATOM 2769 C CA . GLY B 1 110 ? 0.716 -11.578 13.266 1 42.31 110 GLY B CA 1
ATOM 2770 C C . GLY B 1 110 ? 0.969 -10.102 13.062 1 42.31 110 GLY B C 1
ATOM 2771 O O . GLY B 1 110 ? 1.964 -9.562 13.555 1 42.31 110 GLY B O 1
ATOM 2772 N N . MET B 1 111 ? 0.197 -9.445 12.219 1 42.38 111 MET B N 1
ATOM 2773 C CA . MET B 1 111 ? 0.579 -8.117 11.766 1 42.38 111 MET B CA 1
ATOM 2774 C C . MET B 1 111 ? 0.084 -7.047 12.734 1 42.38 111 MET B C 1
ATOM 2776 O O . MET B 1 111 ? 0.265 -5.852 12.492 1 42.38 111 MET B O 1
ATOM 2780 N N . ALA B 1 112 ? -0.717 -7.41 13.891 1 45.22 112 ALA B N 1
ATOM 2781 C CA . ALA B 1 112 ? -1.148 -6.387 14.844 1 45.22 112 ALA B CA 1
ATOM 2782 C C . ALA B 1 112 ? 0.006 -5.461 15.211 1 45.22 112 ALA B C 1
ATOM 2784 O O . ALA B 1 112 ? -0.173 -4.246 15.312 1 45.22 112 ALA B O 1
ATOM 2785 N N . SER B 1 113 ? 1.157 -6.07 15.805 1 51.84 113 SER B N 1
ATOM 2786 C CA . SER B 1 113 ? 2.346 -5.309 16.172 1 51.84 113 SER B CA 1
ATOM 2787 C C . SER B 1 113 ? 2.764 -4.367 15.047 1 51.84 113 SER B C 1
ATOM 2789 O O . SER B 1 113 ? 3.158 -3.227 15.305 1 51.84 113 SER B O 1
ATOM 2791 N N . ASP B 1 114 ? 2.203 -4.73 13.789 1 74.12 114 ASP B N 1
ATOM 2792 C CA . ASP B 1 114 ? 2.631 -3.986 12.609 1 74.12 114 ASP B CA 1
ATOM 2793 C C . ASP B 1 114 ? 1.723 -2.785 12.359 1 74.12 114 ASP B C 1
ATOM 2795 O O . ASP B 1 114 ? 2.188 -1.728 11.93 1 74.12 114 ASP B O 1
ATOM 2799 N N . TYR B 1 115 ? 0.682 -2.795 13.18 1 74.19 115 TYR B N 1
ATOM 2800 C CA . TYR B 1 115 ? -0.261 -1.705 12.953 1 74.19 115 TYR B CA 1
ATOM 2801 C C . TYR B 1 115 ? 0.157 -0.456 13.719 1 74.19 115 TYR B C 1
ATOM 2803 O O . TYR B 1 115 ? 0.169 0.646 13.164 1 74.19 115 TYR B O 1
ATOM 2811 N N . GLU B 1 116 ? 0.534 -0.677 14.953 1 78 116 GLU B N 1
ATOM 2812 C CA . GLU B 1 116 ? 0.924 0.46 15.781 1 78 116 GLU B CA 1
ATOM 2813 C C . GLU B 1 116 ? 2.154 1.16 15.211 1 78 116 GLU B C 1
ATOM 2815 O O . GLU B 1 116 ? 2.221 2.391 15.195 1 78 116 GLU B O 1
ATOM 2820 N N . ALA B 1 117 ? 3.037 0.333 14.82 1 83.31 117 ALA B N 1
ATOM 2821 C CA . ALA B 1 117 ? 4.258 0.902 14.25 1 83.31 117 ALA B CA 1
ATOM 2822 C C . ALA B 1 117 ? 3.955 1.686 12.977 1 83.31 117 ALA B C 1
ATOM 2824 O O . ALA B 1 117 ? 4.492 2.775 12.773 1 83.31 117 ALA B O 1
ATOM 2825 N N . ARG B 1 118 ? 3.115 1.195 12.203 1 87.25 118 ARG B N 1
ATOM 2826 C CA . ARG B 1 118 ? 2.725 1.879 10.977 1 87.25 118 ARG B CA 1
ATOM 2827 C C . ARG B 1 118 ? 1.992 3.182 11.281 1 87.25 118 ARG B C 1
ATOM 2829 O O . ARG B 1 118 ? 2.266 4.211 10.664 1 87.25 118 ARG B O 1
ATOM 2836 N N . MET B 1 119 ? 1.191 3.162 12.297 1 87.06 119 MET B N 1
ATOM 2837 C CA . MET B 1 119 ? 0.431 4.359 12.641 1 87.06 119 MET B CA 1
ATOM 2838 C C . MET B 1 119 ? 1.342 5.43 13.234 1 87.06 119 MET B C 1
ATOM 2840 O O . MET B 1 119 ? 1.151 6.621 12.977 1 87.06 119 MET B O 1
ATOM 2844 N N . ASP B 1 120 ? 2.256 4.922 13.953 1 88.62 120 ASP B N 1
ATOM 2845 C CA . ASP B 1 120 ? 3.234 5.863 14.492 1 88.62 120 ASP B CA 1
ATOM 2846 C C . ASP B 1 120 ? 4.016 6.543 13.367 1 88.62 120 ASP B C 1
ATOM 2848 O O . ASP B 1 120 ? 4.238 7.754 13.406 1 88.62 120 ASP B O 1
ATOM 2852 N N . ALA B 1 121 ? 4.387 5.762 12.391 1 91.81 121 ALA B N 1
ATOM 2853 C CA . ALA B 1 121 ? 5.117 6.301 11.242 1 91.81 121 ALA B CA 1
ATOM 2854 C C . ALA B 1 121 ? 4.25 7.27 10.445 1 91.81 121 ALA B C 1
ATOM 2856 O O . ALA B 1 121 ? 4.734 8.297 9.969 1 91.81 121 ALA B O 1
ATOM 2857 N N . VAL B 1 122 ? 3.006 6.969 10.352 1 89.94 122 VAL B N 1
ATOM 2858 C CA . VAL B 1 122 ? 2.076 7.828 9.633 1 89.94 122 VAL B CA 1
ATOM 2859 C C . VAL B 1 122 ? 1.934 9.164 10.359 1 89.94 122 VAL B C 1
ATOM 2861 O O . VAL B 1 122 ? 2.023 10.227 9.75 1 89.94 122 VAL B O 1
ATOM 2864 N N . ASN B 1 123 ? 1.776 9.102 11.594 1 86.31 123 ASN B N 1
ATOM 2865 C CA . ASN B 1 123 ? 1.681 10.32 12.391 1 86.31 123 ASN B CA 1
ATOM 2866 C C . ASN B 1 123 ? 2.953 11.156 12.297 1 86.31 123 ASN B C 1
ATOM 2868 O O . ASN B 1 123 ? 2.891 12.383 12.219 1 86.31 123 ASN B O 1
ATOM 2872 N N . PHE B 1 124 ? 3.967 10.414 12.305 1 89.69 124 PHE B N 1
ATOM 2873 C CA . PHE B 1 124 ? 5.254 11.086 12.148 1 89.69 124 PHE B CA 1
ATOM 2874 C C . PHE B 1 124 ? 5.316 11.828 10.82 1 89.69 124 PHE B C 1
ATOM 2876 O O . PHE B 1 124 ? 5.672 13.008 10.773 1 89.69 124 PHE B O 1
ATOM 2883 N N . ALA B 1 125 ? 4.992 11.18 9.773 1 88.69 125 ALA B N 1
ATOM 2884 C CA . ALA B 1 125 ? 5.039 11.766 8.438 1 88.69 125 ALA B CA 1
ATOM 2885 C C . ALA B 1 125 ? 4.09 12.953 8.328 1 88.69 125 ALA B C 1
ATOM 2887 O O . ALA B 1 125 ? 4.41 13.953 7.684 1 88.69 125 ALA B O 1
ATOM 2888 N N . LEU B 1 126 ? 2.918 12.859 8.992 1 84.44 126 LEU B N 1
ATOM 2889 C CA . LEU B 1 126 ? 1.911 13.906 8.93 1 84.44 126 LEU B CA 1
ATOM 2890 C C . LEU B 1 126 ? 2.377 15.156 9.68 1 84.44 126 LEU B C 1
ATOM 2892 O O . LEU B 1 126 ? 2.076 16.281 9.273 1 84.44 126 LEU B O 1
ATOM 2896 N N . ARG B 1 127 ? 3.057 14.953 10.703 1 78.5 127 ARG B N 1
ATOM 2897 C CA . ARG B 1 127 ? 3.535 16.078 11.508 1 78.5 127 ARG B CA 1
ATOM 2898 C C . ARG B 1 127 ? 4.633 16.844 10.781 1 78.5 127 ARG B C 1
ATOM 2900 O O . ARG B 1 127 ? 4.73 18.062 10.906 1 78.5 127 ARG B O 1
ATOM 2907 N N . LEU B 1 128 ? 5.453 16.125 10.164 1 66 128 LEU B N 1
ATOM 2908 C CA . LEU B 1 128 ? 6.629 16.75 9.57 1 66 128 LEU B CA 1
ATOM 2909 C C . LEU B 1 128 ? 6.312 17.281 8.172 1 66 128 LEU B C 1
ATOM 2911 O O . LEU B 1 128 ? 7.137 17.969 7.566 1 66 128 LEU B O 1
ATOM 2915 N N . ASP B 1 129 ? 5.199 16.969 7.758 1 58.03 129 ASP B N 1
ATOM 2916 C CA . ASP B 1 129 ? 4.777 17.625 6.523 1 58.03 129 ASP B CA 1
ATOM 2917 C C . ASP B 1 129 ? 4.41 19.094 6.777 1 58.03 129 ASP B C 1
ATOM 2919 O O . ASP B 1 129 ? 4.598 19.938 5.906 1 58.03 129 ASP B O 1
ATOM 2923 N N . ASP B 1 130 ? 3.869 19.438 8.023 1 54 130 ASP B N 1
ATOM 2924 C CA . ASP B 1 130 ? 3.371 20.766 8.344 1 54 130 ASP B CA 1
ATOM 2925 C C . ASP B 1 130 ? 4.484 21.656 8.898 1 54 130 ASP B C 1
ATOM 2927 O O . ASP B 1 130 ? 4.246 22.797 9.266 1 54 130 ASP B O 1
ATOM 2931 N N . GLY B 1 131 ? 5.758 21.188 8.82 1 54.56 131 GLY B N 1
ATOM 2932 C CA . GLY B 1 131 ? 6.809 22.094 9.281 1 54.56 131 GLY B CA 1
ATOM 2933 C C . GLY B 1 131 ? 7.91 21.375 10.039 1 54.56 131 GLY B C 1
ATOM 2934 O O . GLY B 1 131 ? 7.652 20.406 10.766 1 54.56 131 GLY B O 1
ATOM 2935 N N . LEU B 1 132 ? 9.062 21.469 9.438 1 57.66 132 LEU B N 1
ATOM 2936 C CA . LEU B 1 132 ? 10.312 20.844 9.852 1 57.66 132 LEU B CA 1
ATOM 2937 C C . LEU B 1 132 ? 10.734 21.344 11.234 1 57.66 132 LEU B C 1
ATOM 2939 O O . LEU B 1 132 ? 10.914 22.547 11.438 1 57.66 132 LEU B O 1
ATOM 2943 N N . SER B 1 133 ? 10.281 20.688 12.344 1 62.72 133 SER B N 1
ATOM 2944 C CA . SER B 1 133 ? 11.055 20.953 13.555 1 62.72 133 SER B CA 1
ATOM 2945 C C . SER B 1 133 ? 12.32 20.109 13.602 1 62.72 133 SER B C 1
ATOM 2947 O O . SER B 1 133 ? 12.258 18.875 13.461 1 62.72 133 SER B O 1
ATOM 2949 N N . PRO B 1 134 ? 13.438 20.766 13.508 1 65.06 134 PRO B N 1
ATOM 2950 C CA . PRO B 1 134 ? 14.727 20.062 13.523 1 65.06 134 PRO B CA 1
ATOM 2951 C C . PRO B 1 134 ? 14.758 18.922 14.539 1 65.06 134 PRO B C 1
ATOM 2953 O O . PRO B 1 134 ? 15.375 17.875 14.281 1 65.06 134 PRO B O 1
ATOM 2956 N N . GLU B 1 135 ? 14.141 19.172 15.617 1 68.81 135 GLU B N 1
ATOM 2957 C CA . GLU B 1 135 ? 14.164 18.141 16.656 1 68.81 135 GLU B CA 1
ATOM 2958 C C . GLU B 1 135 ? 13.516 16.844 16.172 1 68.81 135 GLU B C 1
ATOM 2960 O O . GLU B 1 135 ? 13.891 15.766 16.609 1 68.81 135 GLU B O 1
ATOM 2965 N N . HIS B 1 136 ? 12.75 17 15.195 1 79.69 136 HIS B N 1
ATOM 2966 C CA . HIS B 1 136 ? 12.016 15.812 14.789 1 79.69 136 HIS B CA 1
ATOM 2967 C C . HIS B 1 136 ? 12.758 15.062 13.688 1 79.69 136 HIS B C 1
ATOM 2969 O O . HIS B 1 136 ? 12.523 13.867 13.477 1 79.69 136 HIS B O 1
ATOM 2975 N N . LEU B 1 137 ? 13.758 15.75 13.086 1 88.12 137 LEU B N 1
ATOM 2976 C CA . LEU B 1 137 ? 14.523 15.086 12.031 1 88.12 137 LEU B CA 1
ATOM 2977 C C . LEU B 1 137 ? 15.367 13.953 12.609 1 88.12 137 LEU B C 1
ATOM 2979 O O . LEU B 1 137 ? 15.617 12.953 11.938 1 88.12 137 LEU B O 1
ATOM 2983 N N . GLY B 1 138 ? 15.688 14.125 13.883 1 89.44 138 GLY B N 1
ATOM 2984 C CA . GLY B 1 138 ? 16.516 13.125 14.539 1 89.44 138 GLY B CA 1
ATOM 2985 C C . GLY B 1 138 ? 15.812 11.789 14.711 1 89.44 138 GLY B C 1
ATOM 2986 O O . GLY B 1 138 ? 16.469 10.75 14.828 1 89.44 138 GLY B O 1
ATOM 2987 N N . GLN B 1 139 ? 14.508 11.789 14.648 1 91.31 139 GLN B N 1
ATOM 2988 C CA . GLN B 1 139 ? 13.734 10.578 14.883 1 91.31 139 GLN B CA 1
ATOM 2989 C C . GLN B 1 139 ? 13.391 9.883 13.562 1 91.31 139 GLN B C 1
ATOM 2991 O O . GLN B 1 139 ? 12.797 8.805 13.555 1 91.31 139 GLN B O 1
ATOM 2996 N N . ALA B 1 140 ? 13.797 10.492 12.477 1 94.06 140 ALA B N 1
ATOM 2997 C CA . ALA B 1 140 ? 13.438 9.953 11.172 1 94.06 140 ALA B CA 1
ATOM 2998 C C . ALA B 1 140 ? 14.352 8.797 10.781 1 94.06 140 ALA B C 1
ATOM 3000 O O . ALA B 1 140 ? 15.555 8.844 11.031 1 94.06 140 ALA B O 1
ATOM 3001 N N . ASP B 1 141 ? 13.812 7.758 10.211 1 94.94 141 ASP B N 1
ATOM 3002 C CA . ASP B 1 141 ? 14.586 6.684 9.602 1 94.94 141 ASP B CA 1
ATOM 3003 C C . ASP B 1 141 ? 15.195 7.133 8.273 1 94.94 141 ASP B C 1
ATOM 3005 O O . ASP B 1 141 ? 16.266 6.656 7.879 1 94.94 141 ASP B O 1
ATOM 3009 N N . LEU B 1 142 ? 14.492 7.984 7.633 1 94.81 142 LEU B N 1
ATOM 3010 C CA . LEU B 1 142 ? 14.836 8.523 6.32 1 94.81 142 LEU B CA 1
ATOM 3011 C C . LEU B 1 142 ? 14.375 9.969 6.191 1 94.81 142 LEU B C 1
ATOM 3013 O O . LEU B 1 142 ? 13.312 10.336 6.691 1 94.81 142 LEU B O 1
ATOM 3017 N N . ILE B 1 143 ? 15.25 10.789 5.57 1 95.56 143 ILE B N 1
ATOM 3018 C CA . ILE B 1 143 ? 14.891 12.188 5.348 1 95.56 143 ILE B CA 1
ATOM 3019 C C . ILE B 1 143 ? 14.898 12.484 3.85 1 95.56 143 ILE B C 1
ATOM 3021 O O . ILE B 1 143 ? 15.945 12.438 3.207 1 95.56 143 ILE B O 1
ATOM 3025 N N . LEU B 1 144 ? 13.695 12.789 3.322 1 96 144 LEU B N 1
ATOM 3026 C CA . LEU B 1 144 ? 13.539 13.133 1.913 1 96 144 LEU B CA 1
ATOM 3027 C C . LEU B 1 144 ? 13.773 14.625 1.687 1 96 144 LEU B C 1
ATOM 3029 O O . LEU B 1 144 ? 13.141 15.461 2.332 1 96 144 LEU B O 1
ATOM 3033 N N . VAL B 1 145 ? 14.711 14.867 0.781 1 96.19 145 VAL B N 1
ATOM 3034 C CA . VAL B 1 145 ? 15.086 16.25 0.514 1 96.19 145 VAL B CA 1
ATOM 3035 C C . VAL B 1 145 ? 14.828 16.578 -0.955 1 96.19 145 VAL B C 1
ATOM 3037 O O . VAL B 1 145 ? 15.094 15.766 -1.837 1 96.19 145 VAL B O 1
ATOM 3040 N N . GLY B 1 146 ? 14.258 17.719 -1.216 1 96.06 146 GLY B N 1
ATOM 3041 C CA . GLY B 1 146 ? 13.984 18.172 -2.572 1 96.06 146 GLY B CA 1
ATOM 3042 C C . GLY B 1 146 ? 13.102 19.406 -2.627 1 96.06 146 GLY B C 1
ATOM 3043 O O . GLY B 1 146 ? 12.555 19.828 -1.608 1 96.06 146 GLY B O 1
ATOM 3044 N N . VAL B 1 147 ? 13.023 19.953 -3.84 1 95.94 147 VAL B N 1
ATOM 3045 C CA . VAL B 1 147 ? 12.195 21.141 -4.004 1 95.94 147 VAL B CA 1
ATOM 3046 C C . VAL B 1 147 ? 10.719 20.766 -3.883 1 95.94 147 VAL B C 1
ATOM 3048 O O . VAL B 1 147 ? 10.375 19.578 -3.867 1 95.94 147 VAL B O 1
ATOM 3051 N N . SER B 1 148 ? 9.914 21.766 -3.736 1 93.06 148 SER B N 1
ATOM 3052 C CA . SER B 1 148 ? 8.477 21.547 -3.58 1 93.06 148 SER B CA 1
ATOM 3053 C C . SER B 1 148 ? 7.891 20.844 -4.797 1 93.06 148 SER B C 1
ATOM 3055 O O . SER B 1 148 ? 8.203 21.203 -5.938 1 93.06 148 SER B O 1
ATOM 3057 N N . ARG B 1 149 ? 7.117 19.766 -4.594 1 91.44 149 ARG B N 1
ATOM 3058 C CA . ARG B 1 149 ? 6.312 19.062 -5.582 1 91.44 149 ARG B CA 1
ATOM 3059 C C . ARG B 1 149 ? 7.141 18 -6.305 1 91.44 149 ARG B C 1
ATOM 3061 O O . ARG B 1 149 ? 6.77 17.547 -7.387 1 91.44 149 ARG B O 1
ATOM 3068 N N . VAL B 1 150 ? 8.266 17.547 -5.625 1 94 150 VAL B N 1
ATOM 3069 C CA . VAL B 1 150 ? 9.047 16.5 -6.281 1 94 150 VAL B CA 1
ATOM 3070 C C . VAL B 1 150 ? 8.578 15.133 -5.809 1 94 150 VAL B C 1
ATOM 3072 O O . VAL B 1 150 ? 9.156 14.109 -6.176 1 94 150 VA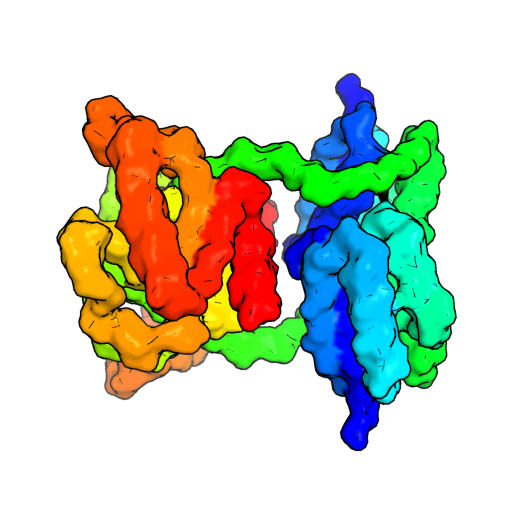L B O 1
ATOM 3075 N N . GLY B 1 151 ? 7.555 15.086 -4.887 1 90.81 151 GLY B N 1
ATOM 3076 C CA . GLY B 1 151 ? 6.93 13.82 -4.539 1 90.81 151 GLY B CA 1
ATOM 3077 C C . GLY B 1 151 ? 7.301 13.336 -3.15 1 90.81 151 GLY B C 1
ATOM 3078 O O . GLY B 1 151 ? 7.199 12.141 -2.857 1 90.81 151 GLY B O 1
ATOM 3079 N N . LYS B 1 152 ? 7.719 14.227 -2.27 1 93.38 152 LYS B N 1
ATOM 3080 C CA . LYS B 1 152 ? 8.18 13.852 -0.937 1 93.38 152 LYS B CA 1
ATOM 3081 C C . LYS B 1 152 ? 7.023 13.352 -0.074 1 93.38 152 LYS B C 1
ATOM 3083 O O . LYS B 1 152 ? 7.098 12.273 0.516 1 93.38 152 LYS B O 1
ATOM 3088 N N . THR B 1 153 ? 5.926 14.102 -0.132 1 90.75 153 THR B N 1
ATOM 3089 C CA . THR B 1 153 ? 4.82 13.852 0.783 1 90.75 153 THR B CA 1
ATOM 3090 C C . THR B 1 153 ? 4.184 12.492 0.496 1 90.75 153 THR B C 1
ATOM 3092 O O . THR B 1 153 ? 4.074 11.648 1.391 1 90.75 153 THR B O 1
ATOM 3095 N N . PRO B 1 154 ? 3.797 12.234 -0.771 1 92.56 154 PRO B N 1
ATOM 3096 C CA . PRO B 1 154 ? 3.193 10.922 -1.021 1 92.56 154 PRO B CA 1
ATOM 3097 C C . PRO B 1 154 ? 4.16 9.766 -0.757 1 92.56 154 PRO B C 1
ATOM 3099 O O . PRO B 1 154 ? 3.742 8.703 -0.3 1 92.56 154 PRO B O 1
ATOM 3102 N N . THR B 1 155 ? 5.418 10.016 -1.015 1 94.19 155 THR B N 1
ATOM 3103 C CA . THR B 1 155 ? 6.418 8.977 -0.786 1 94.19 155 THR B CA 1
ATOM 3104 C C . THR B 1 155 ? 6.559 8.68 0.704 1 94.19 155 THR B C 1
ATOM 3106 O O . THR B 1 155 ? 6.566 7.52 1.112 1 94.19 155 THR B O 1
ATOM 3109 N N . ALA B 1 156 ? 6.633 9.734 1.484 1 94.38 156 ALA B N 1
ATOM 3110 C CA . ALA B 1 156 ? 6.75 9.57 2.932 1 94.38 156 ALA B CA 1
ATOM 3111 C C . ALA B 1 156 ? 5.539 8.828 3.496 1 94.38 156 ALA B C 1
ATOM 3113 O O . ALA B 1 156 ? 5.691 7.926 4.328 1 94.38 156 ALA B O 1
ATOM 3114 N N . LEU B 1 157 ? 4.414 9.234 3.029 1 93.94 157 LEU B N 1
ATOM 3115 C CA . LEU B 1 157 ? 3.186 8.609 3.508 1 93.94 157 LEU B CA 1
ATOM 3116 C C . LEU B 1 157 ? 3.131 7.141 3.105 1 93.94 157 LEU B C 1
ATOM 3118 O O . LEU B 1 157 ? 2.697 6.293 3.889 1 93.94 157 LEU B O 1
ATOM 3122 N N . TYR B 1 158 ? 3.602 6.867 1.928 1 93.56 158 TYR B N 1
ATOM 3123 C CA . TYR B 1 158 ? 3.631 5.484 1.47 1 93.56 158 TYR B CA 1
ATOM 3124 C C . TYR B 1 158 ? 4.598 4.652 2.307 1 93.56 158 TYR B C 1
ATOM 3126 O O . TYR B 1 158 ? 4.262 3.543 2.73 1 93.56 158 TYR B O 1
ATOM 3134 N N . LEU B 1 159 ? 5.723 5.188 2.523 1 95.12 159 LEU B N 1
ATOM 3135 C CA . LEU B 1 159 ? 6.723 4.5 3.33 1 95.12 159 LEU B CA 1
ATOM 3136 C C . LEU B 1 159 ? 6.191 4.215 4.73 1 95.12 159 LEU B C 1
ATOM 3138 O O . LEU B 1 159 ? 6.418 3.135 5.277 1 95.12 159 LEU B O 1
ATOM 3142 N N . ALA B 1 160 ? 5.465 5.156 5.227 1 94.12 160 ALA B N 1
ATOM 3143 C CA . ALA B 1 160 ? 4.895 5.004 6.562 1 94.12 160 ALA B CA 1
ATOM 3144 C C . ALA B 1 160 ? 3.781 3.959 6.57 1 94.12 160 ALA B C 1
ATOM 3146 O O . ALA B 1 160 ? 3.811 3.02 7.367 1 94.12 160 ALA B O 1
ATOM 3147 N N . LEU B 1 161 ? 2.898 4.078 5.637 1 91.38 161 LEU B N 1
ATOM 3148 C CA . LEU B 1 161 ? 1.702 3.244 5.602 1 91.38 161 LEU B CA 1
ATOM 3149 C C . LEU B 1 161 ? 2.057 1.799 5.273 1 91.38 161 LEU B C 1
ATOM 3151 O O . LEU B 1 161 ? 1.426 0.869 5.785 1 91.38 161 LEU B O 1
ATOM 3155 N N . HIS B 1 162 ? 3.08 1.625 4.477 1 88.5 162 HIS B N 1
ATOM 3156 C CA . HIS B 1 162 ? 3.35 0.288 3.961 1 88.5 162 HIS B CA 1
ATOM 3157 C C . HIS B 1 162 ? 4.492 -0.377 4.723 1 88.5 162 HIS B C 1
ATOM 3159 O O . HIS B 1 162 ? 4.484 -1.594 4.922 1 88.5 162 HIS B O 1
ATOM 3165 N N . TYR B 1 163 ? 5.441 0.42 5.164 1 89.62 163 TYR B N 1
ATOM 3166 C CA . TYR B 1 163 ? 6.645 -0.185 5.723 1 89.62 163 TYR B CA 1
ATOM 3167 C C . TYR B 1 163 ? 6.848 0.24 7.172 1 89.62 163 TYR B C 1
ATOM 3169 O O . TYR B 1 163 ? 7.766 -0.242 7.844 1 89.62 163 TYR B O 1
ATOM 3177 N N . GLY B 1 164 ? 6.02 1.125 7.676 1 92 164 GLY B N 1
ATOM 3178 C CA . GLY B 1 164 ? 6.203 1.614 9.031 1 92 164 GLY B CA 1
ATOM 3179 C C . GLY B 1 164 ? 7.465 2.434 9.211 1 92 164 GLY B C 1
ATOM 3180 O O . GLY B 1 164 ? 8.023 2.498 10.305 1 92 164 GLY B O 1
ATOM 3181 N N . LEU B 1 165 ? 7.93 3.023 8.078 1 94.12 165 LEU B N 1
ATOM 3182 C CA . LEU B 1 165 ? 9.156 3.814 8.125 1 94.12 165 LEU B CA 1
ATOM 3183 C C . LEU B 1 165 ? 8.844 5.277 8.422 1 94.12 165 LEU B C 1
ATOM 3185 O O . LEU B 1 165 ? 7.945 5.863 7.812 1 94.12 165 LEU B O 1
ATOM 3189 N N . ARG B 1 166 ? 9.555 5.809 9.398 1 93.81 166 ARG B N 1
ATOM 3190 C CA . ARG B 1 166 ? 9.438 7.234 9.688 1 93.81 166 ARG B CA 1
ATOM 3191 C C . ARG B 1 166 ? 10.227 8.062 8.688 1 93.81 166 ARG B C 1
ATOM 3193 O O . ARG B 1 166 ? 11.438 8.258 8.852 1 93.81 166 ARG B O 1
ATOM 3200 N N . ALA B 1 167 ? 9.547 8.531 7.73 1 93.75 167 ALA B N 1
ATOM 3201 C CA . ALA B 1 167 ? 10.188 9.383 6.734 1 93.75 167 ALA B CA 1
ATOM 3202 C C . ALA B 1 167 ? 9.836 10.852 6.965 1 93.75 167 ALA B C 1
ATOM 3204 O O . ALA B 1 167 ? 8.664 11.188 7.141 1 93.75 167 ALA B O 1
ATOM 3205 N N . ALA B 1 168 ? 10.844 11.68 7.039 1 93 168 ALA B N 1
ATOM 3206 C CA . ALA B 1 168 ? 10.648 13.125 7.148 1 93 168 ALA B CA 1
ATOM 3207 C C . ALA B 1 168 ? 10.852 13.812 5.801 1 93 168 ALA B C 1
ATOM 3209 O O . ALA B 1 168 ? 11.578 13.305 4.941 1 93 168 ALA B O 1
ATOM 3210 N N . ASN B 1 169 ? 10.156 14.867 5.66 1 92.12 169 ASN B N 1
ATOM 3211 C CA . ASN B 1 169 ? 10.32 15.695 4.473 1 92.12 169 ASN B CA 1
ATOM 3212 C C . ASN B 1 169 ? 11.047 17 4.793 1 92.12 169 ASN B C 1
ATOM 3214 O O . ASN B 1 169 ? 10.758 17.641 5.801 1 92.12 169 ASN B O 1
ATOM 3218 N N . TYR B 1 170 ? 12.023 17.297 4 1 92.62 170 TYR B N 1
ATOM 3219 C CA . TYR B 1 170 ? 12.664 18.594 4.07 1 92.62 170 TYR B CA 1
ATOM 3220 C C . TYR B 1 170 ? 12.594 19.312 2.73 1 92.62 170 TYR B C 1
ATOM 3222 O O . TYR B 1 170 ? 13.398 19.062 1.832 1 92.62 170 TYR B O 1
ATOM 3230 N N . PRO B 1 171 ? 11.672 20.219 2.688 1 92.69 171 PRO B N 1
ATOM 3231 C CA . PRO B 1 171 ? 11.562 21 1.451 1 92.69 171 PRO B CA 1
ATOM 3232 C C . PRO B 1 171 ? 12.68 22.031 1.308 1 92.69 171 PRO B C 1
ATOM 3234 O O . PRO B 1 171 ? 12.828 22.906 2.168 1 92.69 171 PRO B O 1
ATOM 3237 N N . LEU B 1 172 ? 13.422 21.906 0.285 1 93.81 172 LEU B N 1
ATOM 3238 C CA . LEU B 1 172 ? 14.43 22.922 0.006 1 93.81 172 LEU B CA 1
ATOM 3239 C C . LEU B 1 172 ? 13.781 24.219 -0.465 1 93.81 172 LEU B C 1
ATOM 3241 O O . LEU B 1 172 ? 13.094 24.234 -1.486 1 93.81 172 LEU B O 1
ATOM 3245 N N . THR B 1 173 ? 14.031 25.234 0.287 1 91.88 173 THR B N 1
ATOM 3246 C CA . THR B 1 173 ? 13.5 26.547 -0.051 1 91.88 173 THR B CA 1
ATOM 3247 C C . THR B 1 173 ? 14.477 27.312 -0.934 1 91.88 173 THR B C 1
ATOM 3249 O O . THR B 1 173 ? 15.641 26.938 -1.06 1 91.88 173 THR B O 1
ATOM 3252 N N . PRO B 1 174 ? 13.898 28.359 -1.526 1 89.75 174 PRO B N 1
ATOM 3253 C CA . PRO B 1 174 ? 14.812 29.203 -2.287 1 89.75 174 PRO B CA 1
ATOM 3254 C C . PRO B 1 174 ? 16 29.688 -1.455 1 89.75 174 PRO B C 1
ATOM 3256 O O . PRO B 1 174 ? 17.109 29.797 -1.97 1 89.75 174 PRO B O 1
ATOM 3259 N N . ASP B 1 175 ? 15.797 29.953 -0.194 1 91.19 175 ASP B N 1
ATOM 3260 C CA . ASP B 1 175 ? 16.875 30.375 0.691 1 91.19 175 ASP B CA 1
ATOM 3261 C C . ASP B 1 175 ? 17.906 29.266 0.882 1 91.19 175 ASP B C 1
ATOM 3263 O O . ASP B 1 175 ? 19.109 29.531 0.913 1 91.19 175 ASP B O 1
ATOM 3267 N N . ASP B 1 176 ? 17.422 28.062 1.043 1 92.25 176 ASP B N 1
ATOM 3268 C CA . ASP B 1 176 ? 18.328 26.922 1.143 1 92.25 176 ASP B CA 1
ATOM 3269 C C . ASP B 1 176 ? 19.203 26.797 -0.105 1 92.25 176 ASP B C 1
ATOM 3271 O O . ASP B 1 176 ? 20.391 26.5 -0.009 1 92.25 176 ASP B O 1
ATOM 3275 N N . LEU B 1 177 ? 18.578 27.062 -1.226 1 93.25 177 LEU B N 1
ATOM 3276 C CA . LEU B 1 177 ? 19.234 26.844 -2.51 1 93.25 177 LEU B CA 1
ATOM 3277 C C . LEU B 1 177 ? 20.219 27.969 -2.816 1 93.25 177 LEU B C 1
ATOM 3279 O O . LEU B 1 177 ? 21.141 27.797 -3.617 1 93.25 177 LEU B O 1
ATOM 3283 N N . ALA B 1 178 ? 19.969 29.125 -2.188 1 90.12 178 ALA B N 1
ATOM 3284 C CA . ALA B 1 178 ? 20.812 30.281 -2.41 1 90.12 178 ALA B CA 1
ATOM 3285 C C . ALA B 1 178 ? 22.062 30.234 -1.535 1 90.12 178 ALA B C 1
ATOM 3287 O O . ALA B 1 178 ? 23.062 30.891 -1.829 1 90.12 178 ALA B O 1
ATOM 3288 N N . ASN B 1 179 ? 21.922 29.516 -0.462 1 84.88 179 ASN B N 1
ATOM 3289 C CA . ASN B 1 179 ? 23.031 29.438 0.48 1 84.88 179 ASN B CA 1
ATOM 3290 C C . ASN B 1 179 ? 24.016 28.328 0.111 1 84.88 179 ASN B C 1
ATOM 3292 O O . ASN B 1 179 ? 23.641 27.359 -0.561 1 84.88 179 ASN B O 1
ATOM 3296 N N . ASP B 1 180 ? 25.203 28.672 0.514 1 80.94 180 ASP B N 1
ATOM 3297 C CA . ASP B 1 180 ? 26.234 27.656 0.274 1 80.94 180 ASP B CA 1
ATOM 3298 C C . ASP B 1 180 ? 26.156 26.547 1.323 1 80.94 180 ASP B C 1
ATOM 3300 O O . ASP B 1 180 ? 26 26.828 2.514 1 80.94 180 ASP B O 1
ATOM 3304 N N . GLY B 1 181 ? 26.031 25.422 0.854 1 91.06 181 GLY B N 1
ATOM 3305 C CA . GLY B 1 181 ? 26.125 24.281 1.753 1 91.06 181 GLY B CA 1
ATOM 3306 C C . GLY B 1 181 ? 24.781 23.719 2.148 1 91.06 181 GLY B C 1
ATOM 3307 O O . GLY B 1 181 ? 23.734 24.281 1.822 1 91.06 181 GLY B O 1
ATOM 3308 N N . LEU B 1 182 ? 24.859 22.672 2.859 1 93.75 182 LEU B N 1
ATOM 3309 C CA . LEU B 1 182 ? 23.672 21.953 3.318 1 93.75 182 LEU B CA 1
ATOM 3310 C C . LEU B 1 182 ? 23.062 22.656 4.523 1 93.75 182 LEU B C 1
ATOM 3312 O O . LEU B 1 182 ? 23.766 23.094 5.43 1 93.75 182 LEU B O 1
ATOM 3316 N N . PRO B 1 183 ? 21.719 22.891 4.535 1 92 183 PRO B N 1
ATOM 3317 C CA . PRO B 1 183 ? 21.078 23.453 5.727 1 92 183 PRO B CA 1
ATOM 3318 C C . PRO B 1 183 ? 21.578 22.812 7.02 1 92 183 PRO B C 1
ATOM 3320 O O . PRO B 1 183 ? 21.781 21.594 7.074 1 92 183 PRO B O 1
ATOM 3323 N N . ARG B 1 184 ? 21.734 23.641 8.055 1 90.81 184 ARG B N 1
ATOM 3324 C CA . ARG B 1 184 ? 22.297 23.203 9.328 1 90.81 184 ARG B CA 1
ATOM 3325 C C . ARG B 1 184 ? 21.484 22.047 9.914 1 90.81 184 ARG B C 1
ATOM 3327 O O . ARG B 1 184 ? 22.047 21.125 10.492 1 90.81 184 ARG B O 1
ATOM 3334 N N . ALA B 1 185 ? 20.219 22.062 9.742 1 90.75 185 ALA B N 1
ATOM 3335 C CA . ALA B 1 185 ? 19.328 21.062 10.32 1 90.75 185 ALA B CA 1
ATOM 3336 C C . ALA B 1 185 ? 19.578 19.688 9.719 1 90.75 185 ALA B C 1
ATOM 3338 O O . ALA B 1 185 ? 19.281 18.672 10.352 1 90.75 185 ALA B O 1
ATOM 3339 N N . LEU B 1 186 ? 20.172 19.656 8.508 1 93.94 186 LEU B N 1
ATOM 3340 C CA . LEU B 1 186 ? 20.328 18.406 7.777 1 93.94 186 LEU B CA 1
ATOM 3341 C C . LEU B 1 186 ? 21.703 17.797 8.039 1 93.94 186 LEU B C 1
ATOM 3343 O O . LEU B 1 186 ? 21.922 16.594 7.852 1 93.94 186 LEU B O 1
ATOM 3347 N N . GLN B 1 187 ? 22.609 18.578 8.445 1 94.44 187 GLN B N 1
ATOM 3348 C CA . GLN B 1 187 ? 24.031 18.219 8.492 1 94.44 187 GLN B CA 1
ATOM 3349 C C . GLN B 1 187 ? 24.25 17.016 9.398 1 94.44 187 GLN B C 1
ATOM 3351 O O . GLN B 1 187 ? 25.016 16.109 9.055 1 94.44 187 GLN B O 1
ATOM 3356 N N . PRO B 1 188 ? 23.562 16.938 10.562 1 93.69 188 PRO B N 1
ATOM 3357 C CA . PRO B 1 188 ? 23.812 15.805 11.453 1 93.69 188 PRO B CA 1
ATOM 3358 C C . PRO B 1 188 ? 23.234 14.5 10.914 1 93.69 188 PRO B C 1
ATOM 3360 O O . PRO B 1 188 ? 23.5 13.43 11.461 1 93.69 188 PRO B O 1
ATOM 3363 N N . HIS B 1 189 ? 22.531 14.523 9.773 1 95.12 189 HIS B N 1
ATOM 3364 C CA . HIS B 1 189 ? 21.75 13.367 9.352 1 95.12 189 HIS B CA 1
ATOM 3365 C C . HIS B 1 189 ? 22.141 12.914 7.949 1 95.12 189 HIS B C 1
ATOM 3367 O O . HIS B 1 189 ? 21.344 12.289 7.246 1 95.12 189 HIS B O 1
ATOM 3373 N N . LEU B 1 190 ? 23.344 13.148 7.539 1 95.81 190 LEU B N 1
ATOM 3374 C CA . LEU B 1 190 ? 23.828 12.945 6.18 1 95.81 190 LEU B CA 1
ATOM 3375 C C . LEU B 1 190 ? 23.562 11.516 5.719 1 95.81 190 LEU B C 1
ATOM 3377 O O . LEU B 1 190 ? 23.031 11.297 4.629 1 95.81 190 LEU B O 1
ATOM 3381 N N . PRO B 1 191 ? 23.781 10.562 6.629 1 95.5 191 PRO B N 1
ATOM 3382 C CA . PRO B 1 191 ? 23.625 9.188 6.148 1 95.5 191 PRO B CA 1
ATOM 3383 C C . PRO B 1 191 ? 22.172 8.828 5.844 1 95.5 191 PRO B C 1
ATOM 3385 O O . PRO B 1 191 ? 21.906 7.852 5.137 1 95.5 191 PRO B O 1
ATOM 3388 N N . ARG B 1 192 ? 21.172 9.594 6.316 1 96.06 192 ARG B N 1
ATOM 3389 C CA . ARG B 1 192 ? 19.75 9.266 6.18 1 96.06 192 ARG B CA 1
ATOM 3390 C C . ARG B 1 192 ? 19.094 10.125 5.102 1 96.06 192 ARG B C 1
ATOM 3392 O O . ARG B 1 192 ? 17.906 9.969 4.824 1 96.06 192 ARG B O 1
ATOM 3399 N N . LEU B 1 193 ? 19.891 11.023 4.504 1 97.12 193 LEU B N 1
ATOM 3400 C CA . LEU B 1 193 ? 19.344 11.93 3.506 1 97.12 193 LEU B CA 1
ATOM 3401 C C . LEU B 1 193 ? 19.203 11.242 2.154 1 97.12 193 LEU B C 1
ATOM 3403 O O . LEU B 1 193 ? 20.094 10.492 1.742 1 97.12 193 LEU B O 1
ATOM 3407 N N . ARG B 1 194 ? 18.078 11.422 1.553 1 97.88 194 ARG B N 1
ATOM 3408 C CA . ARG B 1 194 ? 17.812 11.031 0.174 1 97.88 194 ARG B CA 1
ATOM 3409 C C . ARG B 1 194 ? 17.172 12.164 -0.611 1 97.88 194 ARG B C 1
ATOM 3411 O O . ARG B 1 194 ? 16.188 12.758 -0.163 1 97.88 194 ARG B O 1
ATOM 3418 N N . GLY B 1 195 ? 17.75 12.414 -1.733 1 97.69 195 GLY B N 1
ATOM 3419 C CA . GLY B 1 195 ? 17.219 13.461 -2.582 1 97.69 195 GLY B CA 1
ATOM 3420 C C . GLY B 1 195 ? 16.234 12.945 -3.617 1 97.69 195 GLY B C 1
ATOM 3421 O O . GLY B 1 195 ? 16.422 11.852 -4.16 1 97.69 195 GLY B O 1
ATOM 3422 N N . LEU B 1 196 ? 15.188 13.703 -3.85 1 97.5 196 LEU B N 1
ATOM 3423 C CA . LEU B 1 196 ? 14.281 13.461 -4.961 1 97.5 196 LEU B CA 1
ATOM 3424 C C . LEU B 1 196 ? 14.359 14.594 -5.984 1 97.5 196 LEU B C 1
ATOM 3426 O O . LEU B 1 196 ? 14.5 15.758 -5.617 1 97.5 196 LEU B O 1
ATOM 3430 N N . THR B 1 197 ? 14.312 14.234 -7.195 1 97.88 197 THR B N 1
ATOM 3431 C CA . THR B 1 197 ? 14.289 15.195 -8.289 1 97.88 197 THR B CA 1
ATOM 3432 C C . THR B 1 197 ? 13.367 14.719 -9.406 1 97.88 197 THR B C 1
ATOM 3434 O O . THR B 1 197 ? 12.734 13.664 -9.289 1 97.88 197 THR B O 1
ATOM 3437 N N . LEU B 1 198 ? 13.086 15.586 -10.328 1 96.25 198 LEU B N 1
ATOM 3438 C CA . LEU B 1 198 ? 12.305 15.227 -11.508 1 96.25 198 LEU B CA 1
ATOM 3439 C C . LEU B 1 198 ? 12.578 16.188 -12.656 1 96.25 198 LEU B C 1
ATOM 3441 O O . LEU B 1 198 ? 13.242 17.219 -12.469 1 96.25 198 LEU B O 1
ATOM 3445 N N . ALA B 1 199 ? 12.133 15.789 -13.82 1 97.31 199 ALA B N 1
ATOM 3446 C CA . ALA B 1 199 ? 12.305 16.656 -14.984 1 97.31 199 ALA B CA 1
ATOM 3447 C C . ALA B 1 199 ? 11.617 18 -14.766 1 97.31 199 ALA B C 1
ATOM 3449 O O . ALA B 1 199 ? 10.516 18.062 -14.234 1 97.31 199 ALA B O 1
ATOM 3450 N N . PRO B 1 200 ? 12.32 19.031 -15.203 1 97.94 200 PRO B N 1
ATOM 3451 C CA . PRO B 1 200 ? 11.75 20.359 -15.008 1 97.94 200 PRO B CA 1
ATOM 3452 C C . PRO B 1 200 ? 10.359 20.516 -15.617 1 97.94 200 PRO B C 1
ATOM 3454 O O . PRO B 1 200 ? 9.484 21.156 -15.023 1 97.94 200 PRO B O 1
ATOM 3457 N N . GLU B 1 201 ? 10.172 19.906 -16.75 1 97.38 201 GLU B N 1
ATOM 3458 C CA . GLU B 1 201 ? 8.875 20 -17.406 1 97.38 201 GLU B CA 1
ATOM 3459 C C . GLU B 1 201 ? 7.781 19.328 -16.594 1 97.38 201 GLU B C 1
ATOM 3461 O O . GLU B 1 201 ? 6.656 19.828 -16.516 1 97.38 201 GLU B O 1
ATOM 3466 N N . ARG B 1 202 ? 8.18 18.25 -16.031 1 94.12 202 ARG B N 1
ATOM 3467 C CA . ARG B 1 202 ? 7.223 17.547 -15.172 1 94.12 202 ARG B CA 1
ATOM 3468 C C . ARG B 1 202 ? 6.902 18.359 -13.922 1 94.12 202 ARG B C 1
ATOM 3470 O O . ARG B 1 202 ? 5.734 18.484 -13.539 1 94.12 202 ARG B O 1
ATOM 3477 N N . LEU B 1 203 ? 7.926 18.891 -13.312 1 96.12 203 LEU B N 1
ATOM 3478 C CA . LEU B 1 203 ? 7.715 19.734 -12.141 1 96.12 203 LEU B CA 1
ATOM 3479 C C . LEU B 1 203 ? 6.816 20.922 -12.484 1 96.12 203 LEU B C 1
ATOM 3481 O O . LEU B 1 203 ? 5.891 21.25 -11.734 1 96.12 203 LEU B O 1
ATOM 3485 N N . ALA B 1 204 ? 7.074 21.5 -13.594 1 96.81 204 ALA B N 1
ATOM 3486 C CA . ALA B 1 204 ? 6.293 22.656 -14.023 1 96.81 204 ALA B CA 1
ATOM 3487 C C . ALA B 1 204 ? 4.82 22.297 -14.195 1 96.81 204 ALA B C 1
ATOM 3489 O O . ALA B 1 204 ? 3.936 23.062 -13.805 1 96.81 204 ALA B O 1
ATOM 3490 N N . ALA B 1 205 ? 4.625 21.141 -14.766 1 93.69 205 ALA B N 1
ATOM 3491 C CA . ALA B 1 205 ? 3.254 20.688 -14.969 1 93.69 205 ALA B CA 1
ATOM 3492 C C . ALA B 1 205 ? 2.533 20.5 -13.633 1 93.69 205 ALA B C 1
ATOM 3494 O O . ALA B 1 205 ? 1.378 20.906 -13.492 1 93.69 205 ALA B O 1
ATOM 3495 N N . ILE B 1 206 ? 3.205 19.922 -12.68 1 90.38 206 ILE B N 1
ATOM 3496 C CA . ILE B 1 206 ? 2.623 19.688 -11.367 1 90.38 206 ILE B CA 1
ATOM 3497 C C . ILE B 1 206 ? 2.35 21.031 -10.68 1 90.38 206 ILE B C 1
ATOM 3499 O O . ILE B 1 206 ? 1.271 21.234 -10.109 1 90.38 206 ILE B O 1
ATOM 3503 N N . ARG B 1 207 ? 3.262 21.984 -10.789 1 93.44 207 ARG B N 1
ATOM 3504 C CA . ARG B 1 207 ? 3.131 23.281 -10.141 1 93.44 207 ARG B CA 1
ATOM 3505 C C . ARG B 1 207 ? 2.076 24.141 -10.836 1 93.44 207 ARG B C 1
ATOM 3507 O O . ARG B 1 207 ? 1.394 24.938 -10.195 1 93.44 207 ARG B O 1
ATOM 3514 N N . GLU B 1 208 ? 1.967 23.906 -12.141 1 94.19 208 GLU B N 1
ATOM 3515 C CA . GLU B 1 208 ? 0.936 24.609 -12.898 1 94.19 208 GLU B CA 1
ATOM 3516 C C . GLU B 1 208 ? -0.461 24.203 -12.438 1 94.19 208 GLU B C 1
ATOM 3518 O O . GLU B 1 208 ? -1.364 25.031 -12.367 1 94.19 208 GLU B O 1
ATOM 3523 N N . ALA B 1 209 ? -0.601 22.969 -12.141 1 86.75 209 ALA B N 1
ATOM 3524 C CA . ALA B 1 209 ? -1.883 22.469 -11.641 1 86.75 209 ALA B CA 1
ATOM 3525 C C . ALA B 1 209 ? -2.201 23.062 -10.266 1 86.75 209 ALA B C 1
ATOM 3527 O O . ALA B 1 209 ? -3.367 23.312 -9.953 1 86.75 209 ALA B O 1
ATOM 3528 N N . ARG B 1 210 ? -1.179 23.344 -9.484 1 84.44 210 ARG B N 1
ATOM 3529 C CA . ARG B 1 210 ? -1.353 23.859 -8.133 1 84.44 210 ARG B CA 1
ATOM 3530 C C . ARG B 1 210 ? -1.587 25.359 -8.156 1 84.44 210 ARG B C 1
ATOM 3532 O O . ARG B 1 210 ? -2.506 25.859 -7.504 1 84.44 210 ARG B O 1
ATOM 3539 N N . LEU B 1 211 ? -0.673 26.016 -8.883 1 91.88 211 LEU B N 1
ATOM 3540 C CA . LEU B 1 211 ? -0.742 27.469 -8.992 1 91.88 211 LEU B CA 1
ATOM 3541 C C . LEU B 1 211 ? -0.589 27.906 -10.445 1 91.88 211 LEU B C 1
ATOM 3543 O O . LEU B 1 211 ? 0.484 28.359 -10.852 1 91.88 211 LEU B O 1
ATOM 3547 N N . PRO B 1 212 ? -1.728 27.812 -11.164 1 92.12 212 PRO B N 1
ATOM 3548 C CA . PRO B 1 212 ? -1.666 28.094 -12.602 1 92.12 212 PRO B CA 1
ATOM 3549 C C . PRO B 1 212 ? -1.155 29.5 -12.906 1 92.12 212 PRO B C 1
ATOM 3551 O O . PRO B 1 212 ? -1.511 30.453 -12.211 1 92.12 212 PRO B O 1
ATOM 3554 N N . GLY B 1 213 ? -0.304 29.625 -13.875 1 94.06 213 GLY B N 1
ATOM 3555 C CA . GLY B 1 213 ? 0.146 30.906 -14.414 1 94.06 213 GLY B CA 1
ATOM 3556 C C . GLY B 1 213 ? 1.158 31.594 -13.531 1 94.06 213 GLY B C 1
ATOM 3557 O O . GLY B 1 213 ? 1.443 32.781 -13.719 1 94.06 213 GLY B O 1
ATOM 3558 N N . SER B 1 214 ? 1.715 30.953 -12.594 1 94.62 214 SER B N 1
ATOM 3559 C CA . SER B 1 214 ? 2.66 31.547 -11.656 1 94.62 214 SER B CA 1
ATOM 3560 C C . SER B 1 214 ? 4.098 31.359 -12.125 1 94.62 214 SER B C 1
ATOM 3562 O O . SER B 1 214 ? 4.379 30.469 -12.93 1 94.62 214 SER B O 1
ATOM 3564 N N . ARG B 1 215 ? 4.984 32.219 -11.68 1 94.44 215 ARG B N 1
ATOM 3565 C CA . ARG B 1 215 ? 6.41 32.031 -11.891 1 94.44 215 ARG B CA 1
ATOM 3566 C C . ARG B 1 215 ? 6.875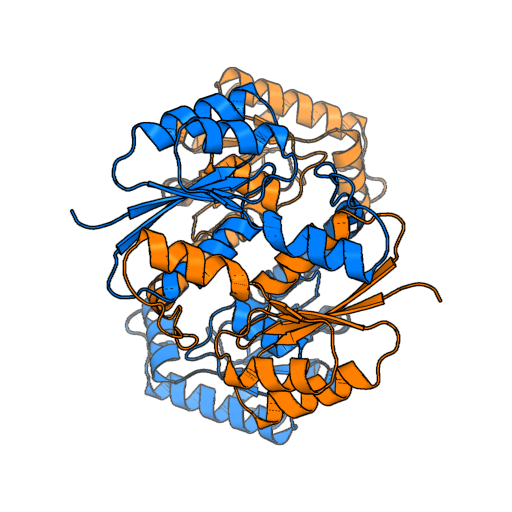 30.703 -11.289 1 94.44 215 ARG B C 1
ATOM 3568 O O . ARG B 1 215 ? 7.719 30.016 -11.859 1 94.44 215 ARG B O 1
ATOM 3575 N N . TYR B 1 216 ? 6.297 30.391 -10.211 1 92.56 216 TYR B N 1
ATOM 3576 C CA . TYR B 1 216 ? 6.539 29.156 -9.484 1 92.56 216 TYR B CA 1
ATOM 3577 C C . TYR B 1 216 ? 6.359 27.938 -10.406 1 92.56 216 TYR B C 1
ATOM 3579 O O . TYR B 1 216 ? 7.125 26.984 -10.32 1 92.56 216 TYR B O 1
ATOM 3587 N N . ALA B 1 217 ? 5.48 28.062 -11.328 1 96.19 217 ALA B N 1
ATOM 3588 C CA . ALA B 1 217 ? 5.109 26.938 -12.188 1 96.19 217 ALA B CA 1
ATOM 3589 C C . ALA B 1 217 ? 5.863 27 -13.516 1 96.19 217 ALA B C 1
ATOM 3591 O O . ALA B 1 217 ? 5.762 26.078 -14.336 1 96.19 217 ALA B O 1
ATOM 3592 N N . SER B 1 218 ? 6.66 28.031 -13.781 1 97.31 218 SER B N 1
ATOM 3593 C CA . SER B 1 218 ? 7.355 28.156 -15.055 1 97.31 218 SER B CA 1
ATOM 3594 C C . SER B 1 218 ? 8.477 27.125 -15.18 1 97.31 218 SER B C 1
ATOM 3596 O O . SER B 1 218 ? 9.156 26.812 -14.203 1 97.31 218 SER B O 1
ATOM 3598 N N . VAL B 1 219 ? 8.672 26.688 -16.344 1 97.88 219 VAL B N 1
ATOM 3599 C CA . VAL B 1 219 ? 9.711 25.703 -16.609 1 97.88 219 VAL B CA 1
ATOM 3600 C C . VAL B 1 219 ? 11.078 26.266 -16.234 1 97.88 219 VAL B C 1
ATOM 3602 O O . VAL B 1 219 ? 11.914 25.562 -15.672 1 97.88 219 VAL B O 1
ATOM 3605 N N . ALA B 1 220 ? 11.289 27.516 -16.516 1 97.62 220 ALA B N 1
ATOM 3606 C CA . ALA B 1 220 ? 12.562 28.172 -16.219 1 97.62 220 ALA B CA 1
ATOM 3607 C C . ALA B 1 220 ? 12.844 28.156 -14.719 1 97.62 220 ALA B C 1
ATOM 3609 O O . ALA B 1 220 ? 13.953 27.828 -14.289 1 97.62 220 ALA B O 1
ATOM 3610 N N . GLN B 1 221 ? 11.891 28.531 -13.938 1 97 221 GLN B N 1
ATOM 3611 C CA . GLN B 1 221 ? 12.031 28.516 -12.492 1 97 221 GLN B CA 1
ATOM 3612 C C . GLN B 1 221 ? 12.258 27.094 -11.969 1 97 221 GLN B C 1
ATOM 3614 O O . GLN B 1 221 ? 13.125 26.875 -11.117 1 97 221 GLN B O 1
ATOM 3619 N N . CYS B 1 222 ? 11.469 26.203 -12.461 1 97.75 222 CYS B N 1
ATOM 3620 C CA . CYS B 1 222 ? 11.602 24.812 -12.055 1 97.75 222 CYS B CA 1
ATOM 3621 C C . CYS B 1 222 ? 12.992 24.281 -12.375 1 97.75 222 CYS B C 1
ATOM 3623 O O . CYS B 1 222 ? 13.625 23.641 -11.539 1 97.75 222 CYS B O 1
ATOM 3625 N N . ARG B 1 223 ? 13.438 24.594 -13.531 1 98.12 223 ARG B N 1
ATOM 3626 C CA . ARG B 1 223 ? 14.766 24.141 -13.945 1 98.12 223 ARG B CA 1
ATOM 3627 C C . ARG B 1 223 ? 15.852 24.719 -13.047 1 98.12 223 ARG B C 1
ATOM 3629 O O . ARG B 1 223 ? 16.75 24.016 -12.609 1 98.12 223 ARG B O 1
ATOM 3636 N N . SER B 1 224 ? 15.742 25.953 -12.797 1 97.31 224 SER B N 1
ATOM 3637 C CA . SER B 1 224 ? 16.719 26.641 -11.953 1 97.31 224 SER B CA 1
ATOM 3638 C C . SER B 1 224 ? 16.781 26.031 -10.562 1 97.31 224 SER B C 1
ATOM 3640 O O . SER B 1 224 ? 17.859 25.734 -10.047 1 97.31 224 SER B O 1
ATOM 3642 N N . GLU B 1 225 ? 15.648 25.797 -9.969 1 97.38 225 GLU B N 1
ATOM 3643 C CA . GLU B 1 225 ? 15.586 25.234 -8.625 1 97.38 225 GLU B CA 1
ATOM 3644 C C . GLU B 1 225 ? 16.109 23.812 -8.602 1 97.38 225 GLU B C 1
ATOM 3646 O O . GLU B 1 225 ? 16.844 23.422 -7.688 1 97.38 225 GLU B O 1
ATOM 3651 N N . LEU B 1 226 ? 15.703 23.047 -9.586 1 98.19 226 LEU B N 1
ATOM 3652 C CA . LEU B 1 226 ? 16.125 21.641 -9.648 1 98.19 226 LEU B CA 1
ATOM 3653 C C . LEU B 1 226 ? 17.641 21.547 -9.836 1 98.19 226 LEU B C 1
ATOM 3655 O O . LEU B 1 226 ? 18.297 20.734 -9.188 1 98.19 226 LEU B O 1
ATOM 3659 N N . ASP B 1 227 ? 18.141 22.438 -10.695 1 97.62 227 ASP B N 1
ATOM 3660 C CA . ASP B 1 227 ? 19.578 22.453 -10.914 1 97.62 227 ASP B CA 1
ATOM 3661 C C . ASP B 1 227 ? 20.328 22.797 -9.633 1 97.62 227 ASP B C 1
ATOM 3663 O O . ASP B 1 227 ? 21.328 22.156 -9.297 1 97.62 227 ASP B O 1
ATOM 3667 N N . ALA B 1 228 ? 19.891 23.797 -8.984 1 97.06 228 ALA B N 1
ATOM 3668 C CA . ALA B 1 228 ? 20.5 24.219 -7.734 1 97.06 228 ALA B CA 1
ATOM 3669 C C . ALA B 1 228 ? 20.438 23.109 -6.691 1 97.06 228 ALA B C 1
ATOM 3671 O O . ALA B 1 228 ? 21.438 22.844 -6 1 97.06 228 ALA B O 1
ATOM 3672 N N . ALA B 1 229 ? 19.328 22.484 -6.574 1 97.69 229 ALA B N 1
ATOM 3673 C CA . ALA B 1 229 ? 19.141 21.391 -5.609 1 97.69 229 ALA B CA 1
ATOM 3674 C C . ALA B 1 229 ? 20.062 20.219 -5.918 1 97.69 229 ALA B C 1
ATOM 3676 O O . ALA B 1 229 ? 20.688 19.672 -5.016 1 97.69 229 ALA B O 1
ATOM 3677 N N . GLU B 1 230 ? 20.094 19.875 -7.176 1 97.38 230 GLU B N 1
ATOM 3678 C CA . GLU B 1 230 ? 20.938 18.766 -7.582 1 97.38 230 GLU B CA 1
ATOM 3679 C C . GLU B 1 230 ? 22.406 19.047 -7.289 1 97.38 230 GLU B C 1
ATOM 3681 O O . GLU B 1 230 ? 23.125 18.156 -6.832 1 97.38 230 GLU B O 1
ATOM 3686 N N . ARG B 1 231 ? 22.797 20.266 -7.555 1 96.25 231 ARG B N 1
ATOM 3687 C CA . ARG B 1 231 ? 24.172 20.656 -7.258 1 96.25 231 ARG B CA 1
ATOM 3688 C C . ARG B 1 231 ? 24.453 20.547 -5.762 1 96.25 231 ARG B C 1
ATOM 3690 O O . ARG B 1 231 ? 25.5 20.031 -5.363 1 96.25 231 ARG B O 1
ATOM 3697 N N . LEU B 1 232 ? 23.594 21.047 -5.016 1 96.62 232 LEU B N 1
ATOM 3698 C CA . LEU B 1 232 ? 23.719 21.016 -3.564 1 96.62 232 LEU B CA 1
ATOM 3699 C C . LEU B 1 232 ? 23.844 19.594 -3.061 1 96.62 232 LEU B C 1
ATOM 3701 O O . LEU B 1 232 ? 24.75 19.281 -2.277 1 96.62 232 LEU B O 1
ATOM 3705 N N . LEU B 1 233 ? 22.984 18.703 -3.506 1 96.88 233 LEU B N 1
ATOM 3706 C CA . LEU B 1 233 ? 22.953 17.328 -3.041 1 96.88 233 LEU B CA 1
ATOM 3707 C C . LEU B 1 233 ? 24.188 16.562 -3.535 1 96.88 233 LEU B C 1
ATOM 3709 O O . LEU B 1 233 ? 24.75 15.758 -2.801 1 96.88 233 LEU B O 1
ATOM 3713 N N . ALA B 1 234 ? 24.547 16.875 -4.723 1 96.12 234 ALA B N 1
ATOM 3714 C CA . ALA B 1 234 ? 25.75 16.25 -5.277 1 96.12 234 ALA B CA 1
ATOM 3715 C C . ALA B 1 234 ? 26.984 16.641 -4.477 1 96.12 234 ALA B C 1
ATOM 3717 O O . ALA B 1 234 ? 27.859 15.805 -4.219 1 96.12 234 ALA B O 1
ATOM 3718 N N . ALA B 1 235 ? 27.062 17.859 -4.113 1 95.19 235 ALA B N 1
ATOM 3719 C CA . ALA B 1 235 ? 28.219 18.375 -3.375 1 95.19 235 ALA B CA 1
ATOM 3720 C C . ALA B 1 235 ? 28.391 17.641 -2.049 1 95.19 235 ALA B C 1
ATOM 3722 O O . ALA B 1 235 ? 29.5 17.578 -1.509 1 95.19 235 ALA B O 1
ATOM 3723 N N . HIS B 1 236 ? 27.406 17.078 -1.54 1 95.69 236 HIS B N 1
ATOM 3724 C CA . HIS B 1 236 ? 27.453 16.406 -0.248 1 95.69 236 HIS B CA 1
ATOM 3725 C C . HIS B 1 236 ? 27.25 14.898 -0.404 1 95.69 236 HIS B C 1
ATOM 3727 O O . HIS B 1 236 ? 26.969 14.203 0.572 1 95.69 236 HIS B O 1
ATOM 3733 N N . ALA B 1 237 ? 27.266 14.414 -1.578 1 95.81 237 ALA B N 1
ATOM 3734 C CA . ALA B 1 237 ? 27.203 12.992 -1.928 1 95.81 237 ALA B CA 1
ATOM 3735 C C . ALA B 1 237 ? 25.906 12.359 -1.434 1 95.81 237 ALA B C 1
ATOM 3737 O O . ALA B 1 237 ? 25.906 11.227 -0.96 1 95.81 237 ALA B O 1
ATOM 3738 N N . ILE B 1 238 ? 24.844 13.156 -1.479 1 97 238 ILE B N 1
ATOM 3739 C CA . ILE B 1 238 ? 23.531 12.641 -1.118 1 97 238 ILE B CA 1
ATOM 3740 C C . ILE B 1 238 ? 22.922 11.922 -2.312 1 97 238 ILE B C 1
ATOM 3742 O O . ILE B 1 238 ? 22.781 12.492 -3.396 1 97 238 ILE B O 1
ATOM 3746 N N . PRO B 1 239 ? 22.547 10.648 -2.131 1 97.06 239 PRO B N 1
ATOM 3747 C CA . PRO B 1 239 ? 21.922 9.93 -3.244 1 97.06 239 PRO B CA 1
ATOM 3748 C C . PRO B 1 239 ? 20.672 10.617 -3.777 1 97.06 239 PRO B C 1
ATOM 3750 O O . PRO B 1 239 ? 19.891 11.172 -2.998 1 97.06 239 PRO B O 1
ATOM 3753 N N . LEU B 1 240 ? 20.562 10.609 -5.051 1 97.12 240 LEU B N 1
ATOM 3754 C CA . LEU B 1 240 ? 19.469 11.305 -5.734 1 97.12 240 LEU B CA 1
ATOM 3755 C C . LEU B 1 240 ? 18.641 10.328 -6.559 1 97.12 240 LEU B C 1
ATOM 3757 O O . LEU B 1 240 ? 19.188 9.477 -7.262 1 97.12 240 LEU B O 1
ATOM 3761 N N . ILE B 1 241 ? 17.312 10.406 -6.398 1 96.38 241 ILE B N 1
ATOM 3762 C CA . ILE B 1 241 ? 16.406 9.586 -7.18 1 96.38 241 ILE B CA 1
ATOM 3763 C C . ILE B 1 241 ? 15.594 10.469 -8.133 1 96.38 241 ILE B C 1
ATOM 3765 O O . ILE B 1 241 ? 14.953 11.43 -7.703 1 96.38 241 ILE B O 1
ATOM 3769 N N . ASP B 1 242 ? 15.664 10.18 -9.383 1 96.19 242 ASP B N 1
ATOM 3770 C CA . ASP B 1 242 ? 14.812 10.852 -10.367 1 96.19 242 ASP B CA 1
ATOM 3771 C C . ASP B 1 242 ? 13.43 10.203 -10.43 1 96.19 242 ASP B C 1
ATOM 3773 O O . ASP B 1 242 ? 13.297 9.07 -10.898 1 96.19 242 ASP B O 1
ATOM 3777 N N . THR B 1 243 ? 12.453 10.953 -10.016 1 93.44 243 THR B N 1
ATOM 3778 C CA . THR B 1 243 ? 11.109 10.406 -9.844 1 93.44 243 THR B CA 1
ATOM 3779 C C . THR B 1 243 ? 10.258 10.688 -11.078 1 93.44 243 THR B C 1
ATOM 3781 O O . THR B 1 243 ? 9.055 10.43 -11.078 1 93.44 243 THR B O 1
ATOM 3784 N N . SER B 1 244 ? 10.789 11.156 -12.227 1 91.25 244 SER B N 1
ATOM 3785 C CA . SER B 1 244 ? 10.055 11.656 -13.383 1 91.25 244 SER B CA 1
ATOM 3786 C C . SER B 1 244 ? 9.109 10.594 -13.93 1 91.25 244 SER B C 1
ATOM 3788 O O . SER B 1 244 ? 7.996 10.914 -14.367 1 91.25 244 SER B O 1
ATOM 3790 N N . ARG B 1 245 ? 9.555 9.352 -13.891 1 86.94 245 ARG B N 1
ATOM 3791 C CA . ARG B 1 245 ? 8.766 8.297 -14.531 1 86.94 245 ARG B CA 1
ATOM 3792 C C . ARG B 1 245 ? 8.469 7.168 -13.547 1 86.94 245 ARG B C 1
ATOM 3794 O O . ARG B 1 245 ? 8.312 6.016 -13.961 1 86.94 245 ARG B O 1
ATOM 3801 N N . MET B 1 246 ? 8.477 7.527 -12.289 1 88.94 246 MET B N 1
ATOM 3802 C CA . MET B 1 246 ? 8.305 6.492 -11.273 1 88.94 246 MET B CA 1
ATOM 3803 C C . MET B 1 246 ? 6.988 6.68 -10.523 1 88.94 246 MET B C 1
ATOM 3805 O O . MET B 1 246 ? 6.578 7.812 -10.258 1 88.94 246 MET B O 1
ATOM 3809 N N . SER B 1 247 ? 6.344 5.551 -10.234 1 88.06 247 SER B N 1
ATOM 3810 C CA . SER B 1 247 ? 5.238 5.57 -9.281 1 88.06 247 SER B CA 1
ATOM 3811 C C . SER B 1 247 ? 5.742 5.762 -7.855 1 88.06 247 SER B C 1
ATOM 3813 O O . SER B 1 247 ? 6.938 5.645 -7.594 1 88.06 247 SER B O 1
ATOM 3815 N N . VAL B 1 248 ? 4.84 6.074 -6.957 1 91.81 248 VAL B N 1
ATOM 3816 C CA . VAL B 1 248 ? 5.188 6.223 -5.547 1 91.81 248 VAL B CA 1
ATOM 3817 C C . VAL B 1 248 ? 5.777 4.918 -5.016 1 91.81 248 VAL B C 1
ATOM 3819 O O . VAL B 1 248 ? 6.738 4.93 -4.246 1 91.81 248 VAL B O 1
ATOM 3822 N N . GLU B 1 249 ? 5.176 3.789 -5.477 1 91.62 249 GLU B N 1
ATOM 3823 C CA . GLU B 1 249 ? 5.645 2.463 -5.086 1 91.62 249 GLU B CA 1
ATOM 3824 C C . GLU B 1 249 ? 7.094 2.246 -5.512 1 91.62 249 GLU B C 1
ATOM 3826 O O . GLU B 1 249 ? 7.898 1.711 -4.742 1 91.62 249 GLU B O 1
ATOM 3831 N N . GLU B 1 250 ? 7.406 2.664 -6.695 1 92 250 GLU B N 1
ATOM 3832 C CA . GLU B 1 250 ? 8.758 2.494 -7.227 1 92 250 GLU B CA 1
ATOM 3833 C C . GLU B 1 250 ? 9.758 3.357 -6.469 1 92 250 GLU B C 1
ATOM 3835 O O . GLU B 1 250 ? 10.852 2.898 -6.141 1 92 250 GLU B O 1
ATOM 3840 N N . ILE B 1 251 ? 9.344 4.594 -6.215 1 93.94 251 ILE B N 1
ATOM 3841 C CA . ILE B 1 251 ? 10.211 5.488 -5.453 1 93.94 251 ILE B CA 1
ATOM 3842 C C . ILE B 1 251 ? 10.5 4.879 -4.082 1 93.94 251 ILE B C 1
ATOM 3844 O O . ILE B 1 251 ? 11.664 4.777 -3.678 1 93.94 251 ILE B O 1
ATOM 3848 N N . ALA B 1 252 ? 9.445 4.398 -3.445 1 93.88 252 ALA B N 1
ATOM 3849 C CA . ALA B 1 252 ? 9.578 3.816 -2.111 1 93.88 252 ALA B CA 1
ATOM 3850 C C . ALA B 1 252 ? 10.484 2.588 -2.135 1 93.88 252 ALA B C 1
ATOM 3852 O O . ALA B 1 252 ? 11.328 2.41 -1.252 1 93.88 252 ALA B O 1
ATOM 3853 N N . ALA B 1 253 ? 10.289 1.741 -3.164 1 92.31 253 ALA B N 1
ATOM 3854 C CA . ALA B 1 253 ? 11.109 0.537 -3.287 1 92.31 253 ALA B CA 1
ATOM 3855 C C . ALA B 1 253 ? 12.586 0.891 -3.463 1 92.31 253 ALA B C 1
ATOM 3857 O O . ALA B 1 253 ? 13.461 0.243 -2.883 1 92.31 253 ALA B O 1
ATOM 3858 N N . ARG B 1 254 ? 12.875 1.921 -4.191 1 93.62 254 ARG B N 1
ATOM 3859 C CA . ARG B 1 254 ? 14.25 2.352 -4.414 1 93.62 254 ARG B CA 1
ATOM 3860 C C . ARG B 1 254 ? 14.867 2.898 -3.129 1 93.62 254 ARG B C 1
ATOM 3862 O O . ARG B 1 254 ? 16.031 2.639 -2.834 1 93.62 254 ARG B O 1
ATOM 3869 N N . LEU B 1 255 ? 14.094 3.641 -2.41 1 95.25 255 LEU B N 1
ATOM 3870 C CA . LEU B 1 255 ? 14.555 4.219 -1.153 1 95.25 255 LEU B CA 1
ATOM 3871 C C . LEU B 1 255 ? 14.875 3.129 -0.135 1 95.25 255 LEU B C 1
ATOM 3873 O O . LEU B 1 255 ? 15.82 3.25 0.64 1 95.25 255 LEU B O 1
ATOM 3877 N N . ARG B 1 256 ? 14.094 2.098 -0.169 1 90.12 256 ARG B N 1
ATOM 3878 C CA . ARG B 1 256 ? 14.289 1.003 0.776 1 90.12 256 ARG B CA 1
ATOM 3879 C C . ARG B 1 256 ? 15.492 0.15 0.391 1 90.12 256 ARG B C 1
ATOM 3881 O O . ARG B 1 256 ? 16.156 -0.421 1.258 1 90.12 256 ARG B O 1
ATOM 3888 N N . ALA B 1 257 ? 15.656 0.026 -0.883 1 81.69 257 ALA B N 1
ATOM 3889 C CA . ALA B 1 257 ? 16.766 -0.793 -1.368 1 81.69 257 ALA B CA 1
ATOM 3890 C C . ALA B 1 257 ? 18.109 -0.082 -1.169 1 81.69 257 ALA B C 1
ATOM 3892 O O . ALA B 1 257 ? 19.156 -0.72 -1.166 1 81.69 257 ALA B O 1
ATOM 3893 N N . SER B 1 258 ? 18.047 1.239 -1.077 1 72 258 SER B N 1
ATOM 3894 C CA . SER B 1 258 ? 19.281 2.014 -0.937 1 72 258 SER B CA 1
ATOM 3895 C C . SER B 1 258 ? 19.766 2.01 0.506 1 72 258 SER B C 1
ATOM 3897 O O . SER B 1 258 ? 20.969 1.933 0.755 1 72 258 SER B O 1
#

InterPro domains:
  IPR005177 Bifunctional kinase-pyrophosphorylase [NF003742] (4-255)
  IPR005177 Bifunctional kinase-pyrophosphorylase [PF03618] (6-254)
  IPR005177 Bifunctional kinase-pyrophosphorylase [PTHR31756] (2-254)
  IPR026530 Phosphoenolpyruvate synthase regulatory protein [MF_01062] (3-258)

Solvent-accessible surface area (backbone atoms only — not comparable to full-atom values): 27458 Å² total; per-residue (Å²): 132,91,46,34,38,35,36,20,36,10,41,48,59,26,64,60,39,41,48,47,47,53,58,56,52,51,18,36,80,90,54,51,74,45,82,42,77,43,48,57,40,70,44,64,68,51,26,45,51,50,30,54,57,48,64,74,40,74,62,49,40,33,34,29,49,54,71,50,64,77,47,49,45,41,36,50,74,61,72,47,56,72,48,50,64,52,74,64,50,47,58,53,48,21,63,74,69,71,44,78,74,39,74,50,64,90,58,77,54,82,45,62,76,50,46,58,47,14,49,52,11,35,52,47,24,58,53,27,68,79,46,74,51,61,80,55,59,76,71,35,68,31,35,37,33,30,50,83,81,46,53,53,64,65,29,23,42,45,33,0,67,73,68,36,37,28,25,35,47,44,70,50,42,73,66,51,56,69,42,88,64,75,56,77,78,50,61,89,43,57,92,38,42,35,33,40,35,54,48,30,66,57,43,12,52,56,33,29,73,74,41,66,91,36,67,79,17,30,47,68,49,28,37,52,51,49,51,41,46,50,50,55,34,53,74,68,70,37,52,73,43,72,43,66,88,49,53,58,65,45,51,41,40,50,62,69,73,102,133,91,44,33,39,34,37,19,36,11,41,47,61,28,62,60,40,41,46,49,48,52,60,56,51,50,18,37,79,90,55,49,73,46,82,42,76,42,49,56,41,70,45,65,69,51,25,46,52,50,30,53,58,48,63,74,40,74,61,49,40,33,35,28,50,54,71,48,64,76,46,49,45,41,34,50,74,61,74,48,56,70,47,50,65,51,74,64,50,48,58,54,50,23,64,75,69,73,44,78,74,40,74,50,63,90,58,78,52,82,47,59,76,51,46,58,46,15,50,50,10,34,51,47,24,58,52,28,68,79,47,74,51,62,80,55,58,76,70,34,70,31,35,36,33,29,49,85,81,46,53,52,65,65,29,24,44,46,34,1,67,75,67,36,36,28,26,34,46,43,71,48,42,74,68,52,58,70,41,87,64,76,56,76,78,50,59,89,43,58,92,38,42,36,34,41,35,51,47,32,65,58,43,12,52,56,32,28,73,74,42,65,91,35,67,79,16,30,46,68,50,29,38,52,52,50,50,41,46,50,50,55,35,54,76,68,72,37,53,71,43,74,43,69,87,48,54,59,65,44,50,41,39,52,63,70,72,101

Sequence (516 aa):
MNGYSVFCVSDHTGLTIEAVAKSVLAQFPRIEFSLITLPFIDDAAKARAAAGRVAVTARALVFSSLTDPALRAHFKDAGLHVFDLFEHVSPAVERVLGEPATPSGGHTHGMASDYEARMDAVNFALRLDDGLSPEHLGQADLILVGVSRVGKTPTALYLALHYGLRAANYPLTPDDLANDGLPRALQPHLPRLRGLTLAPERLAAIREARLPGSRYASVAQCRSELDAAERLLAAHAIPLIDTSRMSVEEIAARLRASMNGYSVFCVSDHTGLTIEAVAKSVLAQFPRIEFSLITLPFIDDAAKARAAAGRVAVTARALVFSSLTDPALRAHFKDAGLHVFDLFEHVSPAVERVLGEPATPSGGHTHGMASDYEARMDAVNFALRLDDGLSPEHLGQADLILVGVSRVGKTPTALYLALHYGLRAANYPLTPDDLANDGLPRALQPHLPRLRGLTLAPERLAAIREARLPGSRYASVAQCRSELDAAERLLAAHAIPLIDTSRMSVEEIAARLRAS

Foldseek 3Di:
DQAEEEEQEELADSPVQVVVVCVVCVVPVVHHYDYDYDYNCNDQVSLLVVLVVQLVDPRYAYEYAYLDVVSVVNNVVSVHHYHYPCPPPQVVVCVVVVHHDDSPPVCVVVCPVVVVLLVVLQVLLVVQVVDDPLVSVVVFQAEEEEAPPLCQSVLSNCCSNPVSGNYHYDHQDPVCLPDPAHPPSCVVPQVRYAYGAEQLQQQLVRVCVVPNPDPNSDSVNSVVRRVSRVVRCVVSPHHYDYCHPPDSVRVNVVSVVD/DQAEEEEQEELADSPVQVVVVCVVCVVPVVHHYDYDYDYNCNDQVSLLVVLVVQLVDPRYAYEYAYLDVVSVVNNVVSVHHYHYPCPPPQVVVCVVVVHHDDSPPVCVVVCPVVVVLLVVLQVLLVVQVVDDDLVSVVVFQAEEEEAPPLCQSVLSNCCSNPVSGNYHYDHQDPVQLPDPAHPPSCVVPQVRYAYGAEQLQQQLVRVCVVPNPDPNSDSVNSVVRRVSRVVRCVVSPHHYDYCHPPDSVRVNVVSVVD

Radius of gyration: 24.28 Å; Cα contacts (8 Å, |Δi|>4): 900; chains: 2; bounding box: 59×63×60 Å

Secondary structure (DSSP, 8-state):
--PEEEEEE-SS--HHHHHHHHHHHTT-TTS-EEEEEE----SHHHHHHHHHHHHTSTTEEEEE--S-HHHHHHHHHTT--EEESHHHHHHHHHHHHTS------S--GGGHHHHHHHHHHHHHHHHHHS---HHHHTT-SEEEEESTTSSHHHHHHHHHHHH---EEEEEPPHHHHHSSSS-TTTGGGGGGEEEEE--HHHHHHHHHHHSTT-GGG-HHHHHHHHHHHHHHHHHTT--EEE-TT--HHHHHHHHHH-/--PEEEEEE-SS--HHHHHHHHHHHTT-TTS-EEEEEE----SHHHHHHHHHHHHTSTTEEEEE--S-HHHHHHHHHTT--EEESSTTHHHHHHHHHTS------S--GGGHHHHHHHHHHHHHHHHHHS---HHHHTT-SEEEEESTTSSHHHHHHHHHHHH---EEEEEPPHHHHHSSSS-TTTGGGGGGEEEEE--HHHHHHHHHHHSTT-GGG-HHHHHHHHHHHHHHHHHTT--EEE-TT--HHHHHHHHHH-

Nearest PDB structures (foldseek):
  3l49-assembly1_A  TM=3.396E-01  e=4.717E-03  Cereibacter sphaeroides 2.4.1
  2c2y-assembly1_A-2  TM=3.005E-01  e=2.685E-02  Mycobacterium tuberculosis H37Rv
  4a26-assembly1_B  TM=3.045E-01  e=2.042E-01  Leishmania major
  4ry8-assembly1_A  TM=2.767E-01  e=4.093E-01  Pseudothermotoga lettingae TMO
  4ywh-assembly2_B  TM=3.048E-01  e=8.338E+00  Actinobacillus succinogenes 130Z